Protein AF-A0A9K3Q2W3-F1 (afdb_monomer_lite)

pLDDT: mean 73.63, std 25.13, range [23.2, 98.75]

InterPro domains:
  IPR004232 Nitrile hydratase alpha/Thiocyanate hydrolase gamma [PF02979] (336-516)
  IPR024690 Nitrile hydratase beta subunit domain [PF02211] (161-260)
  IPR049054 Nitrile hydratase beta subunit-like, N-terminal domain [PF21006] (58-148)

Foldseek 3Di:
DDDDDDDDDDDDDDDDDDDDDDDDDDDPPVVVVVVVVVVVVVPPDPDDDPPPPPPDDQLLQLAQPPVQADFQCPPPFQDQDPLLLLLVLVLLQLLLLVLDAPVQLLVQLSPDDNVCVVPADQSLSSLSSVVVSCCVVVVDHPVLLCCLLPNPVPDDPDDADPDDQPDDQFFKKAFAQPPPPPDPVSDDFDDPDDRLRHRFIWGFHDFPAWDFDVSQVVVVHGGHTFTKTWTKGAPCRRDVVCVVDPDIDTDIDTRVRIDGDPDDDDDDDDDDDDDDDDDDDDDDDDDDDDDDDDDDDDDDDDDDDDPDPPDDDPPVVVVVVVDVSVPDPRSSSSSSSSVVVSCCVSPVDHPVSSVVSSVQLVCLQVVLLLLVLLLCVVVPVVLVVCCQVAVQVSSVVVPQHQQDSSDGAGEHEAEDDPAEFEAEAALSAQQARSSRNHDGGPSRRRSNCSHCCNPPVQVLLVSVVHHDDPRHDYHYHHPHDRYHYFYNADQDPPCPPPDSVQSSVQDHSCVRNRSHHRDDDPPPD

Sequence (525 aa):
MPLRRHGYWGVAASAAPWWNPPSVALTDGYLYWCKIKSLQNRFLSGTRPFLDSQQFQLPHDVGGNRKLFGPIQTDGVPEIQLWEQQCHALFAVLATNQFFKTDQLRRSIEDLTPQQYETWGYYEKWTAGMVSMLLDAGAISHDDLCEALFGNDHFLDTVVSSQEPKFQAGDSVRVKPYQQGKKVEWRRPHIRTPGYIYGVNGKVVERCGRFGDPSFLASGIKAPQVWLYRVEVSMADLWPEQSSSKDTVSVEIYEHWLEPSELDSGHSFQEVPLLNHDDDGRDCVHHHQHQHQSHHWADDSHTHNHEEDHSHDPRPIVEERAVHREGHPRPGKELFAALYSVVVNKGLVTQDEIRTMVEGLDNAGKNLNGASLIVKAWTDDVFRERLLQNPATAALDIGIETSNANAPTVLTVVENTEDVHNIVVCTLCSCYPSSLLGIAPSWYKSAEYRSRAVREPRSVLQDFGTNIPSEQTIRAHDSTADHRYLVLPRRPKGTEGWSEEKLRAIITRDCMIGVTVPTITTILE

Organism: NCBI:txid303405

Radius of gyration: 32.82 Å; chains: 1; bounding box: 106×60×82 Å

Secondary structure (DSSP, 8-state):
---------------------------SHHHHHHHHHHHHTTTTS-------TTS---TT--TT-GGG------SSPPPPPHHHHHHHHHHHHHHHTTS--HHHHHHHHHTS-HHHHHHS-HHHHHHHHHHHHHHHTTSS-HHHHHHHHH-TTTTTS-SS--PPPS--TT-EEEEPP--TT---TTS-----S-GGGTT-EEEEEEEEEEEE-HHHHTTT----EEEEEEEEEEHHHH-GGGTT---EEEEEEEGGGEEE---SS---PPPPPP-------------------------------------PPPHHHHHHHHHHHH-S--HHHHHHHHHHHHHHHTTSS-HHHHHHHHHHHHHHHHHTHHHHHHHHHHH-HHHHHHHHH-HHHHHHTTT---S-SSS--EEEEEE--SSEEEEEE-TTS----HHHH-SPPHHHHSHHHHHHTTT-HHHHHHHTT----TTSEEEEEE--SSEEEEEEPPPPTT-TT--HHHHHHT--HHHHHTSS---------

Structure (mmCIF, N/CA/C/O backbone):
data_AF-A0A9K3Q2W3-F1
#
_entry.id   AF-A0A9K3Q2W3-F1
#
loop_
_atom_site.group_PDB
_atom_site.id
_atom_site.type_symbol
_atom_site.label_atom_id
_atom_site.label_alt_id
_atom_site.label_comp_id
_atom_site.label_asym_id
_atom_site.label_entity_id
_atom_site.label_seq_id
_atom_site.pdbx_PDB_ins_code
_atom_site.Cartn_x
_atom_site.Cartn_y
_atom_site.Cartn_z
_atom_site.occupancy
_atom_site.B_iso_or_equiv
_atom_site.auth_seq_id
_atom_site.auth_comp_id
_atom_site.auth_asym_id
_atom_site.auth_atom_id
_atom_site.pdbx_PDB_model_num
ATOM 1 N N . MET A 1 1 ? -50.060 24.054 -36.944 1.00 33.66 1 MET A N 1
ATOM 2 C CA . MET A 1 1 ? -50.818 23.413 -38.040 1.00 33.66 1 MET A CA 1
ATOM 3 C C . MET A 1 1 ? -50.015 22.232 -38.565 1.00 33.66 1 MET A C 1
ATOM 5 O O . MET A 1 1 ? -48.923 22.462 -39.065 1.00 33.66 1 MET A O 1
ATOM 9 N N . PRO A 1 2 ? -50.503 20.993 -38.397 1.00 44.59 2 PRO A N 1
ATOM 10 C CA . PRO A 1 2 ? -49.904 19.788 -38.959 1.00 44.59 2 PRO A CA 1
ATOM 11 C C . PRO A 1 2 ? -50.645 19.344 -40.235 1.00 44.59 2 PRO A C 1
ATOM 13 O O . PRO A 1 2 ? -51.859 19.505 -40.345 1.00 44.59 2 PRO A O 1
ATOM 16 N N . LEU A 1 3 ? -49.936 18.702 -41.160 1.00 30.97 3 LEU A N 1
ATOM 17 C CA . LEU A 1 3 ? -50.498 17.860 -42.225 1.00 30.97 3 LEU A CA 1
ATOM 18 C C . LEU A 1 3 ? -49.731 16.529 -42.128 1.00 30.97 3 LEU A C 1
ATOM 20 O O . LEU A 1 3 ? -48.514 16.526 -42.256 1.00 30.97 3 LEU A O 1
ATOM 24 N N . ARG A 1 4 ? -50.315 15.457 -41.558 1.00 32.25 4 ARG A N 1
ATOM 25 C CA . ARG A 1 4 ? -51.112 14.395 -42.231 1.00 32.25 4 ARG A CA 1
ATOM 26 C C . ARG A 1 4 ? -50.451 13.916 -43.534 1.00 32.25 4 ARG A C 1
ATOM 28 O O . ARG A 1 4 ? -50.153 14.748 -44.370 1.00 32.25 4 ARG A O 1
ATOM 35 N N . ARG A 1 5 ? -50.323 12.634 -43.885 1.00 31.64 5 ARG A N 1
ATOM 36 C CA . ARG A 1 5 ? -50.596 11.267 -43.364 1.00 31.64 5 ARG A CA 1
ATOM 37 C C . ARG A 1 5 ? -50.308 10.342 -44.581 1.00 31.64 5 ARG A C 1
ATOM 39 O O . ARG A 1 5 ? -50.388 10.856 -45.693 1.00 31.64 5 ARG A O 1
ATOM 46 N N . HIS A 1 6 ? -50.128 9.032 -44.350 1.00 30.86 6 HIS A N 1
ATOM 47 C CA . HIS A 1 6 ? -50.373 7.820 -45.196 1.00 30.86 6 HIS A CA 1
ATOM 48 C C . HIS A 1 6 ? -49.135 6.897 -45.094 1.00 30.86 6 HIS A C 1
ATOM 50 O O . HIS A 1 6 ? -48.060 7.306 -45.504 1.00 30.86 6 HIS A O 1
ATOM 56 N N . GLY A 1 7 ? -49.139 5.774 -44.349 1.00 27.94 7 GLY A N 1
ATOM 57 C CA . GLY A 1 7 ? -49.870 4.505 -44.579 1.00 27.94 7 GLY A CA 1
ATOM 58 C C . GLY A 1 7 ? -49.073 3.663 -45.599 1.00 27.94 7 GLY A C 1
ATOM 59 O O . GLY A 1 7 ? -48.797 4.200 -46.657 1.00 27.94 7 GLY A O 1
ATOM 60 N N . TYR A 1 8 ? -48.657 2.398 -45.430 1.00 28.77 8 TYR A N 1
ATOM 61 C CA . TYR A 1 8 ? -49.183 1.253 -44.671 1.00 28.77 8 TYR A CA 1
ATOM 62 C C . TYR A 1 8 ? -48.288 -0.008 -44.935 1.00 28.77 8 TYR A C 1
ATOM 64 O O . TYR A 1 8 ? -47.735 -0.076 -46.024 1.00 28.77 8 TYR A O 1
ATOM 72 N N . TRP A 1 9 ? -48.260 -0.995 -44.003 1.00 27.20 9 TRP A N 1
ATOM 73 C CA . TRP A 1 9 ? -47.881 -2.449 -44.097 1.00 27.20 9 TRP A CA 1
ATOM 74 C C . TRP A 1 9 ? -46.493 -2.845 -44.689 1.00 27.20 9 TRP A C 1
ATOM 76 O O . TRP A 1 9 ? -46.033 -2.248 -45.641 1.00 27.20 9 TRP A O 1
ATOM 86 N N . GLY A 1 10 ? -45.743 -3.873 -44.267 1.00 25.06 10 GLY A N 1
ATOM 87 C CA . GLY A 1 10 ? -45.921 -4.987 -43.338 1.00 25.06 10 GLY A CA 1
ATOM 88 C C . GLY A 1 10 ? -44.658 -5.891 -43.331 1.00 25.06 10 GLY A C 1
ATOM 89 O O . GLY A 1 10 ? -43.847 -5.861 -44.248 1.00 25.06 10 GLY A O 1
ATOM 90 N N . VAL A 1 11 ? -44.517 -6.634 -42.232 1.00 28.27 11 VAL A N 1
ATOM 91 C CA . VAL A 1 11 ? -43.684 -7.808 -41.875 1.00 28.27 11 VAL A CA 1
ATOM 92 C C . VAL A 1 11 ? -42.871 -8.529 -42.978 1.00 28.27 11 VAL A C 1
ATOM 94 O O . VAL A 1 11 ? -43.462 -9.017 -43.933 1.00 28.27 11 VAL A O 1
ATOM 97 N N . ALA A 1 12 ? -41.564 -8.758 -42.746 1.00 25.09 12 ALA A N 1
ATOM 98 C CA . ALA A 1 12 ? -40.900 -10.081 -42.814 1.00 25.09 12 ALA A CA 1
ATOM 99 C C . ALA A 1 12 ? -39.391 -10.002 -42.496 1.00 25.09 12 ALA A C 1
ATOM 101 O O . ALA A 1 12 ? -38.675 -9.123 -42.964 1.00 25.09 12 ALA A O 1
ATOM 102 N N . ALA A 1 13 ? -38.925 -10.960 -41.698 1.00 28.94 13 ALA A N 1
ATOM 103 C CA . ALA A 1 13 ? -37.531 -11.210 -41.361 1.00 28.94 13 ALA A CA 1
ATOM 104 C C . ALA A 1 13 ? -36.739 -11.798 -42.544 1.00 28.94 13 ALA A C 1
ATOM 106 O O . ALA A 1 13 ? -37.280 -12.608 -43.291 1.00 28.94 13 ALA A O 1
ATOM 107 N N . SER A 1 14 ? -35.444 -11.483 -42.655 1.00 25.53 14 SER A N 1
ATOM 108 C CA . SER A 1 14 ? -34.372 -12.474 -42.873 1.00 25.53 14 SER A CA 1
ATOM 109 C C . SER A 1 14 ? -32.992 -11.820 -43.032 1.00 25.53 14 SER A C 1
ATOM 111 O O . SER A 1 14 ? -32.848 -10.783 -43.665 1.00 25.53 14 SER A O 1
ATOM 113 N N . ALA A 1 15 ? -32.006 -12.493 -42.432 1.00 25.73 15 ALA A N 1
ATOM 114 C CA . ALA A 1 15 ? -30.620 -12.658 -42.872 1.00 25.73 15 ALA A CA 1
ATOM 115 C C . ALA A 1 15 ? -29.752 -11.412 -43.170 1.00 25.73 15 ALA A C 1
ATOM 117 O O . ALA A 1 15 ? -29.860 -10.764 -44.205 1.00 25.73 15 ALA A O 1
ATOM 118 N N . ALA A 1 16 ? -28.751 -11.202 -42.306 1.00 27.34 16 ALA A N 1
ATOM 119 C CA . ALA A 1 16 ? -27.463 -10.609 -42.690 1.00 27.34 16 ALA A CA 1
ATOM 120 C C . ALA A 1 16 ? -26.849 -11.413 -43.863 1.00 27.34 16 ALA A C 1
ATOM 122 O O . ALA A 1 16 ? -27.203 -12.595 -43.987 1.00 27.34 16 ALA A O 1
ATOM 123 N N . PRO A 1 17 ? -25.901 -10.874 -44.672 1.00 32.03 17 PRO A N 1
ATOM 124 C CA . PRO A 1 17 ? -24.517 -10.799 -44.174 1.00 32.03 17 PRO A CA 1
ATOM 125 C C . PRO A 1 17 ? -23.535 -9.783 -44.839 1.00 32.03 17 PRO A C 1
ATOM 127 O O . PRO A 1 17 ? -23.768 -9.249 -45.918 1.00 32.03 17 PRO A O 1
ATOM 130 N N . TRP A 1 18 ? -22.375 -9.635 -44.176 1.00 23.25 18 TRP A N 1
ATOM 131 C CA . TRP A 1 18 ? -21.058 -9.159 -44.655 1.00 23.25 18 TRP A CA 1
ATOM 132 C C . TRP A 1 18 ? -20.783 -7.643 -44.736 1.00 23.25 18 TRP A C 1
ATOM 134 O O . TRP A 1 18 ? -20.985 -6.987 -45.753 1.00 23.25 18 TRP A O 1
ATOM 144 N N . TRP A 1 19 ? -20.161 -7.130 -43.670 1.00 23.20 19 TRP A N 1
ATOM 145 C CA . TRP A 1 19 ? -19.195 -6.028 -43.724 1.00 23.20 19 TRP A CA 1
ATOM 146 C C . TRP A 1 19 ? -17.789 -6.642 -43.671 1.00 23.20 19 TRP A C 1
ATOM 148 O O . TRP A 1 19 ? -17.530 -7.503 -42.831 1.00 23.20 19 TRP A O 1
ATOM 158 N N . ASN A 1 20 ? -16.905 -6.221 -44.572 1.00 27.81 20 ASN A N 1
ATOM 159 C CA . ASN A 1 20 ? -15.527 -6.694 -44.695 1.00 27.81 20 ASN A CA 1
ATOM 160 C C . ASN A 1 20 ? -14.586 -5.569 -44.212 1.00 27.81 20 ASN A C 1
ATOM 162 O O . ASN A 1 20 ? -14.579 -4.518 -44.855 1.00 27.81 20 ASN A O 1
ATOM 166 N N . PRO A 1 21 ? -13.812 -5.720 -43.120 1.00 29.08 21 PRO A N 1
ATOM 167 C CA . PRO A 1 21 ? -12.712 -4.811 -42.808 1.00 29.08 21 PRO A CA 1
ATOM 168 C C . PRO A 1 21 ? -11.366 -5.358 -43.334 1.00 29.08 21 PRO A C 1
ATOM 170 O O . PRO A 1 21 ? -11.213 -6.570 -43.506 1.00 29.08 21 PRO A O 1
ATOM 173 N N . PRO A 1 22 ? -10.387 -4.480 -43.619 1.00 30.31 22 PRO A N 1
ATOM 174 C CA . PRO A 1 22 ? -9.121 -4.857 -44.237 1.00 30.31 22 PRO A CA 1
ATOM 175 C C . PRO A 1 22 ? -8.223 -5.648 -43.276 1.00 30.31 22 PRO A C 1
ATOM 177 O O . PRO A 1 22 ? -8.190 -5.423 -42.069 1.00 30.31 22 PRO A O 1
ATOM 180 N N . SER A 1 23 ? -7.482 -6.582 -43.863 1.00 37.16 23 SER A N 1
ATOM 181 C CA . SER A 1 23 ? -6.563 -7.521 -43.232 1.00 37.16 23 SER A CA 1
ATOM 182 C C . SER A 1 23 ? -5.373 -6.838 -42.548 1.00 37.16 23 SER A C 1
ATOM 184 O O . SER A 1 23 ? -4.474 -6.339 -43.226 1.00 37.16 23 SER A O 1
ATOM 186 N N . VAL A 1 24 ? -5.319 -6.919 -41.218 1.00 32.19 24 VAL A N 1
ATOM 187 C CA . VAL A 1 24 ? -4.085 -6.825 -40.423 1.00 32.19 24 VAL A CA 1
ATOM 188 C C . VAL A 1 24 ? -4.085 -8.008 -39.454 1.00 32.19 24 VAL A C 1
ATOM 190 O O . VAL A 1 24 ? -5.100 -8.314 -38.831 1.00 32.19 24 VAL A O 1
ATOM 193 N N . ALA A 1 25 ? -2.971 -8.735 -39.423 1.00 32.34 25 ALA A N 1
ATOM 194 C CA . ALA A 1 25 ? -2.812 -10.036 -38.790 1.00 32.34 25 ALA A CA 1
ATOM 195 C C . ALA A 1 25 ? -3.166 -10.032 -37.289 1.00 32.34 25 ALA A C 1
ATOM 197 O O . ALA A 1 25 ? -2.473 -9.443 -36.466 1.00 32.34 25 ALA A O 1
ATOM 198 N N . LEU A 1 26 ? -4.239 -10.747 -36.948 1.00 34.28 26 LEU A N 1
ATOM 199 C CA . LEU A 1 26 ? -4.588 -11.180 -35.598 1.00 34.28 26 LEU A CA 1
ATOM 200 C C . LEU A 1 26 ? -4.027 -12.590 -35.391 1.00 34.28 26 LEU A C 1
ATOM 202 O O . LEU A 1 26 ? -4.635 -13.550 -35.862 1.00 34.28 26 LEU A O 1
ATOM 206 N N . THR A 1 27 ? -2.910 -12.739 -34.677 1.00 38.88 27 THR A N 1
ATOM 207 C CA . THR A 1 27 ? -2.424 -14.077 -34.277 1.00 38.88 27 THR A CA 1
ATOM 208 C C . THR A 1 27 ? -2.248 -14.313 -32.779 1.00 38.88 27 THR A C 1
ATOM 210 O O . THR A 1 27 ? -2.052 -15.464 -32.416 1.00 38.88 27 THR A O 1
ATOM 213 N N . ASP A 1 28 ? -2.499 -13.339 -31.895 1.00 39.09 28 ASP A N 1
ATOM 214 C CA . ASP A 1 28 ? -2.395 -13.585 -30.437 1.00 39.09 28 ASP A CA 1
ATOM 215 C C . ASP A 1 28 ? -3.732 -13.554 -29.669 1.00 39.09 28 ASP A C 1
ATOM 217 O O . ASP A 1 28 ? -3.865 -14.166 -28.609 1.00 39.09 28 ASP A O 1
ATOM 221 N N . GLY A 1 29 ? -4.792 -12.956 -30.228 1.00 33.31 29 GLY A N 1
ATOM 222 C CA . GLY A 1 29 ? -6.108 -12.895 -29.566 1.00 33.31 29 GLY A CA 1
ATOM 223 C C . GLY A 1 29 ? -6.929 -14.196 -29.622 1.00 33.31 29 GLY A C 1
ATOM 224 O O . GLY A 1 29 ? -7.770 -14.449 -28.756 1.00 33.31 29 GLY A O 1
ATOM 225 N N . TYR A 1 30 ? -6.694 -15.054 -30.620 1.00 33.25 30 TYR A N 1
ATOM 226 C CA . TYR A 1 30 ? -7.535 -16.237 -30.864 1.00 33.25 30 TYR A CA 1
ATOM 227 C C . TYR A 1 30 ? -7.233 -17.397 -29.898 1.00 33.25 30 TYR A C 1
ATOM 229 O O . TYR A 1 30 ? -8.137 -18.138 -29.502 1.00 33.25 30 TYR A O 1
ATOM 237 N N . LEU A 1 31 ? -5.980 -17.520 -29.443 1.00 36.47 31 LEU A N 1
ATOM 238 C CA . LEU A 1 31 ? -5.568 -18.537 -28.468 1.00 36.47 31 LEU A CA 1
ATOM 239 C C . LEU A 1 31 ? -6.090 -18.234 -27.055 1.00 36.47 31 LEU A C 1
ATOM 241 O O . LEU A 1 31 ? -6.450 -19.160 -26.323 1.00 36.47 31 LEU A O 1
ATOM 245 N N . TYR A 1 32 ? -6.226 -16.954 -26.699 1.00 33.59 32 TYR A N 1
ATOM 246 C CA . TYR A 1 32 ? -6.812 -16.534 -25.424 1.00 33.59 32 TYR A CA 1
ATOM 247 C C . TYR A 1 32 ? -8.321 -16.836 -25.371 1.00 33.59 32 TYR A C 1
ATOM 249 O O . TYR A 1 32 ? -8.824 -17.390 -24.391 1.00 33.59 32 TYR A O 1
ATOM 257 N N . TRP A 1 33 ? -9.041 -16.594 -26.473 1.00 28.64 33 TRP A N 1
ATOM 258 C CA . TRP A 1 33 ? -10.485 -16.844 -26.559 1.00 28.64 33 TRP A CA 1
ATOM 259 C C . TRP A 1 33 ? -10.844 -18.344 -26.593 1.00 28.64 33 TRP A C 1
ATOM 261 O O . TRP A 1 33 ? -11.827 -18.771 -25.981 1.00 28.64 33 TRP A O 1
ATOM 271 N N . CYS A 1 34 ? -10.015 -19.180 -27.231 1.00 32.22 34 CYS A N 1
ATOM 272 C CA . CYS A 1 34 ? -10.217 -20.634 -27.253 1.00 32.22 34 CYS A CA 1
ATOM 273 C C . CYS A 1 34 ? -10.001 -21.291 -25.874 1.00 32.22 34 CYS A C 1
ATOM 275 O O . CYS A 1 34 ? -10.702 -22.249 -25.533 1.00 32.22 34 CYS A O 1
ATOM 277 N N . LYS A 1 35 ? -9.104 -20.748 -25.036 1.00 36.03 35 LYS A N 1
ATOM 278 C CA . LYS A 1 35 ? -8.903 -21.213 -23.650 1.00 36.03 35 LYS A CA 1
ATOM 279 C C . LYS A 1 35 ? -10.136 -20.956 -22.774 1.00 36.03 35 LYS A C 1
ATOM 281 O O . LYS A 1 35 ? -10.551 -21.856 -22.041 1.00 36.03 35 LYS A O 1
ATOM 286 N N . ILE A 1 36 ? -10.774 -19.792 -22.924 1.00 39.06 36 ILE A N 1
ATOM 287 C CA . ILE A 1 36 ? -11.971 -19.392 -22.161 1.00 39.06 36 ILE A CA 1
ATOM 288 C C . ILE A 1 36 ? -13.180 -20.288 -22.481 1.00 39.06 36 ILE A C 1
ATOM 290 O O . ILE A 1 36 ? -13.881 -20.725 -21.566 1.00 39.06 36 ILE A O 1
ATOM 294 N N . LYS A 1 37 ? -13.398 -20.662 -23.751 1.00 32.16 37 LYS A N 1
ATOM 295 C CA . LYS A 1 37 ? -14.497 -21.582 -24.108 1.00 32.16 37 LYS A CA 1
ATOM 296 C C . LYS A 1 37 ? -14.306 -23.010 -23.590 1.00 32.16 37 LYS A C 1
ATOM 298 O O . LYS A 1 37 ? -15.294 -23.666 -23.265 1.00 32.16 37 LYS A O 1
ATOM 303 N N . SER A 1 38 ? -13.067 -23.490 -23.461 1.00 36.00 38 SER A N 1
ATOM 304 C CA . SER A 1 38 ? -12.812 -24.820 -22.882 1.00 36.00 38 SER A CA 1
ATOM 305 C C . SER A 1 38 ? -13.141 -24.893 -21.380 1.00 36.00 38 SER A C 1
ATOM 307 O O . SER A 1 38 ? -13.498 -25.959 -20.877 1.00 36.00 38 SER A O 1
ATOM 309 N N . LEU A 1 39 ? -13.085 -23.751 -20.680 1.00 35.78 39 LEU A N 1
ATOM 310 C CA . LEU A 1 39 ? -13.376 -23.633 -19.249 1.00 35.78 39 LEU A CA 1
ATOM 311 C C . LEU A 1 39 ? -14.878 -23.515 -18.958 1.00 35.78 39 LEU A C 1
ATOM 313 O O . LEU A 1 39 ? -15.352 -24.083 -17.975 1.00 35.78 39 LEU A O 1
ATOM 317 N N . GLN A 1 40 ? -15.653 -22.871 -19.837 1.00 35.44 40 GLN A N 1
ATOM 318 C CA . GLN A 1 40 ? -17.113 -22.781 -19.678 1.00 35.44 40 GLN A CA 1
ATOM 319 C C . GLN A 1 40 ? -17.816 -24.150 -19.757 1.00 35.44 40 GLN A C 1
ATOM 321 O O . GLN A 1 40 ? -18.827 -24.354 -19.089 1.00 35.44 40 GLN A O 1
ATOM 326 N N . ASN A 1 41 ? -17.254 -25.128 -20.478 1.00 36.41 41 ASN A N 1
ATOM 327 C CA . ASN A 1 41 ? -17.850 -26.465 -20.605 1.00 36.41 41 ASN A CA 1
ATOM 328 C C . ASN A 1 41 ? -17.654 -27.388 -19.383 1.00 36.41 41 ASN A C 1
ATOM 330 O O . ASN A 1 41 ? -18.281 -28.443 -19.330 1.00 36.41 41 ASN A O 1
ATOM 334 N N . ARG A 1 42 ? -16.836 -27.021 -18.382 1.00 38.41 42 ARG A N 1
ATOM 335 C CA . ARG A 1 42 ? -16.660 -27.823 -17.147 1.00 38.41 42 ARG A CA 1
ATOM 336 C C . ARG A 1 42 ? -17.626 -27.460 -16.016 1.00 38.41 42 ARG A C 1
ATOM 338 O O . ARG A 1 42 ? -17.704 -28.191 -15.036 1.00 38.41 42 ARG A O 1
ATOM 345 N N . PHE A 1 43 ? -18.386 -26.374 -16.148 1.00 34.41 43 PHE A N 1
ATOM 346 C CA . PHE A 1 43 ? -19.288 -25.892 -15.093 1.00 34.41 43 PHE A CA 1
ATOM 347 C C . PHE A 1 43 ? -20.674 -26.564 -15.069 1.00 34.41 43 PHE A C 1
ATOM 349 O O . PHE A 1 43 ? -21.471 -26.268 -14.183 1.00 34.41 43 PHE A O 1
ATOM 356 N N . LEU A 1 44 ? -20.973 -27.482 -15.998 1.00 39.84 44 LEU A N 1
ATOM 357 C CA . LEU A 1 44 ? -22.312 -28.079 -16.145 1.00 39.84 44 LEU A CA 1
ATOM 358 C C . LEU A 1 44 ? -22.482 -29.492 -15.556 1.00 39.84 44 LEU A C 1
ATOM 360 O O . LEU A 1 44 ? -23.580 -30.038 -15.617 1.00 39.84 44 LEU A O 1
ATOM 364 N N . SER A 1 45 ? -21.461 -30.090 -14.936 1.00 41.16 45 SER A N 1
ATOM 365 C CA . SER A 1 45 ? -21.612 -31.363 -14.211 1.00 41.16 45 SER A CA 1
ATOM 366 C C . SER A 1 45 ? -21.645 -31.110 -12.702 1.00 41.16 45 SER A C 1
ATOM 368 O O . SER A 1 45 ? -20.602 -30.928 -12.076 1.00 41.16 45 SER A O 1
ATOM 370 N N . GLY A 1 46 ? -22.854 -31.055 -12.136 1.00 38.75 46 GLY A N 1
ATOM 371 C CA . GLY A 1 46 ? -23.185 -30.684 -10.752 1.00 38.75 46 GLY A CA 1
ATOM 372 C C . GLY A 1 46 ? -22.689 -31.617 -9.638 1.00 38.75 46 GLY A C 1
ATOM 373 O O . GLY A 1 46 ? -23.456 -32.005 -8.765 1.00 38.75 46 GLY A O 1
ATOM 374 N N . THR A 1 47 ? -21.397 -31.914 -9.606 1.00 37.88 47 THR A N 1
ATOM 375 C CA . THR A 1 47 ? -20.704 -32.551 -8.481 1.00 37.88 47 THR A CA 1
ATOM 376 C C . THR A 1 47 ? -19.489 -31.698 -8.171 1.00 37.88 47 THR A C 1
ATOM 378 O O . THR A 1 47 ? -18.538 -31.719 -8.942 1.00 37.88 47 THR A O 1
ATOM 381 N N . ARG A 1 48 ? -19.529 -30.910 -7.085 1.00 33.28 48 ARG A N 1
ATOM 382 C CA . ARG A 1 48 ? -18.367 -30.139 -6.613 1.00 33.28 48 ARG A CA 1
ATOM 383 C C . ARG A 1 48 ? -17.318 -31.119 -6.080 1.00 33.28 48 ARG A C 1
ATOM 385 O O . ARG A 1 48 ? -17.556 -31.691 -5.016 1.00 33.28 48 ARG A O 1
ATOM 392 N N . PRO A 1 49 ? -16.165 -31.303 -6.739 1.00 34.56 49 PRO A N 1
ATOM 393 C CA . PRO A 1 49 ? -15.021 -31.869 -6.057 1.00 34.56 49 PRO A CA 1
ATOM 394 C C . PRO A 1 49 ? -14.480 -30.769 -5.141 1.00 34.56 49 PRO A C 1
ATOM 396 O O . PRO A 1 49 ? -14.441 -29.596 -5.522 1.00 34.56 49 PRO A O 1
ATOM 399 N N . PHE A 1 50 ? -14.060 -31.131 -3.934 1.00 41.25 50 PHE A N 1
ATOM 400 C CA . PHE A 1 50 ? -13.112 -30.315 -3.187 1.00 41.25 50 PHE A CA 1
ATOM 401 C C . PHE A 1 50 ? -11.869 -30.227 -4.082 1.00 41.25 50 PHE A C 1
ATOM 403 O O . PHE A 1 50 ? -11.131 -31.201 -4.210 1.00 41.25 50 PHE A O 1
ATOM 410 N N . LEU A 1 51 ? -11.745 -29.137 -4.846 1.00 39.00 51 LEU A N 1
ATOM 411 C CA . LEU A 1 51 ? -10.588 -28.900 -5.695 1.00 39.00 51 LEU A CA 1
ATOM 412 C C . LEU A 1 51 ? -9.380 -28.906 -4.769 1.00 39.00 51 LEU A C 1
ATOM 414 O O . LEU A 1 51 ? -9.323 -28.118 -3.826 1.00 39.00 51 LEU A O 1
ATOM 418 N N . ASP A 1 52 ? -8.444 -29.808 -5.038 1.00 40.38 52 ASP A N 1
ATOM 419 C CA . ASP A 1 52 ? -7.083 -29.681 -4.551 1.00 40.38 52 ASP A CA 1
ATOM 420 C C . ASP A 1 52 ? -6.585 -28.305 -5.015 1.00 40.38 52 ASP A C 1
ATOM 422 O O . ASP A 1 52 ? -6.352 -28.058 -6.200 1.00 40.38 52 ASP A O 1
ATOM 426 N N . SER A 1 53 ? -6.590 -27.346 -4.092 1.00 43.94 53 SER A N 1
ATOM 427 C CA . SER A 1 53 ? -6.540 -25.907 -4.361 1.00 43.94 53 SER A CA 1
ATOM 428 C C . SER A 1 53 ? -5.162 -25.426 -4.821 1.00 43.94 53 SER A C 1
ATOM 430 O O . SER A 1 53 ? -4.894 -24.230 -4.816 1.00 43.94 53 SER A O 1
ATOM 432 N N . GLN A 1 54 ? -4.258 -26.338 -5.180 1.00 43.00 54 GLN A N 1
ATOM 433 C CA . GLN A 1 54 ? -2.866 -26.019 -5.476 1.00 43.00 54 GLN A CA 1
ATOM 434 C C . GLN A 1 54 ? -2.590 -25.654 -6.938 1.00 43.00 54 GLN A C 1
ATOM 436 O O . GLN A 1 54 ? -1.489 -25.196 -7.227 1.00 43.00 54 GLN A O 1
ATOM 441 N N . GLN A 1 55 ? -3.536 -25.834 -7.868 1.00 48.34 55 GLN A N 1
ATOM 442 C CA . GLN A 1 55 ? -3.210 -25.694 -9.295 1.00 48.34 55 GLN A CA 1
ATOM 443 C C . GLN A 1 55 ? -3.423 -24.306 -9.916 1.00 48.34 55 GLN A C 1
ATOM 445 O O . GLN A 1 55 ? -2.852 -24.062 -10.972 1.00 48.34 55 GLN A O 1
ATOM 450 N N . PHE A 1 56 ? -4.171 -23.386 -9.297 1.00 51.09 56 PHE A N 1
ATOM 451 C CA . PHE A 1 56 ? -4.359 -22.026 -9.831 1.00 51.09 56 PHE A CA 1
ATOM 452 C C . PHE A 1 56 ? -4.598 -21.010 -8.702 1.00 51.09 56 PHE A C 1
ATOM 454 O O . PHE A 1 56 ? -5.725 -20.582 -8.473 1.00 51.09 56 PHE A O 1
ATOM 461 N N . GLN A 1 57 ? -3.535 -20.626 -7.993 1.00 65.06 57 GLN A N 1
ATOM 462 C CA . GLN A 1 57 ? -3.536 -19.434 -7.140 1.00 65.06 57 GLN A CA 1
ATOM 463 C C . GLN A 1 57 ? -2.666 -18.376 -7.825 1.00 65.06 57 GLN A C 1
ATOM 465 O O . GLN A 1 57 ? -1.521 -18.656 -8.183 1.00 65.06 57 GLN A O 1
ATOM 470 N N . LEU A 1 58 ? -3.232 -17.196 -8.094 1.00 75.94 58 LEU A N 1
ATOM 471 C CA . LEU A 1 58 ? -2.476 -16.094 -8.692 1.00 75.94 58 LEU A CA 1
ATOM 472 C C . LEU A 1 58 ? -1.450 -15.569 -7.673 1.00 75.94 58 LEU A C 1
ATOM 474 O O . LEU A 1 58 ? -1.746 -15.593 -6.481 1.00 75.94 58 LEU A O 1
ATOM 478 N N . PRO A 1 59 ? -0.283 -15.046 -8.098 1.00 76.62 59 PRO A N 1
ATOM 479 C CA . PRO A 1 59 ? 0.778 -14.629 -7.170 1.00 76.62 59 PRO A CA 1
ATOM 480 C C . PRO A 1 59 ? 0.342 -13.614 -6.100 1.00 76.62 59 PRO A C 1
ATOM 482 O O . PRO A 1 59 ? 0.890 -13.584 -5.002 1.00 76.62 59 PRO A O 1
ATOM 485 N N . HIS A 1 60 ? -0.657 -12.784 -6.411 1.00 79.81 60 HIS A N 1
ATOM 486 C CA . HIS A 1 60 ? -1.191 -11.777 -5.498 1.00 79.81 60 HIS A CA 1
ATOM 487 C C . HIS A 1 60 ? -2.224 -12.316 -4.502 1.00 79.81 60 HIS A C 1
ATOM 489 O O . HIS A 1 60 ? -2.446 -11.693 -3.462 1.00 79.81 60 HIS A O 1
ATOM 495 N N . ASP A 1 61 ? -2.857 -13.447 -4.810 1.00 86.81 61 ASP A N 1
ATOM 496 C CA . ASP A 1 61 ? -3.796 -14.113 -3.922 1.00 86.81 61 ASP A CA 1
ATOM 497 C C . ASP A 1 61 ? -2.992 -14.941 -2.923 1.00 86.81 61 ASP A C 1
ATOM 499 O O . ASP A 1 61 ? -2.593 -16.068 -3.195 1.00 86.81 61 ASP A O 1
ATOM 503 N N . VAL A 1 62 ? -2.688 -14.345 -1.772 1.00 84.81 62 VAL A N 1
ATOM 504 C CA . VAL A 1 62 ? -1.853 -14.988 -0.747 1.00 84.81 62 VAL A CA 1
ATOM 505 C C . VAL A 1 62 ? -2.649 -15.442 0.471 1.00 84.81 62 VAL A C 1
ATOM 507 O O . VAL A 1 62 ? -2.078 -16.057 1.369 1.00 84.81 62 VAL A O 1
ATOM 510 N N . GLY A 1 63 ? -3.956 -15.165 0.518 1.00 89.12 63 GLY A N 1
ATOM 511 C CA . GLY A 1 63 ? -4.801 -15.413 1.683 1.00 89.12 63 GLY A CA 1
ATOM 512 C C . GLY A 1 63 ? -4.745 -16.874 2.130 1.00 89.12 63 GLY A C 1
ATOM 513 O O . GLY A 1 63 ? -5.105 -17.791 1.393 1.00 89.12 63 GLY A O 1
ATOM 514 N N . GLY A 1 64 ? -4.265 -17.115 3.349 1.00 88.69 64 GLY A N 1
ATOM 515 C CA . GLY A 1 64 ? -4.142 -18.453 3.913 1.00 88.69 64 GLY A CA 1
ATOM 516 C C . GLY A 1 64 ? -3.131 -19.370 3.219 1.00 88.69 64 GLY A C 1
ATOM 517 O O . GLY A 1 64 ? -3.127 -20.569 3.512 1.00 88.69 64 GLY A O 1
ATOM 518 N N . ASN A 1 65 ? -2.274 -18.877 2.326 1.00 85.75 65 ASN A N 1
ATOM 519 C CA . ASN A 1 65 ? -1.245 -19.682 1.678 1.00 85.75 65 ASN A CA 1
ATOM 520 C C . ASN A 1 65 ? -0.107 -20.034 2.658 1.00 85.75 65 ASN A C 1
ATOM 522 O O . ASN A 1 65 ? 0.765 -19.217 2.957 1.00 85.75 65 ASN A O 1
ATOM 526 N N . ARG A 1 66 ? -0.083 -21.292 3.113 1.00 89.12 66 ARG A N 1
ATOM 527 C CA . ARG A 1 66 ? 0.900 -21.804 4.088 1.00 89.12 66 ARG A CA 1
ATOM 528 C C . ARG A 1 66 ? 2.355 -21.718 3.627 1.00 89.12 66 ARG A C 1
ATOM 530 O O . ARG A 1 66 ? 3.236 -21.721 4.474 1.00 89.12 66 ARG A O 1
ATOM 537 N N . LYS A 1 67 ? 2.619 -21.647 2.317 1.00 87.31 67 LYS A N 1
ATOM 538 C CA . LYS A 1 67 ? 3.989 -21.517 1.790 1.00 87.31 67 LYS A CA 1
ATOM 539 C C . LYS A 1 67 ? 4.615 -20.161 2.117 1.00 87.31 67 LYS A C 1
ATOM 541 O O . LYS A 1 67 ? 5.828 -20.043 2.112 1.00 87.31 67 LYS A O 1
ATOM 546 N N . LEU A 1 68 ? 3.779 -19.162 2.397 1.00 83.12 68 LEU A N 1
ATOM 547 C CA . LEU A 1 68 ? 4.182 -17.796 2.729 1.00 83.12 68 LEU A CA 1
ATOM 548 C C . LEU A 1 68 ? 4.175 -17.552 4.243 1.00 83.12 68 LEU A C 1
ATOM 550 O O . LEU A 1 68 ? 4.180 -16.409 4.687 1.00 83.12 68 LEU A O 1
ATOM 554 N N . PHE A 1 69 ? 4.080 -18.611 5.051 1.00 89.75 69 PHE A N 1
ATOM 555 C CA . PHE A 1 69 ? 4.143 -18.470 6.498 1.00 89.75 69 PHE A CA 1
ATOM 556 C C . PHE A 1 69 ? 5.594 -18.230 6.909 1.00 89.75 69 PHE A C 1
ATOM 558 O O . PHE A 1 69 ? 6.495 -18.972 6.530 1.00 89.75 69 PHE A O 1
ATOM 565 N N . GLY A 1 70 ? 5.789 -17.200 7.717 1.00 87.88 70 GLY A N 1
ATOM 566 C CA . GLY A 1 70 ? 7.075 -16.785 8.247 1.00 87.88 70 GLY A CA 1
ATOM 567 C C . GLY A 1 70 ? 6.867 -15.786 9.384 1.00 87.88 70 GLY A C 1
ATOM 568 O O . GLY A 1 70 ? 5.722 -15.376 9.632 1.00 87.88 70 GLY A O 1
ATOM 569 N N . PRO A 1 71 ? 7.940 -15.413 10.099 1.00 86.44 71 PRO A N 1
ATOM 570 C CA . PRO A 1 71 ? 7.860 -14.404 11.145 1.00 86.44 71 PRO A CA 1
ATOM 571 C C . PRO A 1 71 ? 7.379 -13.076 10.553 1.00 86.44 71 PRO A C 1
ATOM 573 O O . PRO A 1 71 ? 7.897 -12.613 9.539 1.00 86.44 71 PRO A O 1
ATOM 576 N N . ILE A 1 72 ? 6.383 -12.459 11.190 1.00 87.62 72 ILE A N 1
ATOM 577 C CA . ILE A 1 72 ? 5.977 -11.099 10.839 1.00 87.62 72 ILE A CA 1
ATOM 578 C C . ILE A 1 72 ? 6.956 -10.162 11.532 1.00 87.62 72 ILE A C 1
ATOM 580 O O . ILE A 1 72 ? 7.075 -10.171 12.753 1.00 87.62 72 ILE A O 1
ATOM 584 N N . GLN A 1 73 ? 7.675 -9.363 10.752 1.00 81.62 73 GLN A N 1
ATOM 585 C CA . GLN A 1 73 ? 8.619 -8.406 11.307 1.00 81.62 73 GLN A CA 1
ATOM 586 C C . GLN A 1 73 ? 7.861 -7.200 11.878 1.00 81.62 73 GLN A C 1
ATOM 588 O O . GLN A 1 73 ? 7.462 -6.299 11.139 1.00 81.62 73 GLN A O 1
ATOM 593 N N . THR A 1 74 ? 7.627 -7.212 13.189 1.00 77.38 74 THR A N 1
ATOM 594 C CA . THR A 1 74 ? 6.926 -6.148 13.926 1.00 77.38 74 THR A CA 1
ATOM 595 C C . THR A 1 74 ? 7.873 -5.048 14.406 1.00 77.38 74 THR A C 1
ATOM 597 O O . THR A 1 74 ? 7.486 -3.880 14.432 1.00 77.38 74 THR A O 1
ATOM 600 N N . ASP A 1 75 ? 9.127 -5.407 14.698 1.00 66.50 75 ASP A N 1
ATOM 601 C CA . ASP A 1 75 ? 10.141 -4.529 15.287 1.00 66.50 75 ASP A CA 1
ATOM 602 C C . ASP A 1 75 ? 11.248 -4.179 14.286 1.00 66.50 75 ASP A C 1
ATOM 604 O O . ASP A 1 75 ? 11.576 -4.959 13.387 1.00 66.50 75 ASP A O 1
ATOM 608 N N . GLY A 1 76 ? 11.849 -2.993 14.444 1.00 57.97 76 GLY A N 1
ATOM 609 C CA . GLY A 1 76 ? 12.950 -2.546 13.580 1.00 57.97 76 GLY A CA 1
ATOM 610 C C . GLY A 1 76 ? 12.555 -2.422 12.106 1.00 57.97 76 GLY A C 1
ATOM 611 O O . GLY A 1 76 ? 13.408 -2.516 11.225 1.00 57.97 76 GLY A O 1
ATOM 612 N N . VAL A 1 77 ? 11.256 -2.249 11.841 1.00 57.97 77 VAL A N 1
ATOM 613 C CA . VAL A 1 77 ? 10.708 -2.052 10.503 1.00 57.97 77 VAL A CA 1
ATOM 614 C C . VAL A 1 77 ? 11.411 -0.857 9.852 1.00 57.97 77 VAL A C 1
ATOM 616 O O . VAL A 1 77 ? 11.344 0.239 10.414 1.00 57.97 77 VAL A O 1
ATOM 619 N N . PRO A 1 78 ? 12.058 -1.033 8.684 1.00 59.88 78 PRO A N 1
ATOM 620 C CA . PRO A 1 78 ? 12.695 0.074 7.988 1.00 59.88 78 PRO A CA 1
ATOM 621 C C . PRO A 1 78 ? 11.685 1.193 7.740 1.00 59.88 78 PRO A C 1
ATOM 623 O O . PRO A 1 78 ? 10.573 0.936 7.264 1.00 59.88 78 PRO A O 1
ATOM 626 N N . GLU A 1 79 ? 12.070 2.426 8.065 1.00 68.00 79 GLU A N 1
ATOM 627 C CA . GLU A 1 79 ? 11.273 3.593 7.708 1.00 68.00 79 GLU A CA 1
ATOM 628 C C . GLU A 1 79 ? 11.060 3.627 6.196 1.00 68.00 79 GLU A C 1
ATOM 630 O O . GLU A 1 79 ? 11.961 3.318 5.410 1.00 68.00 79 GLU A O 1
ATOM 635 N N . ILE A 1 80 ? 9.845 4.000 5.796 1.00 76.75 80 ILE A N 1
ATOM 636 C CA . ILE A 1 80 ? 9.517 4.180 4.388 1.00 76.75 80 ILE A CA 1
ATOM 637 C C . ILE A 1 80 ? 10.428 5.257 3.797 1.00 76.75 80 ILE A C 1
ATOM 639 O O . ILE A 1 80 ? 10.471 6.394 4.277 1.00 76.75 80 ILE A O 1
ATOM 643 N N . GLN A 1 81 ? 11.159 4.899 2.747 1.00 83.69 81 GLN A N 1
ATOM 644 C CA . GLN A 1 81 ? 12.099 5.817 2.122 1.00 83.69 81 GLN A CA 1
ATOM 645 C C . GLN A 1 81 ? 11.341 6.932 1.395 1.00 83.69 81 GLN A C 1
ATOM 647 O O . GLN A 1 81 ? 10.223 6.738 0.916 1.00 83.69 81 GLN A O 1
ATOM 652 N N . LEU A 1 82 ? 11.966 8.102 1.241 1.00 85.19 82 LEU A N 1
ATOM 653 C CA . LEU A 1 82 ? 11.328 9.247 0.584 1.00 85.19 82 LEU A CA 1
ATOM 654 C C . LEU A 1 82 ? 10.778 8.900 -0.810 1.00 85.19 82 LEU A C 1
ATOM 656 O O . LEU A 1 82 ? 9.653 9.267 -1.133 1.00 85.19 82 LEU A O 1
ATOM 660 N N . TRP A 1 83 ? 11.525 8.143 -1.619 1.00 87.25 83 TRP A N 1
ATOM 661 C CA . TRP A 1 83 ? 11.072 7.756 -2.961 1.00 87.25 83 TRP A CA 1
ATOM 662 C C . TRP A 1 83 ? 9.838 6.839 -2.928 1.00 87.25 83 TRP A C 1
ATOM 664 O O . TRP A 1 83 ? 9.015 6.880 -3.835 1.00 87.25 83 TRP A O 1
ATOM 674 N N . GLU A 1 84 ? 9.670 6.034 -1.876 1.00 88.69 84 GLU A N 1
ATOM 675 C CA . GLU A 1 84 ? 8.499 5.174 -1.685 1.00 88.69 84 GLU A CA 1
ATOM 676 C C . GLU A 1 84 ? 7.267 6.005 -1.303 1.00 88.69 84 GLU A C 1
ATOM 678 O O . GLU A 1 84 ? 6.167 5.761 -1.808 1.00 88.69 84 GLU A O 1
ATOM 683 N N . GLN A 1 85 ? 7.454 7.031 -0.463 1.00 89.00 85 GLN A N 1
ATOM 684 C CA . GLN A 1 85 ? 6.412 8.016 -0.156 1.00 89.00 85 GLN A CA 1
ATOM 685 C C . GLN A 1 85 ? 6.008 8.786 -1.418 1.00 89.00 85 GLN A C 1
ATOM 687 O O . GLN A 1 85 ? 4.822 8.889 -1.732 1.00 89.00 85 GLN A O 1
ATOM 692 N N . GLN A 1 86 ? 6.993 9.255 -2.190 1.00 94.38 86 GLN A N 1
ATOM 693 C CA . GLN A 1 86 ? 6.770 9.930 -3.467 1.00 94.38 86 GLN A CA 1
ATOM 694 C C . GLN A 1 86 ? 6.105 9.009 -4.495 1.00 94.38 86 GLN A C 1
ATOM 696 O O . GLN A 1 86 ? 5.262 9.476 -5.251 1.00 94.38 86 GLN A O 1
ATOM 701 N N . CYS A 1 87 ? 6.419 7.711 -4.516 1.00 93.88 87 CYS A N 1
ATOM 702 C CA . CYS A 1 87 ? 5.759 6.735 -5.387 1.00 93.88 87 CYS A CA 1
ATOM 703 C C . CYS A 1 87 ? 4.276 6.580 -5.040 1.00 93.88 87 CYS A C 1
ATOM 705 O O . CYS A 1 87 ? 3.424 6.629 -5.930 1.00 93.88 87 CYS A O 1
ATOM 707 N N . HIS A 1 88 ? 3.944 6.483 -3.749 1.00 93.06 88 HIS A N 1
ATOM 708 C CA . HIS A 1 88 ? 2.549 6.476 -3.311 1.00 93.06 88 HIS A CA 1
ATOM 709 C C . HIS A 1 88 ? 1.830 7.779 -3.685 1.00 93.06 88 HIS A C 1
ATOM 711 O O . HIS A 1 88 ? 0.717 7.747 -4.213 1.00 93.06 88 HIS A O 1
ATOM 717 N N . ALA A 1 89 ? 2.464 8.921 -3.417 1.00 94.69 89 ALA A N 1
ATOM 718 C CA . ALA A 1 89 ? 1.907 10.233 -3.707 1.00 94.69 89 ALA A CA 1
ATOM 719 C C . ALA A 1 89 ? 1.697 10.448 -5.210 1.00 94.69 89 ALA A C 1
ATOM 721 O O . ALA A 1 89 ? 0.626 10.890 -5.614 1.00 94.69 89 ALA A O 1
ATOM 722 N N . LEU A 1 90 ? 2.665 10.057 -6.043 1.00 96.50 90 LEU A N 1
ATOM 723 C CA . LEU A 1 90 ? 2.555 10.125 -7.496 1.00 96.50 90 LEU A CA 1
ATOM 724 C C . LEU A 1 90 ? 1.367 9.300 -7.996 1.00 96.50 90 LEU A C 1
ATOM 726 O O . LEU A 1 90 ? 0.577 9.800 -8.794 1.00 96.50 90 LEU A O 1
ATOM 730 N N . PHE A 1 91 ? 1.199 8.073 -7.493 1.00 94.75 91 PHE A N 1
ATOM 731 C CA . PHE A 1 91 ? 0.026 7.263 -7.813 1.00 94.75 91 PHE A CA 1
ATOM 732 C C . PHE A 1 91 ? -1.279 7.983 -7.441 1.00 94.75 91 PHE A C 1
ATOM 734 O O . PHE A 1 91 ? -2.192 8.057 -8.261 1.00 94.75 91 PHE A O 1
ATOM 741 N N . ALA A 1 92 ? -1.366 8.538 -6.228 1.00 92.69 92 ALA A N 1
ATOM 742 C CA . ALA A 1 92 ? -2.564 9.230 -5.758 1.00 92.69 92 ALA A CA 1
ATOM 743 C C . ALA A 1 92 ? -2.889 10.485 -6.588 1.00 92.69 92 ALA A C 1
ATOM 745 O O . ALA A 1 92 ? -4.054 10.708 -6.919 1.00 92.69 92 ALA A O 1
ATOM 746 N N . VAL A 1 93 ? -1.880 11.272 -6.971 1.00 95.38 93 VAL A N 1
ATOM 747 C CA . VAL A 1 93 ? -2.050 12.450 -7.836 1.00 95.38 93 VAL A CA 1
ATOM 748 C C . VAL A 1 93 ? -2.489 12.032 -9.240 1.00 95.38 93 VAL A C 1
ATOM 750 O O . VAL A 1 93 ? -3.487 12.542 -9.739 1.00 95.38 93 VAL A O 1
ATOM 753 N N . LEU A 1 94 ? -1.821 11.055 -9.862 1.00 94.31 94 LEU A N 1
ATOM 754 C CA . LEU A 1 94 ? -2.196 10.562 -11.194 1.00 94.31 94 LEU A CA 1
ATOM 755 C C . LEU A 1 94 ? -3.616 9.973 -11.218 1.00 94.31 94 LEU A C 1
ATOM 757 O O . LEU A 1 94 ? -4.358 10.193 -12.177 1.00 94.31 94 LEU A O 1
ATOM 761 N N . ALA A 1 95 ? -4.016 9.271 -10.154 1.00 91.12 95 ALA A N 1
ATOM 762 C CA . ALA A 1 95 ? -5.373 8.756 -10.004 1.00 91.12 95 ALA A CA 1
ATOM 763 C C . ALA A 1 95 ? -6.404 9.882 -9.817 1.00 91.12 95 ALA A C 1
ATOM 765 O O . ALA A 1 95 ? -7.460 9.864 -10.454 1.00 91.12 95 ALA A O 1
ATOM 766 N N . THR A 1 96 ? -6.085 10.898 -9.009 1.00 90.06 96 THR A N 1
ATOM 767 C CA . THR A 1 96 ? -6.927 12.096 -8.829 1.00 90.06 96 THR A CA 1
ATOM 768 C C . THR A 1 96 ? -7.125 12.823 -10.159 1.00 90.06 96 THR A C 1
ATOM 770 O O . THR A 1 96 ? -8.258 13.140 -10.527 1.00 90.06 96 THR A O 1
ATOM 773 N N . ASN A 1 97 ? -6.048 12.960 -10.934 1.00 90.75 97 ASN A N 1
ATOM 774 C CA . ASN A 1 97 ? -6.030 13.567 -12.265 1.00 90.75 97 ASN A CA 1
ATOM 775 C C . ASN A 1 97 ? -6.607 12.644 -13.361 1.00 90.75 97 ASN A C 1
ATOM 777 O O . ASN A 1 97 ? -6.544 12.975 -14.541 1.00 90.75 97 ASN A O 1
ATOM 781 N N . GLN A 1 98 ? -7.213 11.509 -12.983 1.00 89.44 98 GLN A N 1
ATOM 782 C CA . GLN A 1 98 ? -7.935 10.580 -13.862 1.00 89.44 98 GLN A CA 1
ATOM 783 C C . GLN A 1 98 ? -7.082 9.928 -14.966 1.00 89.44 98 GLN A C 1
ATOM 785 O O . GLN A 1 98 ? -7.633 9.459 -15.962 1.00 89.44 98 GLN A O 1
ATOM 790 N N . PHE A 1 99 ? -5.757 9.833 -14.796 1.00 89.12 99 PHE A N 1
ATOM 791 C CA . PHE A 1 99 ? -4.905 9.094 -15.741 1.00 89.12 99 PHE A CA 1
ATOM 792 C C . PHE A 1 99 ? -5.173 7.586 -15.698 1.00 89.12 99 PHE A C 1
ATOM 794 O O . PHE A 1 99 ? -5.127 6.910 -16.725 1.00 89.12 99 PHE A O 1
ATOM 801 N N . PHE A 1 100 ? -5.462 7.055 -14.512 1.00 86.81 100 PHE A N 1
ATOM 802 C CA . PHE A 1 100 ? -5.828 5.658 -14.299 1.00 86.81 100 PHE A CA 1
ATOM 803 C C . PHE A 1 100 ? -6.527 5.475 -12.948 1.00 86.81 100 PHE A C 1
ATOM 805 O O . PHE A 1 100 ? -6.510 6.352 -12.089 1.00 86.81 100 PHE A O 1
ATOM 812 N N . LYS A 1 101 ? -7.132 4.305 -12.747 1.00 85.62 101 LYS A N 1
ATOM 813 C CA . LYS A 1 101 ? -7.776 3.892 -11.494 1.00 85.62 101 LYS A CA 1
ATOM 814 C C . LYS A 1 101 ? -6.943 2.857 -10.741 1.00 85.62 101 LYS A C 1
ATOM 816 O O . LYS A 1 101 ? -6.135 2.143 -11.334 1.00 85.62 101 LYS A O 1
ATOM 821 N N . THR A 1 102 ? -7.223 2.696 -9.449 1.00 82.31 102 THR A N 1
ATOM 822 C CA . THR A 1 102 ? -6.620 1.657 -8.593 1.00 82.31 102 THR A CA 1
ATOM 823 C C . THR A 1 102 ? -6.739 0.254 -9.179 1.00 82.31 102 THR A C 1
ATOM 825 O O . THR A 1 102 ? -5.766 -0.496 -9.154 1.00 82.31 102 THR A O 1
ATOM 828 N N . ASP A 1 103 ? -7.880 -0.087 -9.781 1.00 82.75 103 ASP A N 1
ATOM 829 C CA . ASP A 1 103 ? -8.079 -1.402 -10.403 1.00 82.75 103 ASP A CA 1
ATOM 830 C C . ASP A 1 103 ? -7.152 -1.629 -11.603 1.00 82.75 103 ASP A C 1
ATOM 832 O O . ASP A 1 103 ? -6.693 -2.746 -11.834 1.00 82.75 103 ASP A O 1
ATOM 836 N N . GLN A 1 104 ? -6.832 -0.570 -12.356 1.00 84.50 104 GLN A N 1
ATOM 837 C CA . GLN A 1 104 ? -5.902 -0.660 -13.483 1.00 84.50 104 GLN A CA 1
ATOM 838 C C . GLN A 1 104 ? -4.469 -0.877 -12.997 1.00 84.50 104 GLN A C 1
ATOM 840 O O . GLN A 1 104 ? -3.776 -1.726 -13.560 1.00 84.50 104 GLN A O 1
ATOM 845 N N . LEU A 1 105 ? -4.052 -0.179 -11.930 1.00 86.56 105 LEU A N 1
ATOM 846 C CA . LEU A 1 105 ? -2.745 -0.413 -11.311 1.00 86.56 105 LEU A CA 1
ATOM 847 C C . LEU A 1 105 ? -2.649 -1.856 -10.819 1.00 86.56 105 LEU A C 1
ATOM 849 O O . LEU A 1 105 ? -1.663 -2.542 -11.076 1.00 86.56 105 LEU A O 1
ATOM 853 N N . ARG A 1 106 ? -3.695 -2.322 -10.134 1.00 82.19 106 ARG A N 1
ATOM 854 C CA . ARG A 1 106 ? -3.762 -3.677 -9.609 1.00 82.19 106 ARG A CA 1
ATOM 855 C C . ARG A 1 106 ? -3.642 -4.709 -10.725 1.00 82.19 106 ARG A C 1
ATOM 857 O O . ARG A 1 106 ? -2.724 -5.516 -10.662 1.00 82.19 106 ARG A O 1
ATOM 864 N N . ARG A 1 107 ? -4.459 -4.620 -11.779 1.00 85.44 107 ARG A N 1
ATOM 865 C CA . ARG A 1 107 ? -4.339 -5.488 -12.963 1.00 85.44 107 ARG A CA 1
ATOM 866 C C . ARG A 1 107 ? -2.913 -5.490 -13.519 1.00 85.44 107 ARG A C 1
ATOM 868 O O . ARG A 1 107 ? -2.367 -6.549 -13.785 1.00 85.44 107 ARG A O 1
ATOM 875 N N . SER A 1 108 ? -2.293 -4.318 -13.660 1.00 82.38 108 SER A N 1
ATOM 876 C CA . SER A 1 108 ? -0.934 -4.218 -14.203 1.00 82.38 108 SER A CA 1
ATOM 877 C C . SER A 1 108 ? 0.112 -4.923 -13.326 1.00 82.38 108 SER A C 1
ATOM 879 O O . SER A 1 108 ? 1.025 -5.557 -13.847 1.00 82.38 108 SER A O 1
ATOM 881 N N . ILE A 1 109 ? -0.047 -4.880 -12.000 1.00 81.00 109 ILE A N 1
ATOM 882 C CA . ILE A 1 109 ? 0.789 -5.635 -11.056 1.00 81.00 109 ILE A CA 1
ATOM 883 C C . ILE A 1 109 ? 0.491 -7.144 -11.128 1.00 81.00 109 ILE A C 1
ATOM 885 O O . ILE A 1 109 ? 1.398 -7.959 -10.966 1.00 81.00 109 ILE A O 1
ATOM 889 N N . GLU A 1 110 ? -0.764 -7.531 -11.359 1.00 81.75 110 GLU A N 1
ATOM 890 C CA . GLU A 1 110 ? -1.183 -8.932 -11.518 1.00 81.75 110 GLU A CA 1
ATOM 891 C C . GLU A 1 110 ? -0.672 -9.562 -12.824 1.00 81.75 110 GLU A C 1
ATOM 893 O O . GLU A 1 110 ? -0.446 -10.771 -12.858 1.00 81.75 110 GLU A O 1
ATOM 898 N N . ASP A 1 111 ? -0.436 -8.748 -13.857 1.00 80.69 111 ASP A N 1
ATOM 899 C CA . ASP A 1 111 ? 0.135 -9.157 -15.147 1.00 80.69 111 ASP A CA 1
ATOM 900 C C . ASP A 1 111 ? 1.665 -9.397 -15.082 1.00 80.69 111 ASP A C 1
ATOM 902 O O . ASP A 1 111 ? 2.260 -9.889 -16.047 1.00 80.69 111 ASP A O 1
ATOM 906 N N . LEU A 1 112 ? 2.324 -9.084 -13.955 1.00 76.94 112 LEU A N 1
ATOM 907 C CA . LEU A 1 112 ? 3.744 -9.390 -13.745 1.00 76.94 112 LEU A CA 1
ATOM 908 C C . LEU A 1 112 ? 3.993 -10.905 -13.755 1.00 76.94 112 LEU A C 1
ATOM 910 O O . LEU A 1 112 ? 3.195 -11.704 -13.262 1.00 76.94 112 LEU A O 1
ATOM 914 N N . THR A 1 113 ? 5.159 -11.319 -14.258 1.00 77.31 113 THR A N 1
ATOM 915 C CA . THR A 1 113 ? 5.555 -12.734 -14.181 1.00 77.31 113 THR A CA 1
ATOM 916 C C . THR A 1 113 ? 5.717 -13.174 -12.718 1.00 77.31 113 THR A C 1
ATOM 918 O O . THR A 1 113 ? 6.090 -12.347 -11.881 1.00 77.31 113 THR A O 1
ATOM 921 N N . PRO A 1 114 ? 5.529 -14.468 -12.383 1.00 73.12 114 PRO A N 1
ATOM 922 C CA . PRO A 1 114 ? 5.711 -14.957 -11.012 1.00 73.12 114 PRO A CA 1
ATOM 923 C C . PRO A 1 114 ? 7.065 -14.565 -10.405 1.00 73.12 114 PRO A C 1
ATOM 925 O O . PRO A 1 114 ? 7.120 -14.056 -9.292 1.00 73.12 114 PRO A O 1
ATOM 928 N N . GLN A 1 115 ? 8.143 -14.668 -11.190 1.00 73.75 115 GLN A N 1
ATOM 929 C CA . GLN A 1 115 ? 9.486 -14.274 -10.765 1.00 73.75 115 GLN A CA 1
ATOM 930 C C . GLN A 1 115 ? 9.582 -12.781 -10.406 1.00 73.75 115 GLN A C 1
ATOM 932 O O . GLN A 1 115 ? 10.189 -12.426 -9.397 1.00 73.75 115 GLN A O 1
ATOM 937 N N . GLN A 1 116 ? 8.984 -11.892 -11.206 1.00 73.69 116 GLN A N 1
ATOM 938 C CA . GLN A 1 116 ? 8.958 -10.453 -10.906 1.00 73.69 116 GLN A CA 1
ATOM 939 C C . GLN A 1 116 ? 8.090 -10.171 -9.679 1.00 73.69 116 GLN A C 1
ATOM 941 O O . GLN A 1 116 ? 8.466 -9.383 -8.815 1.00 73.69 116 GLN A O 1
ATOM 946 N N . TYR A 1 117 ? 6.941 -10.841 -9.568 1.00 73.25 117 TYR A N 1
ATOM 947 C CA . TYR A 1 117 ? 6.051 -10.678 -8.427 1.00 73.25 117 TYR A CA 1
ATOM 948 C C . TYR A 1 117 ? 6.712 -11.119 -7.113 1.00 73.25 117 TYR A C 1
ATOM 950 O O . TYR A 1 117 ? 6.470 -10.507 -6.077 1.00 73.25 117 TYR A O 1
ATOM 958 N N . GLU A 1 118 ? 7.559 -12.143 -7.133 1.00 70.94 118 GLU A N 1
ATOM 959 C CA . GLU A 1 118 ? 8.249 -12.642 -5.939 1.00 70.94 118 GLU A CA 1
ATOM 960 C C . GLU A 1 118 ? 9.479 -11.808 -5.567 1.00 70.94 118 GLU A C 1
ATOM 962 O O . GLU A 1 118 ? 9.689 -11.519 -4.393 1.00 70.94 118 GLU A O 1
ATOM 967 N N . THR A 1 119 ? 10.276 -11.390 -6.552 1.00 71.81 119 THR A N 1
ATOM 968 C CA . THR A 1 119 ? 11.585 -10.765 -6.289 1.00 71.81 119 THR A CA 1
ATOM 969 C C . THR A 1 119 ? 11.542 -9.245 -6.171 1.00 71.81 119 THR A C 1
ATOM 971 O O . THR A 1 119 ? 12.415 -8.664 -5.530 1.00 71.81 119 THR A O 1
ATOM 974 N N . TRP A 1 120 ? 10.547 -8.578 -6.766 1.00 75.81 120 TRP A N 1
ATOM 975 C CA . TRP A 1 120 ? 10.471 -7.118 -6.736 1.00 75.81 120 TRP A CA 1
ATOM 976 C C . TRP A 1 120 ? 9.890 -6.595 -5.422 1.00 75.81 120 TRP A C 1
ATOM 978 O O . TRP A 1 120 ? 8.947 -7.150 -4.842 1.00 75.81 120 TRP A O 1
ATOM 988 N N . GLY A 1 121 ? 10.407 -5.450 -4.993 1.00 81.19 121 GLY A N 1
ATOM 989 C CA . GLY A 1 121 ? 9.881 -4.660 -3.898 1.00 81.19 121 GLY A CA 1
ATOM 990 C C . GLY A 1 121 ? 8.478 -4.127 -4.183 1.00 81.19 121 GLY A C 1
ATOM 991 O O . GLY A 1 121 ? 8.035 -3.987 -5.324 1.00 81.19 121 GLY A O 1
ATOM 992 N N . TYR A 1 122 ? 7.762 -3.799 -3.109 1.00 84.56 122 TYR A N 1
ATOM 993 C CA . TYR A 1 122 ? 6.366 -3.367 -3.174 1.00 84.56 122 TYR A CA 1
ATOM 994 C C . TYR A 1 122 ? 6.157 -2.151 -4.093 1.00 84.56 122 TYR A C 1
ATOM 996 O O . TYR A 1 122 ? 5.347 -2.202 -5.019 1.00 84.56 122 TYR A O 1
ATOM 1004 N N . TYR A 1 123 ? 6.922 -1.079 -3.872 1.00 88.75 123 TYR A N 1
ATOM 1005 C CA . TYR A 1 123 ? 6.816 0.141 -4.675 1.00 88.75 123 TYR A CA 1
ATOM 1006 C C . TYR A 1 123 ? 7.468 0.016 -6.054 1.00 88.75 123 TYR A C 1
ATOM 1008 O O . TYR A 1 123 ? 7.114 0.767 -6.953 1.00 88.75 123 TYR A O 1
ATOM 1016 N N . GLU A 1 124 ? 8.341 -0.969 -6.274 1.00 87.75 124 GLU A N 1
ATOM 1017 C CA . GLU A 1 124 ? 8.881 -1.252 -7.609 1.00 87.75 124 GLU A CA 1
ATOM 1018 C C . GLU A 1 124 ? 7.787 -1.798 -8.535 1.00 87.75 124 GLU A C 1
ATOM 1020 O O . GLU A 1 124 ? 7.676 -1.373 -9.683 1.00 87.75 124 GLU A O 1
ATOM 1025 N N . LYS A 1 125 ? 6.911 -2.668 -8.009 1.00 85.88 125 LYS A N 1
ATOM 1026 C CA . LYS A 1 125 ? 5.723 -3.155 -8.733 1.00 85.88 125 LYS A CA 1
ATOM 1027 C C . LYS A 1 125 ? 4.769 -2.011 -9.067 1.00 85.88 125 LYS A C 1
ATOM 1029 O O . LYS A 1 125 ? 4.237 -1.969 -10.171 1.00 85.88 125 LYS A O 1
ATOM 1034 N N . TRP A 1 126 ? 4.580 -1.068 -8.139 1.00 91.44 126 TRP A N 1
ATOM 1035 C CA . TRP A 1 126 ? 3.767 0.130 -8.380 1.00 91.44 126 TRP A CA 1
ATOM 1036 C C . TRP A 1 126 ? 4.359 1.001 -9.482 1.00 91.44 126 TRP A C 1
ATOM 1038 O O . TRP A 1 126 ? 3.646 1.367 -10.413 1.00 91.44 126 TRP A O 1
ATOM 1048 N N . THR A 1 127 ? 5.660 1.286 -9.413 1.00 92.69 127 THR A N 1
ATOM 1049 C CA . THR A 1 127 ? 6.375 2.040 -10.446 1.00 92.69 127 THR A CA 1
ATOM 1050 C C . THR A 1 127 ? 6.234 1.374 -11.812 1.00 92.69 127 THR A C 1
ATOM 1052 O O . THR A 1 127 ? 5.843 2.036 -12.771 1.00 92.69 127 THR A O 1
ATOM 1055 N N . ALA A 1 128 ? 6.487 0.065 -11.907 1.00 88.06 128 ALA A N 1
ATOM 1056 C CA . ALA A 1 128 ? 6.345 -0.681 -13.155 1.00 88.06 128 ALA A CA 1
ATOM 1057 C C . ALA A 1 128 ? 4.906 -0.637 -13.692 1.00 88.06 128 ALA A C 1
ATOM 1059 O O . ALA A 1 128 ? 4.699 -0.425 -14.887 1.00 88.06 128 ALA A O 1
ATOM 1060 N N . GLY A 1 129 ? 3.914 -0.767 -12.806 1.00 88.88 129 GLY A N 1
ATOM 1061 C CA . GLY A 1 129 ? 2.509 -0.670 -13.181 1.00 88.88 129 GLY A CA 1
ATOM 1062 C C . GLY A 1 129 ? 2.128 0.716 -13.704 1.00 88.88 129 GLY A C 1
ATOM 1063 O O . GLY A 1 129 ? 1.500 0.829 -14.754 1.00 88.88 129 GLY A O 1
ATOM 1064 N N . MET A 1 130 ? 2.562 1.786 -13.029 1.00 94.56 130 MET A N 1
ATOM 1065 C CA . MET A 1 130 ? 2.354 3.163 -13.495 1.00 94.56 130 MET A CA 1
ATOM 1066 C C . MET A 1 130 ? 3.013 3.414 -14.852 1.00 94.56 130 MET A C 1
ATOM 1068 O O . MET A 1 130 ? 2.370 3.976 -15.736 1.00 94.56 130 MET A O 1
ATOM 1072 N N . VAL A 1 131 ? 4.254 2.953 -15.044 1.00 92.31 131 VAL A N 1
ATOM 1073 C CA . VAL A 1 131 ? 4.953 3.025 -16.336 1.00 92.31 131 VAL A CA 1
ATOM 1074 C C . VAL A 1 131 ? 4.143 2.330 -17.429 1.00 92.31 131 VAL A C 1
ATOM 1076 O O . VAL A 1 131 ? 3.863 2.952 -18.451 1.00 92.31 131 VAL A O 1
ATOM 1079 N N . SER A 1 132 ? 3.720 1.080 -17.210 1.00 86.75 132 SER A N 1
ATOM 1080 C CA . SER A 1 132 ? 2.933 0.324 -18.192 1.00 86.75 132 SER A CA 1
ATOM 1081 C C . SER A 1 132 ? 1.647 1.056 -18.565 1.00 86.75 132 SER A C 1
ATOM 1083 O O . SER A 1 132 ? 1.361 1.228 -19.743 1.00 86.75 132 SER A O 1
ATOM 1085 N N . MET A 1 133 ? 0.892 1.543 -17.577 1.00 88.81 133 MET A N 1
ATOM 1086 C CA . MET A 1 133 ? -0.374 2.235 -17.826 1.00 88.81 133 MET A CA 1
ATOM 1087 C C . MET A 1 133 ? -0.193 3.556 -18.579 1.00 88.81 133 MET A C 1
ATOM 1089 O O . MET A 1 133 ? -0.992 3.873 -19.457 1.00 88.81 133 MET A O 1
ATOM 1093 N N . LEU A 1 134 ? 0.838 4.337 -18.245 1.00 92.94 134 LEU A N 1
ATOM 1094 C CA . LEU A 1 134 ? 1.107 5.611 -18.915 1.00 92.94 134 LEU A CA 1
ATOM 1095 C C . LEU A 1 134 ? 1.623 5.408 -20.346 1.00 92.94 134 LEU A C 1
ATOM 1097 O O . LEU A 1 134 ? 1.306 6.223 -21.214 1.00 92.94 134 LEU A O 1
ATOM 1101 N N . LEU A 1 135 ? 2.370 4.329 -20.601 1.00 86.31 135 LEU A N 1
ATOM 1102 C CA . LEU A 1 135 ? 2.764 3.908 -21.949 1.00 86.31 135 LEU A CA 1
ATOM 1103 C C . LEU A 1 135 ? 1.551 3.444 -22.763 1.00 86.31 135 LEU A C 1
ATOM 1105 O O . LEU A 1 135 ? 1.362 3.908 -23.885 1.00 86.31 135 LEU A O 1
ATOM 1109 N N . ASP A 1 136 ? 0.700 2.587 -22.189 1.00 83.44 136 ASP A N 1
ATOM 1110 C CA . ASP A 1 136 ? -0.523 2.086 -22.834 1.00 83.44 136 ASP A CA 1
ATOM 1111 C C . ASP A 1 136 ? -1.483 3.231 -23.195 1.00 83.44 136 ASP A C 1
ATOM 1113 O O . ASP A 1 136 ? -2.132 3.211 -24.241 1.00 83.44 136 ASP A O 1
ATOM 1117 N N . ALA A 1 137 ? -1.557 4.253 -22.338 1.00 86.19 137 ALA A N 1
ATOM 1118 C CA . ALA A 1 137 ? -2.339 5.462 -22.576 1.00 86.19 137 ALA A CA 1
ATOM 1119 C C . ALA A 1 137 ? -1.682 6.436 -23.576 1.00 86.19 137 ALA A C 1
ATOM 1121 O O . ALA A 1 137 ? -2.323 7.403 -23.988 1.00 86.19 137 ALA A O 1
ATOM 1122 N N . GLY A 1 138 ? -0.412 6.228 -23.941 1.00 89.56 138 GLY A N 1
ATOM 1123 C CA . GLY A 1 138 ? 0.374 7.151 -24.765 1.00 89.56 138 GLY A CA 1
ATOM 1124 C C . GLY A 1 138 ? 0.718 8.478 -24.075 1.00 89.56 138 GLY A C 1
ATOM 1125 O O . GLY A 1 138 ? 1.118 9.428 -24.746 1.00 89.56 138 GLY A O 1
ATOM 1126 N N . ALA A 1 139 ? 0.557 8.568 -22.750 1.00 92.62 139 ALA A N 1
ATOM 1127 C CA . ALA A 1 139 ? 0.891 9.757 -21.962 1.00 92.62 139 ALA A CA 1
ATOM 1128 C C . ALA A 1 139 ? 2.414 9.947 -21.842 1.00 92.62 139 ALA A C 1
ATOM 1130 O O . ALA A 1 139 ? 2.920 11.072 -21.813 1.00 92.62 139 ALA A O 1
ATOM 1131 N N . ILE A 1 140 ? 3.146 8.834 -21.823 1.00 92.19 140 ILE A N 1
ATOM 1132 C CA . ILE A 1 140 ? 4.602 8.782 -21.950 1.00 92.19 140 ILE A CA 1
ATOM 1133 C C . ILE A 1 140 ? 4.973 7.787 -23.054 1.00 92.19 140 ILE A C 1
ATOM 1135 O O . ILE A 1 140 ? 4.162 6.963 -23.471 1.00 92.19 140 ILE A O 1
ATOM 1139 N N . SER A 1 141 ? 6.207 7.863 -23.525 1.00 86.50 141 SER A N 1
ATOM 1140 C CA . SER A 1 141 ? 6.802 6.978 -24.515 1.00 86.50 141 SER A CA 1
ATOM 1141 C C . SER A 1 141 ? 8.017 6.270 -23.925 1.00 86.50 141 SER A C 1
ATOM 1143 O O . SER A 1 141 ? 8.561 6.653 -22.887 1.00 86.50 141 SER A O 1
ATOM 1145 N N . HIS A 1 142 ? 8.454 5.218 -24.608 1.00 78.56 142 HIS A N 1
ATOM 1146 C CA . HIS A 1 142 ? 9.687 4.531 -24.253 1.00 78.56 142 HIS A CA 1
ATOM 1147 C C . HIS A 1 142 ? 10.914 5.434 -24.370 1.00 78.56 142 HIS A C 1
ATOM 1149 O O . HIS A 1 142 ? 11.801 5.331 -23.528 1.00 78.56 142 HIS A O 1
ATOM 1155 N N . ASP A 1 143 ? 10.930 6.332 -25.357 1.00 77.75 143 ASP A N 1
ATOM 1156 C CA . ASP A 1 143 ? 12.036 7.264 -25.571 1.00 77.75 143 ASP A CA 1
ATOM 1157 C C . ASP A 1 143 ? 12.163 8.239 -24.394 1.00 77.75 143 ASP A C 1
ATOM 1159 O O . ASP A 1 143 ? 13.271 8.434 -23.906 1.00 77.75 143 ASP A O 1
ATOM 1163 N N . ASP A 1 144 ? 11.044 8.735 -23.843 1.00 85.81 144 ASP A N 1
ATOM 1164 C CA . ASP A 1 144 ? 11.082 9.612 -22.659 1.00 85.81 144 ASP A CA 1
ATOM 1165 C C . ASP A 1 144 ? 11.747 8.922 -21.457 1.00 85.81 144 ASP A C 1
ATOM 1167 O O . ASP A 1 144 ? 12.545 9.518 -20.737 1.00 85.81 144 ASP A O 1
ATOM 1171 N N . LEU A 1 145 ? 11.403 7.650 -21.219 1.00 82.88 145 LEU A N 1
ATOM 1172 C CA . LEU A 1 145 ? 11.954 6.877 -20.104 1.00 82.88 145 LEU A CA 1
ATOM 1173 C C . LEU A 1 145 ? 13.423 6.524 -20.336 1.00 82.88 145 LEU A C 1
ATOM 1175 O O . LEU A 1 145 ? 14.204 6.544 -19.390 1.00 82.88 145 LEU A O 1
ATOM 1179 N N . CYS A 1 146 ? 13.800 6.199 -21.573 1.00 75.25 146 CYS A N 1
ATOM 1180 C CA . CYS A 1 146 ? 15.190 5.953 -21.940 1.00 75.25 146 CYS A CA 1
ATOM 1181 C C . CYS A 1 146 ? 16.042 7.212 -21.755 1.00 75.25 146 CYS A C 1
ATOM 1183 O O . CYS A 1 146 ? 17.088 7.133 -21.114 1.00 75.25 146 CYS A O 1
ATOM 1185 N N . GLU A 1 147 ? 15.579 8.363 -22.242 1.00 76.81 147 GLU A N 1
ATOM 1186 C CA . GLU A 1 147 ? 16.259 9.646 -22.052 1.00 76.81 147 GLU A CA 1
ATOM 1187 C C . GLU A 1 147 ? 16.391 9.984 -20.561 1.00 76.81 147 GLU A C 1
ATOM 1189 O O . GLU A 1 147 ? 17.462 10.379 -20.108 1.00 76.81 147 GLU A O 1
ATOM 1194 N N . ALA A 1 148 ? 15.346 9.760 -19.761 1.00 81.75 148 ALA A N 1
ATOM 1195 C CA . ALA A 1 148 ? 15.394 10.034 -18.327 1.00 81.75 148 ALA A CA 1
ATOM 1196 C C . ALA A 1 148 ? 16.291 9.065 -17.532 1.00 81.75 148 ALA A C 1
ATOM 1198 O O . ALA A 1 148 ? 16.893 9.476 -16.541 1.00 81.75 148 ALA A O 1
ATOM 1199 N N . LEU A 1 149 ? 16.383 7.792 -17.935 1.00 74.88 149 LEU A N 1
ATOM 1200 C CA . LEU A 1 149 ? 17.222 6.785 -17.269 1.00 74.88 149 LEU A CA 1
ATOM 1201 C C . LEU A 1 149 ? 18.699 6.898 -17.644 1.00 74.88 149 LEU A C 1
ATOM 1203 O O . LEU A 1 149 ? 19.564 6.659 -16.805 1.00 74.88 149 LEU A O 1
ATOM 1207 N N . PHE A 1 150 ? 18.986 7.204 -18.907 1.00 71.44 150 PHE A N 1
ATOM 1208 C CA . PHE A 1 150 ? 20.336 7.096 -19.461 1.00 71.44 150 PHE A CA 1
ATOM 1209 C C . PHE A 1 150 ? 20.925 8.450 -19.887 1.00 71.44 150 PHE A C 1
ATOM 1211 O O . PHE A 1 150 ? 22.119 8.528 -20.167 1.00 71.44 150 PHE A O 1
ATOM 1218 N N . GLY A 1 151 ? 20.127 9.522 -19.876 1.00 58.38 151 GLY A N 1
ATOM 1219 C CA . GLY A 1 151 ? 20.504 10.844 -20.370 1.00 58.38 151 GLY A CA 1
ATOM 1220 C C . GLY A 1 151 ? 20.577 10.908 -21.899 1.00 58.38 151 GLY A C 1
ATOM 1221 O O . GLY A 1 151 ? 20.614 9.890 -22.590 1.00 58.38 151 GLY A O 1
ATOM 1222 N N . ASN A 1 152 ? 20.674 12.125 -22.442 1.00 49.88 152 ASN A N 1
ATOM 1223 C CA . ASN A 1 152 ? 20.938 12.335 -23.875 1.00 49.88 152 ASN A CA 1
ATOM 1224 C C . ASN A 1 152 ? 22.334 11.852 -24.313 1.00 49.88 152 ASN A C 1
ATOM 1226 O O . ASN A 1 152 ? 22.562 11.605 -25.497 1.00 49.88 152 ASN A O 1
ATOM 1230 N N . ASP A 1 153 ? 23.244 11.639 -23.359 1.00 43.56 153 ASP A N 1
ATOM 1231 C CA . ASP A 1 153 ? 24.591 11.111 -23.607 1.00 43.56 153 ASP A CA 1
ATOM 1232 C C . ASP A 1 153 ? 24.608 9.597 -23.884 1.00 43.56 153 ASP A C 1
ATOM 1234 O O . ASP A 1 153 ? 25.627 9.033 -24.302 1.00 43.56 153 ASP A O 1
ATOM 1238 N N . HIS A 1 154 ? 23.467 8.921 -23.732 1.00 44.34 154 HIS A N 1
ATOM 1239 C CA . HIS A 1 154 ? 23.310 7.519 -24.083 1.00 44.34 154 HIS A CA 1
ATOM 1240 C C . HIS A 1 154 ? 22.121 7.317 -25.031 1.00 44.34 154 HIS A C 1
ATOM 1242 O O . HIS A 1 154 ? 20.991 7.077 -24.624 1.00 44.34 154 HIS A O 1
ATOM 1248 N N . PHE A 1 155 ? 22.470 7.299 -26.325 1.00 42.03 155 PHE A N 1
ATOM 1249 C CA . PHE A 1 155 ? 21.764 6.669 -27.454 1.00 42.03 155 PHE A CA 1
ATOM 1250 C C . PHE A 1 155 ? 20.819 7.486 -28.347 1.00 42.03 155 PHE A C 1
ATOM 1252 O O . PHE A 1 155 ? 20.254 6.875 -29.257 1.00 42.03 155 PHE A O 1
ATOM 1259 N N . LEU A 1 156 ? 20.708 8.817 -28.235 1.00 37.97 156 LEU A N 1
ATOM 1260 C CA . LEU A 1 156 ? 19.793 9.559 -29.127 1.00 37.97 156 LEU A CA 1
ATOM 1261 C C . LEU A 1 156 ? 20.392 10.581 -30.103 1.00 37.97 156 LEU A C 1
ATOM 1263 O O . LEU A 1 156 ? 19.728 10.851 -31.098 1.00 37.97 156 LEU A O 1
ATOM 1267 N N . ASP A 1 157 ? 21.660 10.996 -29.990 1.00 33.59 157 ASP A N 1
ATOM 1268 C CA . ASP A 1 157 ? 22.227 11.985 -30.934 1.00 33.59 157 ASP A CA 1
ATOM 1269 C C . ASP A 1 157 ? 23.586 11.621 -31.557 1.00 33.59 157 ASP A C 1
ATOM 1271 O O . ASP A 1 157 ? 24.498 12.434 -31.708 1.00 33.59 157 ASP A O 1
ATOM 1275 N N . THR A 1 158 ? 23.725 10.393 -32.065 1.00 38.66 158 THR A N 1
ATOM 1276 C CA . THR A 1 158 ? 24.649 10.173 -33.194 1.00 38.66 158 THR A CA 1
ATOM 1277 C C . THR A 1 158 ? 24.035 9.253 -34.239 1.00 38.66 158 THR A C 1
ATOM 1279 O O . THR A 1 158 ? 24.200 8.032 -34.260 1.00 38.66 158 THR A O 1
ATOM 1282 N N . VAL A 1 159 ? 23.310 9.905 -35.147 1.00 43.00 159 VAL A N 1
ATOM 1283 C CA . VAL A 1 159 ? 23.204 9.557 -36.566 1.00 43.00 159 VAL A CA 1
ATOM 1284 C C . VAL A 1 159 ? 24.474 8.836 -37.019 1.00 43.00 159 VAL A C 1
ATOM 1286 O O . VAL A 1 159 ? 25.537 9.436 -37.012 1.00 43.00 159 VAL A O 1
ATOM 1289 N N . VAL A 1 160 ? 24.350 7.561 -37.414 1.00 44.56 160 VAL A N 1
ATOM 1290 C CA . VAL A 1 160 ? 25.418 6.761 -38.040 1.00 44.56 160 VAL A CA 1
ATOM 1291 C C . VAL A 1 160 ? 26.733 6.849 -37.256 1.00 44.56 160 VAL A C 1
ATOM 1293 O O . VAL A 1 160 ? 27.592 7.646 -37.604 1.00 44.56 160 VAL A O 1
ATOM 1296 N N . SER A 1 161 ? 26.935 5.993 -36.243 1.00 44.25 161 SER A N 1
ATOM 1297 C CA . SER A 1 161 ? 28.255 5.845 -35.603 1.00 44.25 161 SER A CA 1
ATOM 1298 C C . SER A 1 161 ? 29.335 5.798 -36.688 1.00 44.25 161 SER A C 1
ATOM 1300 O O . SER A 1 161 ? 29.373 4.863 -37.486 1.00 44.25 161 SER A O 1
ATOM 1302 N N . SER A 1 162 ? 30.171 6.822 -36.796 1.00 45.72 162 SER A N 1
ATOM 1303 C CA . SER A 1 162 ? 31.310 6.832 -37.712 1.00 45.72 162 SER A CA 1
ATOM 1304 C C . SER A 1 162 ? 32.435 5.937 -37.190 1.00 45.72 162 SER A C 1
ATOM 1306 O O . SER A 1 162 ? 33.575 6.106 -37.609 1.00 45.72 162 SER A O 1
ATOM 1308 N N . GLN A 1 163 ? 32.147 5.022 -36.252 1.00 59.38 163 GLN A N 1
ATOM 1309 C CA . GLN A 1 163 ? 33.129 4.071 -35.764 1.00 59.38 163 GLN A CA 1
ATOM 1310 C C . GLN A 1 163 ? 33.613 3.234 -36.936 1.00 59.38 163 GLN A C 1
ATOM 1312 O O . GLN A 1 163 ? 32.850 2.519 -37.599 1.00 59.38 163 GLN A O 1
ATOM 1317 N N . GLU A 1 164 ? 34.905 3.376 -37.192 1.00 78.75 164 GLU A N 1
ATOM 1318 C CA . GLU A 1 164 ? 35.639 2.472 -38.048 1.00 78.75 164 GLU A CA 1
ATOM 1319 C C . GLU A 1 164 ? 35.452 1.041 -37.526 1.00 78.75 164 GLU A C 1
ATOM 1321 O O . GLU A 1 164 ? 35.326 0.835 -36.314 1.00 78.75 164 GLU A O 1
ATOM 1326 N N . PRO A 1 165 ? 35.357 0.056 -38.431 1.00 87.94 165 PRO A N 1
ATOM 1327 C CA . PRO A 1 165 ? 35.255 -1.340 -38.028 1.00 87.94 165 PRO A CA 1
ATOM 1328 C C . PRO A 1 165 ? 36.432 -1.701 -37.117 1.00 87.94 165 PRO A C 1
ATOM 1330 O O . PRO A 1 165 ? 37.583 -1.418 -37.446 1.00 87.94 165 PRO A O 1
ATOM 1333 N N . LYS A 1 166 ? 36.155 -2.350 -35.986 1.00 90.81 166 LYS A N 1
ATOM 1334 C CA . LYS A 1 166 ? 37.213 -2.817 -35.076 1.00 90.81 166 LYS A CA 1
ATOM 1335 C C . LYS A 1 166 ? 37.976 -4.015 -35.621 1.00 90.81 166 LYS A C 1
ATOM 1337 O O . LYS A 1 166 ? 39.075 -4.284 -35.151 1.00 90.81 166 LYS A O 1
ATOM 1342 N N . PHE A 1 167 ? 37.376 -4.730 -36.570 1.00 93.69 167 PHE A N 1
ATOM 1343 C CA . PHE A 1 167 ? 37.913 -5.962 -37.124 1.00 93.69 167 PHE A CA 1
ATOM 1344 C C . PHE A 1 167 ? 37.834 -5.957 -38.651 1.00 93.69 167 PHE A C 1
ATOM 1346 O O . PHE A 1 167 ? 36.955 -5.338 -39.259 1.00 93.69 167 PHE A O 1
ATOM 1353 N N . GLN A 1 168 ? 38.726 -6.701 -39.282 1.00 93.38 168 GLN A N 1
ATOM 1354 C CA . GLN A 1 168 ? 38.753 -6.958 -40.716 1.00 93.38 168 GLN A CA 1
ATOM 1355 C C . GLN A 1 168 ? 38.814 -8.460 -40.997 1.00 93.38 168 GLN A C 1
ATOM 1357 O O . GLN A 1 168 ? 39.074 -9.278 -40.116 1.00 93.38 168 GLN A O 1
ATOM 1362 N N . ALA A 1 169 ? 38.560 -8.836 -42.251 1.00 93.25 169 ALA A N 1
ATOM 1363 C CA . ALA A 1 169 ? 38.716 -10.221 -42.672 1.00 93.25 169 ALA A CA 1
ATOM 1364 C C . ALA A 1 169 ? 40.159 -10.686 -42.423 1.00 93.25 169 ALA A C 1
ATOM 1366 O O . ALA A 1 169 ? 41.109 -10.039 -42.862 1.00 93.25 169 ALA A O 1
ATOM 1367 N N . GLY A 1 170 ? 40.309 -11.811 -41.731 1.00 92.00 170 GLY A N 1
ATOM 1368 C CA . GLY A 1 170 ? 41.593 -12.336 -41.284 1.00 92.00 170 GLY A CA 1
ATOM 1369 C C . GLY A 1 170 ? 41.796 -12.279 -39.773 1.00 92.00 170 GLY A C 1
ATOM 1370 O O . GLY A 1 170 ? 42.543 -13.116 -39.270 1.00 92.00 170 GLY A O 1
ATOM 1371 N N . ASP A 1 171 ? 41.121 -11.368 -39.069 1.00 94.94 171 ASP A N 1
ATOM 1372 C CA . ASP A 1 171 ? 41.348 -11.145 -37.641 1.00 94.94 171 ASP A CA 1
ATOM 1373 C C . ASP A 1 171 ? 40.828 -12.302 -36.780 1.00 94.94 171 ASP A C 1
ATOM 1375 O O . ASP A 1 171 ? 39.736 -12.837 -37.007 1.00 94.94 171 ASP A O 1
ATOM 1379 N N . SER A 1 172 ? 41.607 -12.645 -35.754 1.00 95.75 172 SER A N 1
ATOM 1380 C CA . SER A 1 172 ? 41.204 -13.564 -34.691 1.00 95.75 172 SER A CA 1
ATOM 1381 C C . SER A 1 172 ? 40.391 -12.814 -33.639 1.00 95.75 172 SER A C 1
ATOM 1383 O O . SER A 1 172 ? 40.834 -11.816 -33.067 1.00 95.75 172 SER A O 1
ATOM 1385 N N . VAL A 1 173 ? 39.190 -13.310 -33.366 1.00 95.38 173 VAL A N 1
ATOM 1386 C CA . VAL A 1 173 ? 38.243 -12.712 -32.424 1.00 95.38 173 VAL A CA 1
ATOM 1387 C C . VAL A 1 173 ? 37.739 -13.755 -31.446 1.00 95.38 173 VAL A C 1
ATOM 1389 O O . VAL A 1 173 ? 37.698 -14.944 -31.748 1.00 95.38 173 VAL A O 1
ATOM 1392 N N . ARG A 1 174 ? 37.315 -13.307 -30.272 1.00 94.44 174 ARG A N 1
ATOM 1393 C CA . ARG A 1 174 ? 36.606 -14.124 -29.296 1.00 94.44 174 ARG A CA 1
ATOM 1394 C C . ARG A 1 174 ? 35.195 -13.594 -29.131 1.00 94.44 174 ARG A C 1
ATOM 1396 O O . ARG A 1 174 ? 34.977 -12.383 -29.067 1.00 94.44 174 ARG A O 1
ATOM 1403 N N . VAL A 1 175 ? 34.226 -14.499 -29.067 1.00 90.06 175 VAL A N 1
ATOM 1404 C CA . VAL A 1 175 ? 32.852 -14.127 -28.733 1.00 90.06 175 VAL A CA 1
ATOM 1405 C C . VAL A 1 175 ? 32.776 -13.932 -27.226 1.00 90.06 175 VAL A C 1
ATOM 1407 O O . VAL A 1 175 ? 33.101 -14.836 -26.456 1.00 90.06 175 VAL A O 1
ATOM 1410 N N . LYS A 1 176 ? 32.336 -12.759 -26.784 1.00 85.31 176 LYS A N 1
ATOM 1411 C CA . LYS A 1 176 ? 32.202 -12.448 -25.360 1.00 85.31 176 LYS A CA 1
ATOM 1412 C C . LYS A 1 176 ? 31.251 -13.438 -24.682 1.00 85.31 176 LYS A C 1
ATOM 1414 O O . LYS A 1 176 ? 30.215 -13.774 -25.264 1.00 85.31 176 LYS A O 1
ATOM 1419 N N . PRO A 1 177 ? 31.551 -13.881 -23.449 1.00 80.38 177 PRO A N 1
ATOM 1420 C CA . PRO A 1 177 ? 30.590 -14.637 -22.667 1.00 80.38 177 PRO A CA 1
ATOM 1421 C C . PRO A 1 177 ? 29.361 -13.774 -22.378 1.00 80.38 177 PRO A C 1
ATOM 1423 O O . PRO A 1 177 ? 29.456 -12.549 -22.239 1.00 80.38 177 PRO A O 1
ATOM 1426 N N . TYR A 1 178 ? 28.200 -14.412 -22.241 1.00 67.88 178 TYR A N 1
ATOM 1427 C CA . TYR A 1 178 ? 27.030 -13.718 -21.722 1.00 67.88 178 TYR A CA 1
ATOM 1428 C C . TYR A 1 178 ? 27.293 -13.293 -20.274 1.00 67.88 178 TYR A C 1
ATOM 1430 O O . TYR A 1 178 ? 27.369 -14.127 -19.374 1.00 67.88 178 TYR A O 1
ATOM 1438 N N . GLN A 1 179 ? 27.441 -11.989 -20.039 1.00 60.16 179 GLN A N 1
ATOM 1439 C CA . GLN A 1 179 ? 27.572 -11.451 -18.688 1.00 60.16 179 GLN A CA 1
ATOM 1440 C C . GLN A 1 179 ? 26.197 -11.455 -18.007 1.00 60.16 179 GLN A C 1
ATOM 1442 O O . GLN A 1 179 ? 25.436 -10.490 -18.104 1.00 60.16 179 GLN A O 1
ATOM 1447 N N . GLN A 1 180 ? 25.876 -12.539 -17.295 1.00 44.81 180 GLN A N 1
ATOM 1448 C CA . GLN A 1 180 ? 24.814 -12.543 -16.286 1.00 44.81 180 GLN A CA 1
ATOM 1449 C C . GLN A 1 180 ? 25.154 -11.472 -15.235 1.00 44.81 180 GLN A C 1
ATOM 1451 O O . GLN A 1 180 ? 26.001 -11.692 -14.379 1.00 44.81 180 GLN A O 1
ATOM 1456 N N . GLY A 1 181 ? 24.551 -10.281 -15.325 1.00 40.56 181 GLY A N 1
ATOM 1457 C CA . GLY A 1 181 ? 24.733 -9.246 -14.297 1.00 40.56 181 GLY A CA 1
ATOM 1458 C C . GLY A 1 181 ? 24.696 -7.791 -14.760 1.00 40.56 181 GLY A C 1
ATOM 1459 O O . GLY A 1 181 ? 24.353 -6.936 -13.953 1.00 40.56 181 GLY A O 1
ATOM 1460 N N . LYS A 1 182 ? 24.943 -7.473 -16.041 1.00 41.62 182 LYS A N 1
ATOM 1461 C CA . LYS A 1 182 ? 24.659 -6.122 -16.574 1.00 41.62 182 LYS A CA 1
ATOM 1462 C C . LYS A 1 182 ? 23.180 -6.018 -16.955 1.00 41.62 182 LYS A C 1
ATOM 1464 O O . LYS A 1 182 ? 22.799 -6.080 -18.119 1.00 41.62 182 LYS A O 1
ATOM 1469 N N . LYS A 1 183 ? 22.342 -5.973 -15.923 1.00 41.78 183 LYS A N 1
ATOM 1470 C CA . LYS A 1 183 ? 20.882 -5.927 -15.983 1.00 41.78 183 LYS A CA 1
ATOM 1471 C C . LYS A 1 183 ? 20.406 -4.494 -16.250 1.00 41.78 183 LYS A C 1
ATOM 1473 O O . LYS A 1 183 ? 20.473 -3.653 -15.368 1.00 41.78 183 LYS A O 1
ATOM 1478 N N . VAL A 1 184 ? 19.804 -4.246 -17.412 1.00 37.44 184 VAL A N 1
ATOM 1479 C CA . VAL A 1 184 ? 18.547 -3.480 -17.410 1.00 37.44 184 VAL A CA 1
ATOM 1480 C C . VAL A 1 184 ? 17.469 -4.484 -17.024 1.00 37.44 184 VAL A C 1
ATOM 1482 O O . VAL A 1 184 ? 16.938 -5.206 -17.861 1.00 37.44 184 VAL A O 1
ATOM 1485 N N . GLU A 1 185 ? 17.209 -4.604 -15.724 1.00 42.66 185 GLU A N 1
ATOM 1486 C CA . GLU A 1 185 ? 16.370 -5.655 -15.119 1.00 42.66 185 GLU A CA 1
ATOM 1487 C C . GLU A 1 185 ? 14.876 -5.579 -15.507 1.00 42.66 185 GLU A C 1
ATOM 1489 O O . GLU A 1 185 ? 14.048 -6.373 -15.067 1.00 42.66 185 GLU A O 1
ATOM 1494 N N . TRP A 1 186 ? 14.545 -4.650 -16.401 1.00 45.28 186 TRP A N 1
ATOM 1495 C CA . TRP A 1 186 ? 13.208 -4.338 -16.904 1.00 45.28 186 TRP A CA 1
ATOM 1496 C C . TRP A 1 186 ? 12.870 -5.017 -18.217 1.00 45.28 186 TRP A C 1
ATOM 1498 O O . TRP A 1 186 ? 11.698 -5.121 -18.570 1.00 45.28 186 TRP A O 1
ATOM 1508 N N . ARG A 1 187 ? 13.888 -5.432 -18.979 1.00 48.50 187 ARG A N 1
ATOM 1509 C CA . ARG A 1 187 ? 13.720 -6.018 -20.309 1.00 48.50 187 ARG A CA 1
ATOM 1510 C C . ARG A 1 187 ? 14.670 -7.192 -20.452 1.00 48.50 187 ARG A C 1
ATOM 1512 O O . ARG A 1 187 ? 15.878 -7.026 -20.318 1.00 48.50 187 ARG A O 1
ATOM 1519 N N . ARG A 1 188 ? 14.152 -8.380 -20.785 1.00 47.72 188 ARG A N 1
ATOM 1520 C CA . ARG A 1 188 ? 15.022 -9.442 -21.308 1.00 47.72 188 ARG A CA 1
ATOM 1521 C C . ARG A 1 188 ? 15.633 -8.915 -22.615 1.00 47.72 188 ARG A C 1
ATOM 1523 O O . ARG A 1 188 ? 14.857 -8.610 -23.522 1.00 47.72 188 ARG A O 1
ATOM 1530 N N . PRO A 1 189 ? 16.965 -8.763 -22.732 1.00 56.00 189 PRO A N 1
ATOM 1531 C CA . PRO A 1 189 ? 17.563 -8.288 -23.972 1.00 56.00 189 PRO A CA 1
ATOM 1532 C C . PRO A 1 189 ? 17.233 -9.277 -25.095 1.00 56.00 189 PRO A C 1
ATOM 1534 O O . PRO A 1 189 ? 17.318 -10.492 -24.907 1.00 56.00 189 PRO A O 1
ATOM 1537 N N . HIS A 1 190 ? 16.825 -8.772 -26.260 1.00 67.94 190 HIS A N 1
ATOM 1538 C CA . HIS A 1 190 ? 16.657 -9.617 -27.437 1.00 67.94 190 HIS A CA 1
ATOM 1539 C C . HIS A 1 190 ? 18.041 -9.990 -27.975 1.00 67.94 190 HIS A C 1
ATOM 1541 O O . HIS A 1 190 ? 18.771 -9.143 -28.489 1.00 67.94 190 HIS A O 1
ATOM 1547 N N . ILE A 1 191 ? 18.408 -11.262 -27.825 1.00 73.69 191 ILE A N 1
ATOM 1548 C CA . ILE A 1 191 ? 19.722 -11.785 -28.195 1.00 73.69 191 ILE A CA 1
ATOM 1549 C C . ILE A 1 191 ? 19.593 -12.573 -29.495 1.00 73.69 191 ILE A C 1
ATOM 1551 O O . ILE A 1 191 ? 18.781 -13.492 -29.598 1.00 73.69 191 ILE A O 1
ATOM 1555 N N . ARG A 1 192 ? 20.431 -12.233 -30.478 1.00 79.56 192 ARG A N 1
ATOM 1556 C CA . ARG A 1 192 ? 20.573 -12.993 -31.731 1.00 79.56 192 ARG A CA 1
ATOM 1557 C C . ARG A 1 192 ? 21.887 -13.768 -31.838 1.00 79.56 192 ARG A C 1
ATOM 1559 O O . ARG A 1 192 ? 22.004 -14.603 -32.725 1.00 79.56 192 ARG A O 1
ATOM 1566 N N . THR A 1 193 ? 22.838 -13.525 -30.935 1.00 84.06 193 THR A N 1
ATOM 1567 C CA . THR A 1 193 ? 24.100 -14.274 -30.846 1.00 84.06 193 THR A CA 1
ATOM 1568 C C . THR A 1 193 ? 23.856 -15.573 -30.071 1.00 84.06 193 THR A C 1
ATOM 1570 O O . THR A 1 193 ? 23.525 -15.493 -28.885 1.00 84.06 193 THR A O 1
ATOM 1573 N N . PRO A 1 194 ? 23.968 -16.757 -30.696 1.00 79.81 194 PRO A N 1
ATOM 1574 C CA . PRO A 1 194 ? 23.600 -18.017 -30.059 1.00 79.81 194 PRO A CA 1
ATOM 1575 C C . PRO A 1 194 ? 24.557 -18.392 -28.921 1.00 79.81 194 PRO A C 1
ATOM 1577 O O . PRO A 1 194 ? 25.738 -18.071 -28.954 1.00 79.81 194 PRO A O 1
ATOM 1580 N N . GLY A 1 195 ? 24.053 -19.100 -27.909 1.00 80.06 195 GLY A N 1
ATOM 1581 C CA . GLY A 1 195 ? 24.834 -19.390 -26.701 1.00 80.06 195 GLY A CA 1
ATOM 1582 C C . GLY A 1 195 ? 26.004 -20.356 -26.890 1.00 80.06 195 GLY A C 1
ATOM 1583 O O . GLY A 1 195 ? 26.986 -20.261 -26.164 1.00 80.06 195 GLY A O 1
ATOM 1584 N N . TYR A 1 196 ? 25.938 -21.252 -27.880 1.00 86.12 196 TYR A N 1
ATOM 1585 C CA . TYR A 1 196 ? 26.957 -22.292 -28.082 1.00 86.12 196 TYR A CA 1
ATOM 1586 C C . TYR A 1 196 ? 28.319 -21.749 -28.548 1.00 86.12 196 TYR A C 1
ATOM 1588 O O . TYR A 1 196 ? 29.301 -22.476 -28.511 1.00 86.12 196 TYR A O 1
ATOM 1596 N N . ILE A 1 197 ? 28.386 -20.488 -28.988 1.00 87.56 197 ILE A N 1
ATOM 1597 C CA . ILE A 1 197 ? 29.635 -19.842 -29.417 1.00 87.56 197 ILE A CA 1
ATOM 1598 C C . ILE A 1 197 ? 30.227 -18.912 -28.353 1.00 87.56 197 ILE A C 1
ATOM 1600 O O . ILE A 1 197 ? 31.268 -18.312 -28.593 1.00 87.56 197 ILE A O 1
ATOM 1604 N N . TYR A 1 198 ? 29.586 -18.743 -27.194 1.00 88.00 198 TYR A N 1
ATOM 1605 C CA . TYR A 1 198 ? 30.080 -17.839 -26.155 1.00 88.00 198 TYR A CA 1
ATOM 1606 C C . TYR A 1 198 ? 31.429 -18.287 -25.594 1.00 88.00 198 TYR A C 1
ATOM 1608 O O . TYR A 1 198 ? 31.617 -19.441 -25.229 1.00 88.00 198 TYR A O 1
ATOM 1616 N N . GLY A 1 199 ? 32.366 -17.346 -25.492 1.00 84.75 199 GLY A N 1
ATOM 1617 C CA . GLY A 1 199 ? 33.725 -17.591 -25.018 1.00 84.75 199 GLY A CA 1
ATOM 1618 C C . GLY A 1 199 ? 34.641 -18.269 -26.039 1.00 84.75 199 GLY A C 1
ATOM 1619 O O . GLY A 1 199 ? 35.834 -18.392 -25.754 1.00 84.75 199 GLY A O 1
ATOM 1620 N N . VAL A 1 200 ? 34.121 -18.672 -27.204 1.00 89.19 200 VAL A N 1
ATOM 1621 C CA . VAL A 1 200 ? 34.864 -19.405 -28.235 1.00 89.19 200 VAL A CA 1
ATOM 1622 C C . VAL A 1 200 ? 35.579 -18.433 -29.175 1.00 89.19 200 VAL A C 1
ATOM 1624 O O . VAL A 1 200 ? 35.097 -17.327 -29.446 1.00 89.19 200 VAL A O 1
ATOM 1627 N N . ASN A 1 201 ? 36.753 -18.843 -29.655 1.00 93.12 201 ASN A N 1
ATOM 1628 C CA . ASN A 1 201 ? 37.528 -18.090 -30.634 1.00 93.12 201 ASN A CA 1
ATOM 1629 C C . ASN A 1 201 ? 37.066 -18.406 -32.054 1.00 93.12 201 ASN A C 1
ATOM 1631 O O . ASN A 1 201 ? 36.702 -19.533 -32.373 1.00 93.12 201 ASN A O 1
ATOM 1635 N N . GLY A 1 202 ? 37.117 -17.410 -32.921 1.00 94.00 202 GLY A N 1
ATOM 1636 C CA . GLY A 1 202 ? 36.813 -17.552 -34.330 1.00 94.00 202 GLY A CA 1
ATOM 1637 C C . GLY A 1 202 ? 37.636 -16.592 -35.167 1.00 94.00 202 GLY A C 1
ATOM 1638 O O . GLY A 1 202 ? 38.359 -15.736 -34.656 1.00 94.00 202 GLY A O 1
ATOM 1639 N N . LYS A 1 203 ? 37.512 -16.737 -36.480 1.00 96.38 203 LYS A N 1
ATOM 1640 C CA . LYS A 1 203 ? 38.173 -15.881 -37.457 1.00 96.38 203 LYS A CA 1
ATOM 1641 C C . LYS A 1 203 ? 37.140 -15.079 -38.223 1.00 96.38 203 LYS A C 1
ATOM 1643 O O . LYS A 1 203 ? 36.191 -15.644 -38.766 1.00 96.38 203 LYS A O 1
ATOM 1648 N N . VAL A 1 204 ? 37.324 -13.767 -38.305 1.00 96.56 204 VAL A N 1
ATOM 1649 C CA . VAL A 1 204 ? 36.491 -12.922 -39.165 1.00 96.56 204 VAL A CA 1
ATOM 1650 C C . VAL A 1 204 ? 36.799 -13.275 -40.617 1.00 96.56 204 VAL A C 1
ATOM 1652 O O . VAL A 1 204 ? 37.931 -13.121 -41.070 1.00 96.56 204 VAL A O 1
ATOM 1655 N N . VAL A 1 205 ? 35.800 -13.741 -41.363 1.00 96.19 205 VAL A N 1
ATOM 1656 C CA . VAL A 1 205 ? 35.950 -14.043 -42.797 1.00 96.19 205 VAL A CA 1
ATOM 1657 C C . VAL A 1 205 ? 35.390 -12.947 -43.686 1.00 96.19 205 VAL A C 1
ATOM 1659 O O . VAL A 1 205 ? 35.879 -12.742 -44.793 1.00 96.19 205 VAL A O 1
ATOM 1662 N N . GLU A 1 206 ? 34.399 -12.203 -43.200 1.00 94.44 206 GLU A N 1
ATOM 1663 C CA . GLU A 1 206 ? 33.753 -11.154 -43.979 1.00 94.44 206 GLU A CA 1
ATOM 1664 C C . GLU A 1 206 ? 33.170 -10.068 -43.074 1.00 94.44 206 GLU A C 1
ATOM 1666 O O . GLU A 1 206 ? 32.569 -10.342 -42.035 1.00 94.44 206 GLU A O 1
ATOM 1671 N N . ARG A 1 207 ? 33.278 -8.813 -43.513 1.00 94.12 207 ARG A N 1
ATOM 1672 C CA . ARG A 1 207 ? 32.520 -7.695 -42.948 1.00 94.12 207 ARG A CA 1
ATOM 1673 C C . ARG A 1 207 ? 31.216 -7.548 -43.734 1.00 94.12 207 ARG A C 1
ATOM 1675 O O . ARG A 1 207 ? 31.225 -7.004 -44.834 1.00 94.12 207 ARG A O 1
ATOM 1682 N N . CYS A 1 208 ? 30.107 -8.002 -43.156 1.00 89.12 208 CYS A N 1
ATOM 1683 C CA . CYS A 1 208 ? 28.794 -8.077 -43.812 1.00 89.12 208 CYS A CA 1
ATOM 1684 C C . CYS A 1 208 ? 28.115 -6.708 -43.995 1.00 89.12 208 CYS A C 1
ATOM 1686 O O . CYS A 1 208 ? 27.123 -6.595 -44.709 1.00 89.12 208 CYS A O 1
ATOM 1688 N N . GLY A 1 209 ? 28.623 -5.668 -43.331 1.00 88.31 209 GLY A N 1
ATOM 1689 C CA . GLY A 1 209 ? 28.091 -4.311 -43.403 1.00 88.31 209 GLY A CA 1
ATOM 1690 C C . GLY A 1 209 ? 27.536 -3.839 -42.067 1.00 88.31 209 GLY A C 1
ATOM 1691 O O . GLY A 1 209 ? 27.940 -4.317 -41.007 1.00 88.31 209 GLY A O 1
ATOM 1692 N N . ARG A 1 210 ? 26.636 -2.857 -42.123 1.00 88.19 210 ARG A N 1
ATOM 1693 C CA . ARG A 1 210 ? 26.052 -2.214 -40.946 1.00 88.19 210 ARG A CA 1
ATOM 1694 C C . ARG A 1 210 ? 24.562 -2.485 -40.882 1.00 88.19 210 ARG A C 1
ATOM 1696 O O . ARG A 1 210 ? 23.872 -2.358 -41.890 1.00 88.19 210 ARG A O 1
ATOM 1703 N N . PHE A 1 211 ? 24.098 -2.841 -39.693 1.00 85.50 211 PHE A N 1
ATOM 1704 C CA . PHE A 1 211 ? 22.704 -3.173 -39.438 1.00 85.50 211 PHE A CA 1
ATOM 1705 C C . PHE A 1 211 ? 22.257 -2.551 -38.120 1.00 85.50 211 PHE A C 1
ATOM 1707 O O . PHE A 1 211 ? 23.075 -2.295 -37.236 1.00 85.50 211 PHE A O 1
ATOM 1714 N N . GLY A 1 212 ? 20.952 -2.318 -37.979 1.00 79.69 212 GLY A N 1
ATOM 1715 C CA . GLY A 1 212 ? 20.395 -1.857 -36.710 1.00 79.69 212 GLY A CA 1
ATOM 1716 C C . GLY A 1 212 ? 20.631 -2.891 -35.609 1.00 79.69 212 GLY A C 1
ATOM 1717 O O . GLY A 1 212 ? 20.476 -4.093 -35.846 1.00 79.69 212 GLY A O 1
ATOM 1718 N N . ASP A 1 213 ? 21.009 -2.423 -34.423 1.00 76.31 213 ASP A N 1
ATOM 1719 C CA . ASP A 1 213 ? 21.162 -3.275 -33.248 1.00 76.31 213 ASP A CA 1
ATOM 1720 C C . ASP A 1 213 ? 19.830 -3.981 -32.908 1.00 76.31 213 ASP A C 1
ATOM 1722 O O . ASP A 1 213 ? 18.818 -3.320 -32.636 1.00 76.31 213 ASP A O 1
ATOM 1726 N N . PRO A 1 214 ? 19.795 -5.325 -32.920 1.00 72.69 214 PRO A N 1
ATOM 1727 C CA . PRO A 1 214 ? 18.564 -6.083 -32.761 1.00 72.69 214 PRO A CA 1
ATOM 1728 C C . PRO A 1 214 ? 17.970 -5.970 -31.351 1.00 72.69 214 PRO A C 1
ATOM 1730 O O . PRO A 1 214 ? 16.764 -6.163 -31.203 1.00 72.69 214 PRO A O 1
ATOM 1733 N N . SER A 1 215 ? 18.764 -5.616 -30.333 1.00 66.56 215 SER A N 1
ATOM 1734 C CA . SER A 1 215 ? 18.257 -5.395 -28.973 1.00 66.56 215 SER A CA 1
ATOM 1735 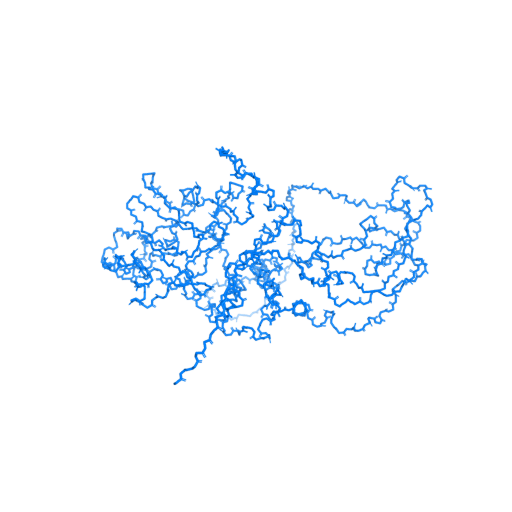C C . SER A 1 215 ? 17.307 -4.190 -28.901 1.00 66.56 215 SER A C 1
ATOM 1737 O O . SER A 1 215 ? 16.302 -4.239 -28.189 1.00 66.56 215 SER A O 1
ATOM 1739 N N . PHE A 1 216 ? 17.559 -3.163 -29.720 1.00 63.28 216 PHE A N 1
ATOM 1740 C CA . PHE A 1 216 ? 16.702 -1.985 -29.874 1.00 63.28 216 PHE A CA 1
ATOM 1741 C C . PHE A 1 216 ? 15.557 -2.243 -30.860 1.00 63.28 216 PHE A C 1
ATOM 1743 O O . PHE A 1 216 ? 14.399 -1.951 -30.552 1.00 63.28 216 PHE A O 1
ATOM 1750 N N . LEU A 1 217 ? 15.854 -2.852 -32.019 1.00 69.44 217 LEU A N 1
ATOM 1751 C CA . LEU A 1 217 ? 14.841 -3.133 -33.048 1.00 69.44 217 LEU A CA 1
ATOM 1752 C C . LEU A 1 217 ? 13.713 -4.035 -32.533 1.00 69.44 217 LEU A C 1
ATOM 1754 O O . LEU A 1 217 ? 12.554 -3.808 -32.871 1.00 69.44 217 LEU A O 1
ATOM 1758 N N . ALA A 1 218 ? 14.025 -5.024 -31.690 1.00 64.38 218 ALA A N 1
ATOM 1759 C CA . ALA A 1 218 ? 13.021 -5.911 -31.097 1.00 64.38 218 ALA A CA 1
ATOM 1760 C C . ALA A 1 218 ? 12.014 -5.181 -30.192 1.00 64.38 218 ALA A C 1
ATOM 1762 O O . ALA A 1 218 ? 10.939 -5.709 -29.925 1.00 64.38 218 ALA A O 1
ATOM 1763 N N . SER A 1 219 ? 12.350 -3.970 -29.741 1.00 53.84 219 SER A N 1
ATOM 1764 C CA . SER A 1 219 ? 11.476 -3.105 -28.945 1.00 53.84 219 SER A CA 1
ATOM 1765 C C . SER A 1 219 ? 10.783 -2.015 -29.775 1.00 53.84 219 SER A C 1
ATOM 1767 O O . SER A 1 219 ? 10.148 -1.137 -29.199 1.00 53.84 219 SER A O 1
ATOM 1769 N N . GLY A 1 220 ? 10.925 -2.024 -31.107 1.00 51.66 220 GLY A N 1
ATOM 1770 C CA . GLY A 1 220 ? 10.390 -0.975 -31.982 1.00 51.66 220 GLY A CA 1
ATOM 1771 C C . GLY A 1 220 ? 11.116 0.373 -31.870 1.00 51.66 220 GLY A C 1
ATOM 1772 O O . GLY A 1 220 ? 10.593 1.378 -32.341 1.00 51.66 220 GLY A O 1
ATOM 1773 N N . ILE A 1 221 ? 12.305 0.401 -31.257 1.00 55.12 221 ILE A N 1
ATOM 1774 C CA . ILE A 1 221 ? 13.114 1.610 -31.048 1.00 55.12 221 ILE A CA 1
ATOM 1775 C C . ILE A 1 221 ? 14.038 1.813 -32.255 1.00 55.12 221 ILE A C 1
ATOM 1777 O O . ILE A 1 221 ? 14.547 0.849 -32.839 1.00 55.12 221 ILE A O 1
ATOM 1781 N N . LYS A 1 222 ? 14.288 3.073 -32.635 1.00 63.44 222 LYS A N 1
ATOM 1782 C CA . LYS A 1 222 ? 15.276 3.407 -33.670 1.00 63.44 222 LYS A CA 1
ATOM 1783 C C . LYS A 1 222 ? 16.661 2.930 -33.224 1.00 63.44 222 LYS A C 1
ATOM 1785 O O . LYS A 1 222 ? 17.215 3.429 -32.254 1.00 63.44 222 LYS A O 1
ATOM 1790 N N . ALA A 1 223 ? 17.225 1.966 -33.945 1.00 61.19 223 ALA A N 1
ATOM 1791 C CA . ALA A 1 223 ? 18.458 1.310 -33.527 1.00 61.19 223 ALA A CA 1
ATOM 1792 C C . ALA A 1 223 ? 19.722 1.962 -34.117 1.00 61.19 223 ALA A C 1
ATOM 1794 O O . ALA A 1 223 ? 19.732 2.318 -35.306 1.00 61.19 223 ALA A O 1
ATOM 1795 N N . PRO A 1 224 ? 20.821 2.053 -33.341 1.00 66.06 224 PRO A N 1
ATOM 1796 C CA . PRO A 1 224 ? 22.121 2.429 -33.878 1.00 66.06 224 PRO A CA 1
ATOM 1797 C C . PRO A 1 224 ? 22.604 1.386 -34.893 1.00 66.06 224 PRO A C 1
ATOM 1799 O O . PRO A 1 224 ? 22.314 0.195 -34.784 1.00 66.06 224 PRO A O 1
ATOM 1802 N N . GLN A 1 225 ? 23.357 1.845 -35.892 1.00 80.56 225 GLN A N 1
ATOM 1803 C CA . GLN A 1 225 ? 23.949 0.980 -36.911 1.00 80.56 225 GLN A CA 1
ATOM 1804 C C . GLN A 1 225 ? 25.268 0.390 -36.402 1.00 80.56 225 GLN A C 1
ATOM 1806 O O . GLN A 1 225 ? 26.258 1.121 -36.298 1.00 80.56 225 GLN A O 1
ATOM 1811 N N . VAL A 1 226 ? 25.287 -0.917 -36.149 1.00 82.94 226 VAL A N 1
ATOM 1812 C CA . VAL A 1 226 ? 26.430 -1.691 -35.643 1.00 82.94 226 VAL A CA 1
ATOM 1813 C C . VAL A 1 226 ? 27.026 -2.533 -36.774 1.00 82.94 226 VAL A C 1
ATOM 1815 O O . VAL A 1 226 ? 26.295 -3.018 -37.642 1.00 82.94 226 VAL A O 1
ATOM 1818 N N . TRP A 1 227 ? 28.352 -2.701 -36.785 1.00 92.12 227 TRP A N 1
ATOM 1819 C CA . TRP A 1 227 ? 29.025 -3.591 -37.732 1.00 92.12 227 TRP A CA 1
ATOM 1820 C C . TRP A 1 227 ? 28.660 -5.055 -37.473 1.00 92.12 227 TRP A C 1
ATOM 1822 O O . TRP A 1 227 ? 28.667 -5.518 -36.332 1.00 92.12 227 TRP A O 1
ATOM 1832 N N . LEU A 1 228 ? 28.344 -5.774 -38.547 1.00 93.00 228 LEU A N 1
ATOM 1833 C CA . LEU A 1 228 ? 28.079 -7.207 -38.544 1.00 93.00 228 LEU A CA 1
ATOM 1834 C C . LEU A 1 228 ? 29.223 -7.928 -39.258 1.00 93.00 228 LEU A C 1
ATOM 1836 O O . LEU A 1 228 ? 29.594 -7.563 -40.379 1.00 93.00 228 LEU A O 1
ATOM 1840 N N . TYR A 1 229 ? 29.753 -8.964 -38.620 1.00 95.12 229 TYR A N 1
ATOM 1841 C CA . TYR A 1 229 ? 30.846 -9.773 -39.144 1.00 95.12 229 TYR A CA 1
ATOM 1842 C C . TYR A 1 229 ? 30.395 -11.210 -39.320 1.00 95.12 229 TYR A C 1
ATOM 1844 O O . TYR A 1 229 ? 29.699 -11.748 -38.465 1.00 95.12 229 TYR A O 1
ATOM 1852 N N . ARG A 1 230 ? 30.831 -11.844 -40.402 1.00 96.56 230 ARG A N 1
ATOM 1853 C CA . ARG A 1 230 ? 30.778 -13.294 -40.547 1.00 96.56 230 ARG A CA 1
ATOM 1854 C C . ARG A 1 230 ? 32.027 -13.859 -39.891 1.00 96.56 230 ARG A C 1
ATOM 1856 O O . ARG A 1 230 ? 33.140 -13.533 -40.309 1.00 96.56 230 ARG A O 1
ATOM 1863 N N . VAL A 1 231 ? 31.834 -14.671 -38.863 1.00 95.69 231 VAL A N 1
ATOM 1864 C CA . VAL A 1 231 ? 32.908 -15.306 -38.101 1.00 95.69 231 VAL A CA 1
ATOM 1865 C C . VAL A 1 231 ? 32.830 -16.808 -38.322 1.00 95.69 231 VAL A C 1
ATOM 1867 O O . VAL A 1 231 ? 31.768 -17.407 -38.159 1.00 95.69 231 VAL A O 1
ATOM 1870 N N . GLU A 1 232 ? 33.948 -17.408 -38.717 1.00 96.44 232 GLU A N 1
ATOM 1871 C CA . GLU A 1 232 ? 34.102 -18.857 -38.768 1.00 96.44 232 GLU A CA 1
ATOM 1872 C C . GLU A 1 232 ? 34.674 -19.371 -37.454 1.00 96.44 232 GLU A C 1
ATOM 1874 O O . GLU A 1 232 ? 35.690 -18.875 -36.964 1.00 96.44 232 GLU A O 1
ATOM 1879 N N . VAL A 1 233 ? 34.017 -20.384 -36.902 1.00 93.06 233 VAL A N 1
ATOM 1880 C CA . VAL A 1 233 ? 34.415 -21.066 -35.673 1.00 93.06 233 VAL A CA 1
ATOM 1881 C C . VAL A 1 233 ? 34.644 -22.540 -35.989 1.00 93.06 233 VAL A C 1
ATOM 1883 O O . VAL A 1 233 ? 33.857 -23.151 -36.713 1.00 93.06 233 VAL A O 1
ATOM 1886 N N . SER A 1 234 ? 35.725 -23.117 -35.469 1.00 91.56 234 SER A N 1
ATOM 1887 C CA . SER A 1 234 ? 36.045 -24.534 -35.660 1.00 91.56 234 SER A CA 1
ATOM 1888 C C . SER A 1 234 ? 35.053 -25.430 -34.917 1.00 91.56 234 SER A C 1
ATOM 1890 O O . SER A 1 234 ? 34.788 -25.210 -33.737 1.00 91.56 234 SER A O 1
ATOM 1892 N N . MET A 1 235 ? 34.549 -26.488 -35.562 1.00 89.62 235 MET A N 1
ATOM 1893 C CA . MET A 1 235 ? 33.735 -27.499 -34.873 1.00 89.62 235 MET A CA 1
ATOM 1894 C C . MET A 1 235 ? 34.516 -28.204 -33.758 1.00 89.62 235 MET A C 1
ATOM 1896 O O . MET A 1 235 ? 33.918 -28.561 -32.748 1.00 89.62 235 MET A O 1
ATOM 1900 N N . ALA A 1 236 ? 35.836 -28.355 -33.907 1.00 87.25 236 ALA A N 1
ATOM 1901 C CA . ALA A 1 236 ? 36.705 -28.923 -32.876 1.00 87.25 236 ALA A CA 1
ATOM 1902 C C . ALA A 1 236 ? 36.801 -28.035 -31.621 1.00 87.25 236 ALA A C 1
ATOM 1904 O O . ALA A 1 236 ? 36.971 -28.554 -30.520 1.00 87.25 236 ALA A O 1
ATOM 1905 N N . ASP A 1 237 ? 36.659 -26.714 -31.784 1.00 83.75 237 ASP A N 1
ATOM 1906 C CA . ASP A 1 237 ? 36.651 -25.752 -30.673 1.00 83.75 237 ASP A CA 1
ATOM 1907 C C . ASP A 1 237 ? 35.257 -25.603 -30.042 1.00 83.75 237 ASP A C 1
ATOM 1909 O O . ASP A 1 237 ? 35.136 -25.123 -28.918 1.00 83.75 237 ASP A O 1
ATOM 1913 N N . LEU A 1 238 ? 34.197 -26.009 -30.750 1.00 85.25 238 LEU A N 1
ATOM 1914 C CA . LEU A 1 238 ? 32.823 -26.004 -30.238 1.00 85.25 238 LEU A CA 1
ATOM 1915 C C . LEU A 1 238 ? 32.471 -27.297 -29.501 1.00 85.25 238 LEU A C 1
ATOM 1917 O O . LEU A 1 238 ? 31.795 -27.257 -28.476 1.00 85.25 238 LEU A O 1
ATOM 1921 N N . TRP A 1 239 ? 32.918 -28.435 -30.029 1.00 86.62 239 TRP A N 1
ATOM 1922 C CA . TRP A 1 239 ? 32.481 -29.762 -29.606 1.00 86.62 239 TRP A CA 1
ATOM 1923 C C . TRP A 1 239 ? 33.707 -30.659 -29.380 1.00 86.62 239 TRP A C 1
ATOM 1925 O O . TRP A 1 239 ? 34.343 -31.069 -30.356 1.00 86.62 239 TRP A O 1
ATOM 1935 N N . PRO A 1 240 ? 34.069 -30.994 -28.125 1.00 82.38 240 PRO A N 1
ATOM 1936 C CA . PRO A 1 240 ? 35.239 -31.826 -27.819 1.00 82.38 240 PRO A CA 1
ATOM 1937 C C . PRO A 1 240 ? 35.262 -33.180 -28.552 1.00 82.38 240 PRO A C 1
ATOM 1939 O O . PRO A 1 240 ? 36.321 -33.681 -28.945 1.00 82.38 240 PRO A O 1
ATOM 1942 N N . GLU A 1 241 ? 34.090 -33.764 -28.801 1.00 85.81 241 GLU A N 1
ATOM 1943 C CA . GLU A 1 241 ? 33.908 -34.993 -29.576 1.00 85.81 241 GLU A CA 1
ATOM 1944 C C . GLU A 1 241 ? 34.248 -34.840 -31.070 1.00 85.81 241 GLU A C 1
ATOM 1946 O O . GLU A 1 241 ? 34.500 -35.835 -31.748 1.00 85.81 241 GLU A O 1
ATOM 1951 N N . GLN A 1 242 ? 34.311 -33.606 -31.578 1.00 84.69 242 GLN A N 1
ATOM 1952 C CA . GLN A 1 242 ? 34.715 -33.252 -32.942 1.00 84.69 242 GLN A CA 1
ATOM 1953 C C . GLN A 1 242 ? 36.166 -32.753 -33.013 1.00 84.69 242 GLN A C 1
ATOM 1955 O O . GLN A 1 242 ? 36.549 -32.137 -34.002 1.00 84.69 242 GLN A O 1
ATOM 1960 N N . SER A 1 243 ? 37.005 -33.039 -32.011 1.00 83.38 243 SER A N 1
ATOM 1961 C CA . SER A 1 243 ? 38.399 -32.556 -31.923 1.00 83.38 243 SER A CA 1
ATOM 1962 C C . SER A 1 243 ? 39.296 -32.865 -33.136 1.00 83.38 243 SER A C 1
ATOM 1964 O O . SER A 1 243 ? 40.315 -32.207 -33.329 1.00 83.38 243 SER A O 1
ATOM 1966 N N . SER A 1 244 ? 38.932 -33.847 -33.968 1.00 84.00 244 SER A N 1
ATOM 1967 C CA . SER A 1 244 ? 39.642 -34.193 -35.214 1.00 84.00 244 SER A CA 1
ATOM 1968 C C . SER A 1 244 ? 38.998 -33.631 -36.491 1.00 84.00 244 SER A C 1
ATOM 1970 O O . SER A 1 244 ? 39.545 -33.811 -37.583 1.00 84.00 244 SER A O 1
ATOM 1972 N N . SER A 1 245 ? 37.847 -32.963 -36.372 1.00 86.25 245 SER A N 1
ATOM 1973 C CA . SER A 1 245 ? 37.139 -32.367 -37.500 1.00 86.25 24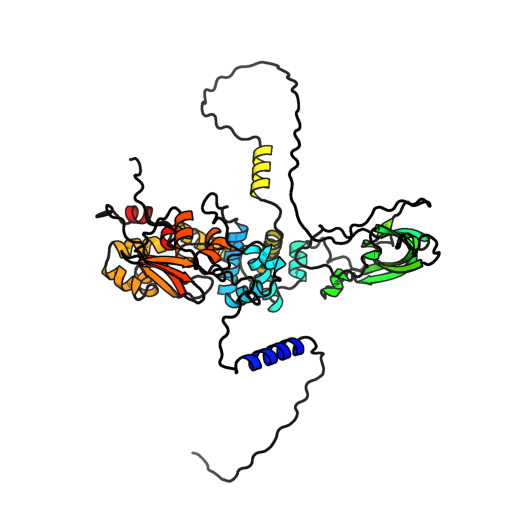5 SER A CA 1
ATOM 1974 C C . SER A 1 245 ? 37.870 -31.127 -38.017 1.00 86.25 245 SER A C 1
ATOM 1976 O O . SER A 1 245 ? 38.451 -30.353 -37.259 1.00 86.25 245 SER A O 1
ATOM 1978 N N . LYS A 1 246 ? 37.825 -30.942 -39.337 1.00 89.06 246 LYS A N 1
ATOM 1979 C CA . LYS A 1 246 ? 38.265 -29.713 -40.016 1.00 89.06 246 LYS A CA 1
ATOM 1980 C C . LYS A 1 246 ? 37.084 -28.816 -40.393 1.00 89.06 246 LYS A C 1
ATOM 1982 O O . LYS A 1 246 ? 37.286 -27.811 -41.071 1.00 89.06 246 LYS A O 1
ATOM 1987 N N . ASP A 1 247 ? 35.873 -29.209 -40.010 1.00 92.50 247 ASP A N 1
ATOM 1988 C CA . ASP A 1 247 ? 34.651 -28.498 -40.352 1.00 92.50 247 ASP A CA 1
ATOM 1989 C C . ASP A 1 247 ? 34.525 -27.224 -39.516 1.00 92.50 247 ASP A C 1
ATOM 1991 O O . ASP A 1 247 ? 34.964 -27.150 -38.364 1.00 92.50 247 ASP A O 1
ATOM 1995 N N . THR A 1 248 ? 33.888 -26.216 -40.096 1.00 92.81 248 THR A N 1
ATOM 1996 C CA . THR A 1 248 ? 33.659 -24.922 -39.456 1.00 92.81 248 THR A CA 1
ATOM 1997 C C . THR A 1 248 ? 32.177 -24.568 -39.472 1.00 92.81 248 THR A C 1
ATOM 1999 O O . THR A 1 248 ? 31.403 -25.036 -40.311 1.00 92.81 248 THR A O 1
ATOM 2002 N N . VAL A 1 249 ? 31.769 -23.722 -38.528 1.00 90.44 249 VAL A N 1
ATOM 2003 C CA . VAL A 1 249 ? 30.461 -23.064 -38.512 1.00 90.44 249 VAL A CA 1
ATOM 2004 C C . VAL A 1 249 ? 30.669 -21.587 -38.798 1.00 90.44 249 VAL A C 1
ATOM 2006 O O . VAL A 1 249 ? 31.470 -20.930 -38.138 1.00 90.44 249 VAL A O 1
ATOM 2009 N N . SER A 1 250 ? 29.925 -21.063 -39.768 1.00 92.94 250 SER A N 1
ATOM 2010 C CA . SER A 1 250 ? 29.898 -19.637 -40.088 1.00 92.94 250 SER A CA 1
ATOM 2011 C C . SER A 1 250 ? 28.695 -18.980 -39.412 1.00 92.94 250 SER A C 1
ATOM 2013 O O . SER A 1 250 ? 27.567 -19.436 -39.605 1.00 92.94 250 SER A O 1
ATOM 2015 N N . VAL A 1 251 ? 28.923 -17.930 -38.619 1.00 89.94 251 VAL A N 1
ATOM 2016 C CA . VAL A 1 251 ? 27.871 -17.201 -37.889 1.00 89.94 251 VAL A CA 1
ATOM 2017 C C . VAL A 1 251 ? 28.035 -15.699 -38.090 1.00 89.94 251 VAL A C 1
ATOM 2019 O O . VAL A 1 251 ? 29.144 -15.172 -37.987 1.00 89.94 251 VAL A O 1
ATOM 2022 N N . GLU A 1 252 ? 26.941 -14.983 -38.345 1.00 95.06 252 GLU A N 1
ATOM 2023 C CA . GLU A 1 252 ? 26.934 -13.523 -38.313 1.00 95.06 252 GLU A CA 1
ATOM 2024 C C . GLU A 1 252 ? 26.813 -12.988 -36.877 1.00 95.06 252 GLU A C 1
ATOM 2026 O O . GLU A 1 252 ? 25.837 -13.255 -36.173 1.00 95.06 252 GLU A O 1
ATOM 2031 N N . ILE A 1 253 ? 27.799 -12.200 -36.445 1.00 91.62 253 ILE A N 1
ATOM 2032 C CA . ILE A 1 253 ? 27.921 -11.687 -35.077 1.00 91.62 253 ILE A CA 1
ATOM 2033 C C . ILE A 1 253 ? 28.119 -10.168 -35.112 1.00 91.62 253 ILE A C 1
ATOM 2035 O O . ILE A 1 253 ? 28.944 -9.641 -35.862 1.00 91.62 253 ILE A O 1
ATOM 2039 N N . TYR A 1 254 ? 27.344 -9.448 -34.298 1.00 91.06 254 TYR A N 1
ATOM 2040 C CA . TYR A 1 254 ? 27.464 -7.996 -34.157 1.00 91.06 254 TYR A CA 1
ATOM 2041 C C . TYR A 1 254 ? 28.726 -7.621 -33.367 1.00 91.06 254 TYR A C 1
ATOM 2043 O O . TYR A 1 254 ? 29.038 -8.254 -32.361 1.00 91.06 254 TYR A O 1
ATOM 2051 N N . GLU A 1 255 ? 29.416 -6.552 -33.775 1.00 90.94 255 GLU A N 1
ATOM 2052 C CA . GLU A 1 255 ? 30.725 -6.129 -33.245 1.00 90.94 255 GLU A CA 1
ATOM 2053 C C . GLU A 1 255 ? 30.802 -6.042 -31.717 1.00 90.94 255 GLU A C 1
ATOM 2055 O O . GLU A 1 255 ? 31.825 -6.369 -31.122 1.00 90.94 255 GLU A O 1
ATOM 2060 N N . HIS A 1 256 ? 29.721 -5.620 -31.055 1.00 86.00 256 HIS A N 1
ATOM 2061 C CA . HIS A 1 256 ? 29.706 -5.476 -29.601 1.00 86.00 256 HIS A CA 1
ATOM 2062 C C . HIS A 1 256 ? 29.844 -6.816 -28.853 1.00 86.00 256 HIS A C 1
ATOM 2064 O O . HIS A 1 256 ? 30.286 -6.804 -27.701 1.00 86.00 256 HIS A O 1
ATOM 2070 N N . TRP A 1 257 ? 29.548 -7.950 -29.502 1.00 88.44 257 TRP A N 1
ATOM 2071 C CA . TRP A 1 257 ? 29.768 -9.306 -28.981 1.00 88.44 257 TRP A CA 1
ATOM 2072 C C . TRP A 1 257 ? 31.181 -9.839 -29.221 1.00 88.44 257 TRP A C 1
ATOM 2074 O O . TRP A 1 257 ? 31.492 -10.915 -28.723 1.00 88.44 257 TRP A O 1
ATOM 2084 N N . LEU A 1 258 ? 32.032 -9.120 -29.954 1.00 91.38 258 LEU A N 1
ATOM 2085 C CA . LEU A 1 258 ? 33.387 -9.557 -30.274 1.00 91.38 258 LEU A CA 1
ATOM 2086 C C . LEU A 1 258 ? 34.426 -8.788 -29.451 1.00 91.38 258 LEU A C 1
ATOM 2088 O O . LEU A 1 258 ? 34.263 -7.604 -29.130 1.00 91.38 258 LEU A O 1
ATOM 2092 N N . GLU A 1 259 ? 35.503 -9.478 -29.108 1.00 92.56 259 GLU A N 1
ATOM 2093 C CA . GLU A 1 259 ? 36.739 -8.912 -28.571 1.00 92.56 259 GLU A CA 1
ATOM 2094 C C . GLU A 1 259 ? 37.946 -9.477 -29.338 1.00 92.56 259 GLU A C 1
ATOM 2096 O O . GLU A 1 259 ? 37.842 -10.575 -29.890 1.00 92.56 259 GLU A O 1
ATOM 2101 N N . PRO A 1 260 ? 39.071 -8.745 -29.431 1.00 92.62 260 PRO A N 1
ATOM 2102 C CA . PRO A 1 260 ? 40.294 -9.289 -30.014 1.00 92.62 260 PRO A CA 1
ATOM 2103 C C . PRO A 1 260 ? 40.718 -10.559 -29.276 1.00 92.62 260 PRO A C 1
ATOM 2105 O O . PRO A 1 260 ? 40.670 -10.601 -28.046 1.00 92.62 260 PRO A O 1
ATOM 2108 N N . SER A 1 261 ? 41.135 -11.583 -30.017 1.00 87.75 261 SER A N 1
ATOM 2109 C CA . SER A 1 261 ? 41.703 -12.797 -29.434 1.00 87.75 261 SER A CA 1
ATOM 2110 C C . SER A 1 261 ? 43.187 -12.885 -29.761 1.00 87.75 261 SER A C 1
ATOM 2112 O O . SER A 1 261 ? 43.569 -12.961 -30.929 1.00 87.75 261 SER A O 1
ATOM 2114 N N . GLU A 1 262 ? 44.024 -12.889 -28.725 1.00 66.50 262 GLU A N 1
ATOM 2115 C CA . GLU A 1 262 ? 45.448 -13.207 -28.830 1.00 66.50 262 GLU A CA 1
ATOM 2116 C C . GLU A 1 262 ? 45.633 -14.724 -28.754 1.00 66.50 262 GLU A C 1
ATOM 2118 O O . GLU A 1 262 ? 46.061 -15.265 -27.738 1.00 66.50 262 GLU A O 1
ATOM 2123 N N . LEU A 1 263 ? 45.264 -15.443 -29.811 1.00 52.34 263 LEU A N 1
ATOM 2124 C CA . LEU A 1 263 ? 45.616 -16.854 -29.932 1.00 52.34 263 LEU A CA 1
ATOM 2125 C C . LEU A 1 263 ? 46.416 -17.089 -31.207 1.00 52.34 263 LEU A C 1
ATOM 2127 O O . LEU A 1 263 ? 45.872 -17.289 -32.293 1.00 52.34 263 LEU A O 1
ATOM 2131 N N . ASP A 1 264 ? 47.736 -17.103 -31.009 1.00 39.34 264 ASP A N 1
ATOM 2132 C CA . ASP A 1 264 ? 48.593 -18.126 -31.598 1.00 39.34 264 ASP A CA 1
ATOM 2133 C C . ASP A 1 264 ? 48.058 -19.505 -31.180 1.00 39.34 264 ASP A C 1
ATOM 2135 O O . ASP A 1 264 ? 47.641 -19.726 -30.044 1.00 39.34 264 ASP A O 1
ATOM 2139 N N . SER A 1 265 ? 48.056 -20.441 -32.119 1.00 37.66 265 SER A N 1
ATOM 2140 C CA . SER A 1 265 ? 47.638 -21.836 -31.968 1.00 37.66 265 SER A CA 1
ATOM 2141 C C . SER A 1 265 ? 48.132 -22.503 -30.667 1.00 37.66 265 SER A C 1
ATOM 2143 O O . SER A 1 265 ? 49.274 -22.958 -30.600 1.00 37.66 265 SER A O 1
ATOM 2145 N N . GLY A 1 266 ? 47.267 -22.615 -29.653 1.00 32.84 266 GLY A N 1
ATOM 2146 C CA . GLY A 1 266 ? 47.559 -23.315 -28.398 1.00 32.84 266 GLY A CA 1
ATOM 2147 C C . GLY A 1 266 ? 46.326 -23.448 -27.501 1.00 32.84 266 GLY A C 1
ATOM 2148 O O . GLY A 1 266 ? 45.897 -22.491 -26.870 1.00 32.84 266 GLY A O 1
ATOM 2149 N N . HIS A 1 267 ? 45.737 -24.643 -27.466 1.00 36.72 267 HIS A N 1
ATOM 2150 C CA . HIS A 1 267 ? 44.491 -24.957 -26.764 1.00 36.72 267 HIS A CA 1
ATOM 2151 C C . HIS A 1 267 ? 44.548 -24.742 -25.237 1.00 36.72 267 HIS A C 1
ATOM 2153 O O . HIS A 1 267 ? 45.422 -25.288 -24.566 1.00 36.72 267 HIS A O 1
ATOM 2159 N N . SER A 1 268 ? 43.519 -24.101 -24.667 1.00 30.33 268 SER A N 1
ATOM 2160 C CA . SER A 1 268 ? 42.978 -24.492 -23.356 1.00 30.33 268 SER A CA 1
ATOM 2161 C C . SER A 1 268 ? 41.475 -24.192 -23.297 1.00 30.33 268 SER A C 1
ATOM 2163 O O . SER A 1 268 ? 41.056 -23.055 -23.511 1.00 30.33 268 SER A O 1
ATOM 2165 N N . PHE A 1 269 ? 40.668 -25.226 -23.056 1.00 36.50 269 PHE A N 1
ATOM 2166 C CA . PHE A 1 269 ? 39.244 -25.108 -22.746 1.00 36.50 269 PHE A CA 1
ATOM 2167 C C . PHE A 1 269 ? 39.096 -24.692 -21.276 1.00 36.50 269 PHE A C 1
ATOM 2169 O O . PHE A 1 269 ? 39.668 -25.337 -20.398 1.00 36.50 269 PHE A O 1
ATOM 2176 N N . GLN A 1 270 ? 38.295 -23.664 -20.999 1.00 34.19 270 GLN A N 1
ATOM 2177 C CA . GLN A 1 270 ? 37.614 -23.547 -19.710 1.00 34.19 270 GLN A CA 1
ATOM 2178 C C . GLN A 1 270 ? 36.187 -24.050 -19.912 1.00 34.19 270 GLN A C 1
ATOM 2180 O O . GLN A 1 270 ? 35.494 -23.584 -20.816 1.00 34.19 270 GLN A O 1
ATOM 2185 N N . GLU A 1 271 ? 35.771 -25.029 -19.110 1.00 32.50 271 GLU A N 1
ATOM 2186 C CA . GLU A 1 271 ? 34.397 -25.530 -19.100 1.00 32.50 271 GLU A CA 1
ATOM 2187 C C . GLU A 1 271 ? 33.417 -24.369 -18.884 1.00 32.50 271 GLU A C 1
ATOM 2189 O O . GLU A 1 271 ? 33.515 -23.622 -17.910 1.00 32.50 271 GLU A O 1
ATOM 2194 N N . VAL A 1 272 ? 32.460 -24.218 -19.800 1.00 37.06 272 VAL A N 1
ATOM 2195 C CA . VAL A 1 272 ? 31.291 -23.360 -19.601 1.00 37.06 272 VAL A CA 1
ATOM 2196 C C . VAL A 1 272 ? 30.278 -24.185 -18.806 1.00 37.06 272 VAL A C 1
ATOM 2198 O O . VAL A 1 272 ? 29.878 -25.246 -19.294 1.00 37.06 272 VAL A O 1
ATOM 2201 N N . PRO A 1 273 ? 29.837 -23.756 -17.609 1.00 30.94 273 PRO A N 1
ATOM 2202 C CA . PRO A 1 273 ? 28.811 -24.483 -16.880 1.00 30.94 273 PRO A CA 1
ATOM 2203 C C . PRO A 1 273 ? 27.525 -24.501 -17.706 1.00 30.94 273 PRO A C 1
ATOM 2205 O O . PRO A 1 273 ? 26.927 -23.458 -17.984 1.00 30.94 273 PRO A O 1
ATOM 2208 N N . LEU A 1 274 ? 27.099 -25.699 -18.105 1.00 33.41 274 LEU A N 1
ATOM 2209 C CA . LEU A 1 274 ? 25.721 -25.931 -18.510 1.00 33.41 274 LEU A CA 1
ATOM 2210 C C . LEU A 1 274 ? 24.822 -25.511 -17.344 1.00 33.41 274 LEU A C 1
ATOM 2212 O O . LEU A 1 274 ? 25.123 -25.821 -16.193 1.00 33.41 274 LEU A O 1
ATOM 2216 N N . LEU A 1 275 ? 23.754 -24.778 -17.667 1.00 34.84 275 LEU A N 1
ATOM 2217 C CA . LEU A 1 275 ? 22.707 -24.321 -16.752 1.00 34.84 275 LEU A CA 1
ATOM 2218 C C . LEU A 1 275 ? 22.259 -25.458 -15.822 1.00 34.84 275 LEU A C 1
ATOM 2220 O O . LEU A 1 275 ? 21.370 -26.230 -16.176 1.00 34.84 275 LEU A O 1
ATOM 2224 N N . ASN A 1 276 ? 22.855 -25.528 -14.634 1.00 29.06 276 ASN A N 1
ATOM 2225 C CA . ASN A 1 276 ? 22.363 -26.340 -13.540 1.00 29.06 276 ASN A CA 1
ATOM 2226 C C . ASN A 1 276 ? 21.597 -25.435 -12.587 1.00 29.06 276 ASN A C 1
ATOM 2228 O O . ASN A 1 276 ? 22.095 -24.428 -12.083 1.00 29.06 276 ASN A O 1
ATOM 2232 N N . HIS A 1 277 ? 20.341 -25.819 -12.430 1.00 34.28 277 HIS A N 1
ATOM 2233 C CA . HIS A 1 277 ? 19.472 -25.436 -11.344 1.00 34.28 277 HIS A CA 1
ATOM 2234 C C . HIS A 1 277 ? 20.084 -25.905 -10.009 1.00 34.28 277 HIS A C 1
ATOM 2236 O O . HIS A 1 277 ? 20.660 -26.991 -9.958 1.00 34.28 277 HIS A O 1
ATOM 2242 N N . ASP A 1 278 ? 19.865 -25.090 -8.975 1.00 30.59 278 ASP A N 1
ATOM 2243 C CA . ASP A 1 278 ? 19.752 -25.450 -7.551 1.00 30.59 278 ASP A CA 1
ATOM 2244 C C . ASP A 1 278 ? 20.923 -25.123 -6.593 1.00 30.59 278 ASP A C 1
ATOM 2246 O O . ASP A 1 278 ? 22.046 -25.589 -6.741 1.00 30.59 278 ASP A O 1
ATOM 2250 N N . ASP A 1 279 ? 20.539 -24.304 -5.601 1.00 33.78 279 ASP A N 1
ATOM 2251 C CA . ASP A 1 279 ? 20.656 -24.487 -4.141 1.00 33.78 279 ASP A CA 1
ATOM 2252 C C . ASP A 1 279 ? 22.021 -24.476 -3.422 1.00 33.78 279 ASP A C 1
ATOM 2254 O O . ASP A 1 279 ? 23.077 -24.809 -3.947 1.00 33.78 279 ASP A O 1
ATOM 2258 N N . ASP A 1 280 ? 21.901 -24.117 -2.142 1.00 32.38 280 ASP A N 1
ATOM 2259 C CA . ASP A 1 280 ? 22.829 -24.264 -1.022 1.00 32.38 280 ASP A CA 1
ATOM 2260 C C . ASP A 1 280 ? 23.846 -23.148 -0.744 1.00 32.38 280 ASP A C 1
ATOM 2262 O O . ASP A 1 280 ? 24.915 -23.005 -1.339 1.00 32.38 280 ASP A O 1
ATOM 2266 N N . GLY A 1 281 ? 23.525 -22.394 0.311 1.00 31.66 281 GLY A N 1
ATOM 2267 C CA . GLY A 1 281 ? 24.444 -21.484 0.967 1.00 31.66 281 GLY A CA 1
ATOM 2268 C C . GLY A 1 281 ? 25.600 -22.180 1.682 1.00 31.66 281 GLY A C 1
ATOM 2269 O O . GLY A 1 281 ? 25.510 -23.333 2.109 1.00 31.66 281 GLY A O 1
ATOM 2270 N N . ARG A 1 282 ? 26.672 -21.411 1.891 1.00 28.67 282 ARG A N 1
ATOM 2271 C CA . ARG A 1 282 ? 27.486 -21.434 3.111 1.00 28.67 282 ARG A CA 1
ATOM 2272 C C . ARG A 1 282 ? 28.500 -20.292 3.140 1.00 28.67 282 ARG A C 1
ATOM 2274 O O . ARG A 1 282 ? 29.005 -19.850 2.114 1.00 28.67 282 ARG A O 1
ATOM 2281 N N . ASP A 1 283 ? 28.740 -19.859 4.370 1.00 31.59 283 ASP A N 1
ATOM 2282 C CA . ASP A 1 283 ? 29.618 -18.797 4.851 1.00 31.59 283 ASP A CA 1
ATOM 2283 C C . ASP A 1 283 ? 31.050 -18.830 4.311 1.00 31.59 283 ASP A C 1
ATOM 2285 O O . ASP A 1 283 ? 31.638 -19.902 4.190 1.00 31.59 283 ASP A O 1
ATOM 2289 N N . CYS A 1 284 ? 31.663 -17.650 4.163 1.00 28.62 284 CYS A N 1
ATOM 2290 C CA . CYS A 1 284 ? 33.112 -17.467 4.299 1.00 28.62 284 CYS A CA 1
ATOM 2291 C C . CYS A 1 284 ? 33.426 -16.090 4.913 1.00 28.62 284 CYS A C 1
ATOM 2293 O O . CYS A 1 284 ? 33.232 -15.045 4.296 1.00 28.62 284 CYS A O 1
ATOM 2295 N N . VAL A 1 285 ? 33.926 -16.122 6.149 1.00 26.81 285 VAL A N 1
ATOM 2296 C CA . VAL A 1 285 ? 34.441 -14.995 6.936 1.00 26.81 285 VAL A CA 1
ATOM 2297 C C . VAL A 1 285 ? 35.929 -14.821 6.620 1.00 26.81 285 VAL A C 1
ATOM 2299 O O . VAL A 1 285 ? 36.688 -15.776 6.773 1.00 26.81 285 VAL A O 1
ATOM 2302 N N . HIS A 1 286 ? 36.378 -13.615 6.259 1.00 31.31 286 HIS A N 1
ATOM 2303 C CA . HIS A 1 286 ? 37.809 -13.295 6.167 1.00 31.31 286 HIS A CA 1
ATOM 2304 C C . HIS A 1 286 ? 38.192 -12.151 7.118 1.00 31.31 286 HIS A C 1
ATOM 2306 O O . HIS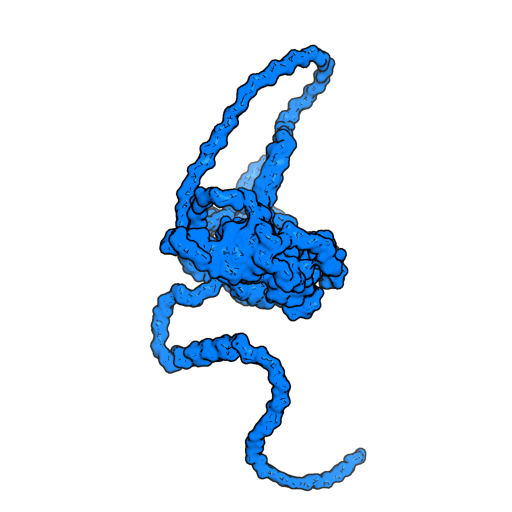 A 1 286 ? 37.748 -11.016 6.979 1.00 31.31 286 HIS A O 1
ATOM 2312 N N . HIS A 1 287 ? 39.023 -12.494 8.108 1.00 25.61 287 HIS A N 1
ATOM 2313 C CA . HIS A 1 287 ? 39.736 -11.589 9.012 1.00 25.61 287 HIS A CA 1
ATOM 2314 C C . HIS A 1 287 ? 40.935 -10.940 8.303 1.00 25.61 287 HIS A C 1
ATOM 2316 O O . HIS A 1 287 ? 41.741 -11.656 7.711 1.00 25.61 287 HIS A O 1
ATOM 2322 N N . HIS A 1 288 ? 41.147 -9.637 8.505 1.00 32.91 288 HIS A N 1
ATOM 2323 C CA . HIS A 1 288 ? 42.459 -9.010 8.317 1.00 32.91 288 HIS A CA 1
ATOM 2324 C C . HIS A 1 288 ? 42.842 -8.155 9.534 1.00 32.91 288 HIS A C 1
ATOM 2326 O O . HIS A 1 288 ? 42.140 -7.224 9.916 1.00 32.91 288 HIS A O 1
ATOM 2332 N N . GLN A 1 289 ? 43.969 -8.521 10.152 1.00 24.14 289 GLN A N 1
ATOM 2333 C CA . GLN A 1 289 ? 44.674 -7.776 11.196 1.00 24.14 289 GLN A CA 1
ATOM 2334 C C . GLN A 1 289 ? 45.585 -6.717 10.562 1.00 24.14 289 GLN A C 1
ATOM 2336 O O . GLN A 1 289 ? 46.310 -7.032 9.620 1.00 24.14 289 GLN A O 1
ATOM 2341 N N . HIS A 1 290 ? 45.660 -5.522 11.156 1.00 32.97 290 HIS A N 1
ATOM 2342 C CA . HIS A 1 290 ? 46.779 -4.600 10.946 1.00 32.97 290 HIS A CA 1
ATOM 2343 C C . HIS A 1 290 ? 47.329 -4.083 12.281 1.00 32.97 290 HIS A C 1
ATOM 2345 O O . HIS A 1 290 ? 46.583 -3.670 13.166 1.00 32.97 290 HIS A O 1
ATOM 2351 N N . GLN A 1 291 ? 48.656 -4.160 12.412 1.00 26.91 291 GLN A N 1
ATOM 2352 C CA . GLN A 1 291 ? 49.456 -3.691 13.543 1.00 26.91 291 GLN A CA 1
ATOM 2353 C C . GLN A 1 291 ? 49.828 -2.205 13.406 1.00 26.91 291 GLN A C 1
ATOM 2355 O O . GLN A 1 291 ? 50.025 -1.690 12.308 1.00 26.91 291 GLN A O 1
ATOM 2360 N N . HIS A 1 292 ? 49.954 -1.564 14.569 1.00 33.78 292 HIS A N 1
ATOM 2361 C CA . HIS A 1 292 ? 50.270 -0.157 14.821 1.00 33.78 292 HIS A CA 1
ATOM 2362 C C . HIS A 1 292 ? 51.663 0.298 14.366 1.00 33.78 292 HIS A C 1
ATOM 2364 O O . HIS A 1 292 ? 52.628 -0.451 14.507 1.00 33.78 292 HIS A O 1
ATOM 2370 N N . GLN A 1 293 ? 51.793 1.595 14.054 1.00 28.44 293 GLN A N 1
ATOM 2371 C CA . GLN A 1 293 ? 52.970 2.386 14.434 1.00 28.44 293 GLN A CA 1
ATOM 2372 C C . GLN A 1 293 ? 52.566 3.780 14.935 1.00 28.44 293 GLN A C 1
ATOM 2374 O O . GLN A 1 293 ? 51.827 4.517 14.289 1.00 28.44 293 GLN A O 1
ATOM 2379 N N . SER A 1 294 ? 53.054 4.095 16.131 1.00 29.81 294 SER A N 1
ATOM 2380 C CA . SER A 1 294 ? 52.892 5.330 16.894 1.00 29.81 294 SER A CA 1
ATOM 2381 C C . SER A 1 294 ? 53.972 6.356 16.548 1.00 29.81 294 SER A C 1
ATOM 2383 O O . SER A 1 294 ? 55.151 6.006 16.543 1.00 29.81 294 SER A O 1
ATOM 2385 N N . HIS A 1 295 ? 53.605 7.632 16.419 1.00 30.94 295 HIS A N 1
ATOM 2386 C CA . HIS A 1 295 ? 54.539 8.749 16.573 1.00 30.94 295 HIS A CA 1
ATOM 2387 C C . HIS A 1 295 ? 53.907 9.844 17.442 1.00 30.94 295 HIS A C 1
ATOM 2389 O O . HIS A 1 295 ? 52.911 10.455 17.067 1.00 30.94 295 HIS A O 1
ATOM 2395 N N . HIS A 1 296 ? 54.503 10.063 18.616 1.00 30.17 296 HIS A N 1
ATOM 2396 C CA . HIS A 1 296 ? 54.235 11.176 19.525 1.00 30.17 296 HIS A CA 1
ATOM 2397 C C . HIS A 1 296 ? 55.108 12.379 19.165 1.00 30.17 296 HIS A C 1
ATOM 2399 O O . HIS A 1 296 ? 56.317 12.203 19.034 1.00 30.17 296 HIS A O 1
ATOM 2405 N N . TRP A 1 297 ? 54.524 13.580 19.146 1.00 27.86 297 TRP A N 1
ATOM 2406 C CA . TRP A 1 297 ? 55.196 14.841 19.485 1.00 27.86 297 TRP A CA 1
ATOM 2407 C C . TRP A 1 297 ? 54.211 15.710 20.281 1.00 27.86 297 TRP A C 1
ATOM 2409 O O . TRP A 1 297 ? 53.062 15.871 19.877 1.00 27.86 297 TRP A O 1
ATOM 2419 N N . ALA A 1 298 ? 54.657 16.197 21.438 1.00 31.19 298 ALA A N 1
ATOM 2420 C CA . ALA A 1 298 ? 53.939 17.107 22.327 1.00 31.19 298 ALA A CA 1
ATOM 2421 C C . ALA A 1 298 ? 54.312 18.564 22.000 1.00 31.19 298 ALA A C 1
ATOM 2423 O O . ALA A 1 298 ? 55.476 18.798 21.682 1.00 31.19 298 ALA A O 1
ATOM 2424 N N . ASP A 1 299 ? 53.370 19.511 22.078 1.00 29.33 299 ASP A N 1
ATOM 2425 C CA . ASP A 1 299 ? 53.312 20.532 23.144 1.00 29.33 299 ASP A CA 1
ATOM 2426 C C . ASP A 1 299 ? 52.077 21.454 22.986 1.00 29.33 299 ASP A C 1
ATOM 2428 O O . ASP A 1 299 ? 51.486 21.550 21.912 1.00 29.33 299 ASP A O 1
ATOM 2432 N N . ASP A 1 300 ? 51.774 22.143 24.083 1.00 33.22 300 ASP A N 1
ATOM 2433 C CA . ASP A 1 300 ? 50.973 23.352 24.279 1.00 33.22 300 ASP A CA 1
ATOM 2434 C C . ASP A 1 300 ? 49.482 23.248 24.657 1.00 33.22 300 ASP A C 1
ATOM 2436 O O . ASP A 1 300 ? 48.555 22.986 23.892 1.00 33.22 300 ASP A O 1
ATOM 2440 N N . SER A 1 301 ? 49.299 23.549 25.941 1.00 34.78 301 SER A N 1
ATOM 2441 C CA . SER A 1 301 ? 48.098 23.653 26.747 1.00 34.78 301 SER A CA 1
ATOM 2442 C C . SER A 1 301 ? 47.200 24.840 26.389 1.00 34.78 301 SER A C 1
ATOM 2444 O O . SER A 1 301 ? 47.620 25.987 26.523 1.00 34.78 301 SER A O 1
ATOM 2446 N N . HIS A 1 302 ? 45.913 24.571 26.164 1.00 38.31 302 HIS A N 1
ATOM 2447 C CA . HIS A 1 302 ? 44.828 25.445 26.613 1.00 38.31 302 HIS A CA 1
ATOM 2448 C C . HIS A 1 302 ? 43.649 24.604 27.111 1.00 38.31 302 HIS A C 1
ATOM 2450 O O . HIS A 1 302 ? 43.086 23.776 26.402 1.00 38.31 302 HIS A O 1
ATOM 2456 N N . THR A 1 303 ? 43.305 24.814 28.378 1.00 35.06 303 THR A N 1
ATOM 2457 C CA . THR A 1 303 ? 42.205 24.174 29.093 1.00 35.06 303 THR A CA 1
ATOM 2458 C C . THR A 1 303 ? 40.862 24.771 28.673 1.00 35.06 303 THR A C 1
ATOM 2460 O O . THR A 1 303 ? 40.580 25.924 29.000 1.00 35.06 303 THR A O 1
ATOM 2463 N N . HIS A 1 304 ? 40.003 23.966 28.050 1.00 37.62 304 HIS A N 1
ATOM 2464 C CA . HIS A 1 304 ? 38.556 24.179 28.051 1.00 37.62 304 HIS A CA 1
ATOM 2465 C C . HIS A 1 304 ? 37.880 22.888 28.510 1.00 37.62 304 HIS A C 1
ATOM 2467 O O . HIS A 1 304 ? 37.947 21.863 27.841 1.00 37.62 304 HIS A O 1
ATOM 2473 N N . ASN A 1 305 ? 37.273 22.951 29.693 1.00 34.47 305 ASN A N 1
ATOM 2474 C CA . ASN A 1 305 ? 36.500 21.864 30.274 1.00 34.47 305 ASN A CA 1
ATOM 2475 C C . ASN A 1 305 ? 35.113 21.859 29.609 1.00 34.47 305 ASN A C 1
ATOM 2477 O O . ASN A 1 305 ? 34.248 22.649 29.981 1.00 34.47 305 ASN A O 1
ATOM 2481 N N . HIS A 1 306 ? 34.925 20.996 28.613 1.00 40.28 306 HIS A N 1
ATOM 2482 C CA . HIS A 1 306 ? 33.612 20.597 28.109 1.00 40.28 306 HIS A CA 1
ATOM 2483 C C . HIS A 1 306 ? 33.545 19.069 28.146 1.00 40.28 306 HIS A C 1
ATOM 2485 O O . HIS A 1 306 ? 33.886 18.395 27.181 1.00 40.28 306 HIS A O 1
ATOM 2491 N N . GLU A 1 307 ? 33.139 18.528 29.294 1.00 39.53 307 GLU A N 1
ATOM 2492 C CA . GLU A 1 307 ? 32.684 17.143 29.400 1.00 39.53 307 GLU A CA 1
ATOM 2493 C C . GLU A 1 307 ? 31.248 17.059 28.864 1.00 39.53 307 GLU A C 1
ATOM 2495 O O . GLU A 1 307 ? 30.283 17.103 29.617 1.00 39.53 307 GLU A O 1
ATOM 2500 N N . GLU A 1 308 ? 31.115 16.960 27.545 1.00 38.72 308 GLU A N 1
ATOM 2501 C CA . GLU A 1 308 ? 30.074 16.145 26.920 1.00 38.72 308 GLU A CA 1
ATOM 2502 C C . GLU A 1 308 ? 30.767 15.344 25.817 1.00 38.72 308 GLU A C 1
ATOM 2504 O O . GLU A 1 308 ? 31.080 15.861 24.744 1.00 38.72 308 GLU A O 1
ATOM 2509 N N . ASP A 1 309 ? 31.087 14.091 26.134 1.00 34.00 309 ASP A N 1
ATOM 2510 C CA . ASP A 1 309 ? 31.670 13.120 25.212 1.00 34.00 309 ASP A CA 1
ATOM 2511 C C . ASP A 1 309 ? 30.612 12.713 24.175 1.00 34.00 309 ASP A C 1
ATOM 2513 O O . ASP A 1 309 ? 29.950 11.681 24.282 1.00 34.00 309 ASP A O 1
ATOM 2517 N N . HIS A 1 310 ? 30.389 13.574 23.181 1.00 38.69 310 HIS A N 1
ATOM 2518 C CA . HIS A 1 310 ? 29.663 13.197 21.975 1.00 38.69 310 HIS A CA 1
ATOM 2519 C C . HIS A 1 310 ? 30.649 12.497 21.047 1.00 38.69 310 HIS A C 1
ATOM 2521 O O . HIS A 1 310 ? 31.350 13.136 20.258 1.00 38.69 310 HIS A O 1
ATOM 2527 N N . SER A 1 311 ? 30.721 11.168 21.142 1.00 35.47 311 SER A N 1
ATOM 2528 C CA . SER A 1 311 ? 31.495 10.370 20.196 1.00 35.47 311 SER A CA 1
ATOM 2529 C C . SER A 1 311 ? 30.853 10.483 18.809 1.00 35.47 311 SER A C 1
ATOM 2531 O O . SER A 1 311 ? 29.854 9.825 18.507 1.00 35.47 311 SER A O 1
ATOM 2533 N N . HIS A 1 312 ? 31.404 11.329 17.946 1.00 41.56 312 HIS A N 1
ATOM 2534 C CA . HIS A 1 312 ? 31.075 11.281 16.530 1.00 41.56 312 HIS A CA 1
ATOM 2535 C C . HIS A 1 312 ? 31.789 10.080 15.917 1.00 41.56 312 HIS A C 1
ATOM 2537 O O . HIS A 1 312 ? 33.020 10.007 15.932 1.00 41.56 312 HIS A O 1
ATOM 2543 N N . ASP A 1 313 ? 31.018 9.136 15.375 1.00 44.91 313 ASP A N 1
ATOM 2544 C CA . ASP A 1 313 ? 31.587 8.071 14.560 1.00 44.91 313 ASP A CA 1
ATOM 2545 C C . ASP A 1 313 ? 32.443 8.690 13.435 1.00 44.91 313 ASP A C 1
ATOM 2547 O O . ASP A 1 313 ? 32.038 9.686 12.820 1.00 44.91 313 ASP A O 1
ATOM 2551 N N . PRO A 1 314 ? 33.622 8.122 13.131 1.00 52.03 314 PRO A N 1
ATOM 2552 C CA . PRO A 1 314 ? 34.439 8.548 12.005 1.00 52.03 314 PRO A CA 1
ATOM 2553 C C . PRO A 1 314 ? 33.615 8.605 10.717 1.00 52.03 314 PRO A C 1
ATOM 2555 O O . PRO A 1 314 ? 32.850 7.689 10.423 1.00 52.03 314 PRO A O 1
ATOM 2558 N N . ARG A 1 315 ? 33.811 9.651 9.907 1.00 35.97 315 ARG A N 1
ATOM 2559 C CA . ARG A 1 315 ? 33.094 9.865 8.638 1.00 35.97 315 ARG A CA 1
ATOM 2560 C C . ARG A 1 315 ? 33.002 8.618 7.734 1.00 35.97 315 ARG A C 1
ATOM 2562 O O . ARG A 1 315 ? 31.910 8.384 7.232 1.00 35.97 315 ARG A O 1
ATOM 2569 N N . PRO A 1 316 ? 34.040 7.769 7.592 1.00 34.31 316 PRO A N 1
ATOM 2570 C CA . PRO A 1 316 ? 33.928 6.522 6.832 1.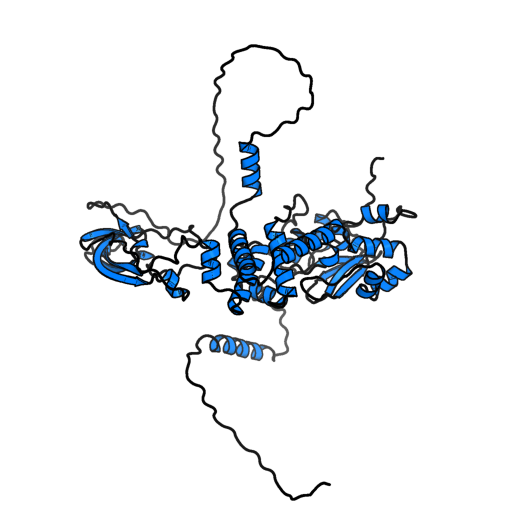00 34.31 316 PRO A CA 1
ATOM 2571 C C . PRO A 1 316 ? 32.903 5.535 7.405 1.00 34.31 316 PRO A C 1
ATOM 2573 O O . PRO A 1 316 ? 32.212 4.884 6.641 1.00 34.31 316 PRO A O 1
ATOM 2576 N N . ILE A 1 317 ? 32.749 5.466 8.732 1.00 39.38 317 ILE A N 1
ATOM 2577 C CA . ILE A 1 317 ? 31.757 4.619 9.414 1.00 39.38 317 ILE A CA 1
ATOM 2578 C C . ILE A 1 317 ? 30.351 5.216 9.269 1.00 39.38 317 ILE A C 1
ATOM 2580 O O . ILE A 1 317 ? 29.378 4.483 9.118 1.00 39.38 317 ILE A O 1
ATOM 2584 N N . VAL A 1 318 ? 30.224 6.547 9.281 1.00 39.69 318 VAL A N 1
ATOM 2585 C CA . VAL A 1 318 ? 28.952 7.236 9.000 1.00 39.69 318 VAL A CA 1
ATOM 2586 C C . VAL A 1 318 ? 28.524 7.022 7.545 1.00 39.69 318 VAL A C 1
ATOM 2588 O O . VAL A 1 318 ? 27.359 6.726 7.294 1.00 39.69 318 VAL A O 1
ATOM 2591 N N . GLU A 1 319 ? 29.459 7.121 6.601 1.00 33.56 319 GLU A N 1
ATOM 2592 C CA . GLU A 1 319 ? 29.238 6.890 5.169 1.00 33.56 319 GLU A CA 1
ATOM 2593 C C . GLU A 1 319 ? 28.963 5.407 4.876 1.00 33.56 319 GLU A C 1
ATOM 2595 O O . GLU A 1 319 ? 28.025 5.098 4.153 1.00 33.56 319 GLU A O 1
ATOM 2600 N N . GLU A 1 320 ? 29.676 4.474 5.506 1.00 32.47 320 GLU A N 1
ATOM 2601 C CA . GLU A 1 320 ? 29.429 3.031 5.404 1.00 32.47 320 GLU A CA 1
ATOM 2602 C C . GLU A 1 320 ? 28.068 2.645 6.004 1.00 32.47 320 GLU A C 1
ATOM 2604 O O . GLU A 1 320 ? 27.308 1.899 5.386 1.00 32.47 320 GLU A O 1
ATOM 2609 N N . ARG A 1 321 ? 27.680 3.216 7.154 1.00 41.56 321 ARG A N 1
ATOM 2610 C CA . ARG A 1 321 ? 26.322 3.052 7.703 1.00 41.56 321 ARG A CA 1
ATOM 2611 C C . ARG A 1 321 ? 25.261 3.682 6.805 1.00 41.56 321 ARG A C 1
ATOM 2613 O O . ARG A 1 321 ? 24.167 3.131 6.732 1.00 41.56 321 ARG A O 1
ATOM 2620 N N . ALA A 1 322 ? 25.552 4.796 6.132 1.00 39.03 322 ALA A N 1
ATOM 2621 C CA . ALA A 1 322 ? 24.650 5.398 5.152 1.00 39.03 322 ALA A CA 1
ATOM 2622 C C . ALA A 1 322 ? 24.482 4.487 3.925 1.00 39.03 322 ALA A C 1
ATOM 2624 O O . ALA A 1 322 ? 23.352 4.165 3.577 1.00 39.03 322 ALA A O 1
ATOM 2625 N N . VAL A 1 323 ? 25.573 3.959 3.364 1.00 35.47 323 VAL A N 1
ATOM 2626 C CA . VAL A 1 323 ? 25.573 3.012 2.233 1.00 35.47 323 VAL A CA 1
ATOM 2627 C C . VAL A 1 323 ? 24.869 1.696 2.593 1.00 35.47 323 VAL A C 1
ATOM 2629 O O . VAL A 1 323 ? 24.036 1.204 1.832 1.00 35.47 323 VAL A O 1
ATOM 2632 N N . HIS A 1 324 ? 25.115 1.138 3.782 1.00 42.31 324 HIS A N 1
ATOM 2633 C CA . HIS A 1 324 ? 24.399 -0.049 4.263 1.00 42.31 324 HIS A CA 1
ATOM 2634 C C . HIS A 1 324 ? 22.908 0.214 4.509 1.00 42.31 324 HIS A C 1
ATOM 2636 O O . HIS A 1 324 ? 22.088 -0.676 4.282 1.00 42.31 324 HIS A O 1
ATOM 2642 N N . ARG A 1 325 ? 22.542 1.424 4.954 1.00 40.69 325 ARG A N 1
ATOM 2643 C CA . ARG A 1 325 ? 21.147 1.843 5.165 1.00 40.69 325 ARG A CA 1
ATOM 2644 C C . ARG A 1 325 ? 20.428 2.146 3.842 1.00 40.69 325 ARG A C 1
ATOM 2646 O O . ARG A 1 325 ? 19.217 1.956 3.758 1.00 40.69 325 ARG A O 1
ATOM 2653 N N . GLU A 1 326 ? 21.157 2.569 2.811 1.00 39.66 326 GLU A N 1
ATOM 2654 C CA . GLU A 1 326 ? 20.654 2.756 1.444 1.00 39.66 326 GLU A CA 1
ATOM 2655 C C . GLU A 1 326 ? 20.353 1.421 0.741 1.00 39.66 326 GLU A C 1
ATOM 2657 O O . GLU A 1 326 ? 19.402 1.347 -0.043 1.00 39.66 326 GLU A O 1
ATOM 2662 N N . GLY A 1 327 ? 21.090 0.356 1.081 1.00 40.12 327 GLY A N 1
ATOM 2663 C CA . GLY A 1 327 ? 20.945 -0.975 0.488 1.00 40.12 327 GLY A CA 1
ATOM 2664 C C . GLY A 1 327 ? 21.480 -1.052 -0.948 1.00 40.12 327 GLY A C 1
ATOM 2665 O O . GLY A 1 327 ? 21.950 -0.067 -1.512 1.00 40.12 327 GLY A O 1
ATOM 2666 N N . HIS A 1 328 ? 21.424 -2.238 -1.570 1.00 39.12 328 HIS A N 1
ATOM 2667 C CA . HIS A 1 328 ? 21.762 -2.365 -2.993 1.00 39.12 328 HIS A CA 1
ATOM 2668 C C . HIS A 1 328 ? 20.851 -1.458 -3.835 1.00 39.12 328 HIS A C 1
ATOM 2670 O O . HIS A 1 328 ? 19.650 -1.418 -3.542 1.00 39.12 328 HIS A O 1
ATOM 2676 N N . PRO A 1 329 ? 21.377 -0.767 -4.871 1.00 45.25 329 PRO A N 1
ATOM 2677 C CA . PRO A 1 329 ? 20.562 0.020 -5.784 1.00 45.25 329 PRO A CA 1
ATOM 2678 C C . PRO A 1 329 ? 19.454 -0.875 -6.313 1.00 45.25 329 PRO A C 1
ATOM 2680 O O . PRO A 1 329 ? 19.685 -1.853 -7.023 1.00 45.25 329 PRO A O 1
ATOM 2683 N N . ARG A 1 330 ? 18.243 -0.576 -5.852 1.00 59.62 330 ARG A N 1
ATOM 2684 C CA . ARG A 1 330 ? 17.047 -1.270 -6.276 1.00 59.62 330 ARG A CA 1
ATOM 2685 C C . ARG A 1 330 ? 16.672 -0.656 -7.600 1.00 59.62 330 ARG A C 1
ATOM 2687 O O . ARG A 1 330 ? 16.396 0.549 -7.616 1.00 59.62 330 ARG A O 1
ATOM 2694 N N . PRO A 1 331 ? 16.655 -1.439 -8.682 1.00 64.69 331 PRO A N 1
ATOM 2695 C CA . PRO A 1 331 ? 16.324 -0.910 -9.984 1.00 64.69 331 PRO A CA 1
ATOM 2696 C C . PRO A 1 331 ? 15.047 -0.030 -9.910 1.00 64.69 331 PRO A C 1
ATOM 2698 O O . PRO A 1 331 ? 14.975 1.040 -10.516 1.00 64.69 331 PRO A O 1
ATOM 2701 N N . GLY A 1 332 ? 14.046 -0.376 -9.088 1.00 72.56 332 GLY A N 1
ATOM 2702 C CA . GLY A 1 332 ? 12.748 0.303 -9.121 1.00 72.56 332 GLY A CA 1
ATOM 2703 C C . GLY A 1 332 ? 12.792 1.733 -8.604 1.00 72.56 332 GLY A C 1
ATOM 2704 O O . GLY A 1 332 ? 11.934 2.531 -8.979 1.00 72.56 332 GLY A O 1
ATOM 2705 N N . LYS A 1 333 ? 13.816 2.077 -7.818 1.00 78.81 333 LYS A N 1
ATOM 2706 C CA . LYS A 1 333 ? 14.104 3.451 -7.400 1.00 78.81 333 LYS A CA 1
ATOM 2707 C C . LYS A 1 333 ? 14.591 4.301 -8.577 1.00 78.81 333 LYS A C 1
ATOM 2709 O O . LYS A 1 333 ? 14.134 5.429 -8.731 1.00 78.81 333 LYS A O 1
ATOM 2714 N N . GLU A 1 334 ? 15.469 3.763 -9.422 1.00 79.19 334 GLU A N 1
ATOM 2715 C CA . GLU A 1 334 ? 15.966 4.450 -10.625 1.00 79.19 334 GLU A CA 1
ATOM 2716 C C . GLU A 1 334 ? 14.847 4.625 -11.655 1.00 79.19 334 GLU A C 1
ATOM 2718 O O . GLU A 1 334 ? 14.635 5.722 -12.171 1.00 79.19 334 GLU A O 1
ATOM 2723 N N . LEU A 1 335 ? 14.057 3.569 -11.881 1.00 85.06 335 LEU A N 1
ATOM 2724 C CA . LEU A 1 335 ? 12.880 3.640 -12.746 1.00 85.06 335 LEU A CA 1
ATOM 2725 C C . LEU A 1 335 ? 11.854 4.649 -12.223 1.00 85.06 335 LEU A C 1
ATOM 2727 O O . LEU A 1 335 ? 11.255 5.380 -13.010 1.00 85.06 335 LEU A O 1
ATOM 2731 N N . PHE A 1 336 ? 11.661 4.713 -10.904 1.00 91.62 336 PHE A N 1
ATOM 2732 C CA . PHE A 1 336 ? 10.776 5.696 -10.295 1.00 91.62 336 PHE A CA 1
ATOM 2733 C C . PHE A 1 336 ? 11.289 7.119 -10.509 1.00 91.62 336 PHE A C 1
ATOM 2735 O O . PHE A 1 336 ? 10.511 7.978 -10.908 1.00 91.62 336 PHE A O 1
ATOM 2742 N N . ALA A 1 337 ? 12.582 7.366 -10.293 1.00 86.94 337 ALA A N 1
ATOM 2743 C CA . ALA A 1 337 ? 13.181 8.678 -10.517 1.00 86.94 337 ALA A CA 1
ATOM 2744 C C . ALA A 1 337 ? 13.024 9.131 -11.980 1.00 86.94 337 ALA A C 1
ATOM 2746 O O . ALA A 1 337 ? 12.646 10.277 -12.234 1.00 86.94 337 ALA A O 1
ATOM 2747 N N . ALA A 1 338 ? 13.230 8.220 -12.936 1.00 88.50 338 ALA A N 1
ATOM 2748 C CA . ALA A 1 338 ? 13.008 8.492 -14.351 1.00 88.50 338 ALA A CA 1
ATOM 2749 C C . ALA A 1 338 ? 11.534 8.782 -14.659 1.00 88.50 338 ALA A C 1
ATOM 2751 O O . ALA A 1 338 ? 11.229 9.811 -15.261 1.00 88.50 338 ALA A O 1
ATOM 2752 N N . LEU A 1 339 ? 10.611 7.930 -14.194 1.00 95.62 339 LEU A N 1
ATOM 2753 C CA . LEU A 1 339 ? 9.173 8.154 -14.345 1.00 95.62 339 LEU A CA 1
ATOM 2754 C C . LEU A 1 339 ? 8.770 9.518 -13.776 1.00 95.62 339 LEU A C 1
ATOM 2756 O O . LEU A 1 339 ? 8.108 10.284 -14.469 1.00 95.62 339 LEU A O 1
ATOM 2760 N N . TYR A 1 340 ? 9.188 9.820 -12.544 1.00 95.31 340 TYR A N 1
ATOM 2761 C CA . TYR A 1 340 ? 8.915 11.076 -11.847 1.00 95.31 340 TYR A CA 1
ATOM 2762 C C . TYR A 1 340 ? 9.376 12.281 -12.674 1.00 95.31 340 TYR A C 1
ATOM 2764 O O . TYR A 1 340 ? 8.607 13.218 -12.881 1.00 95.31 340 TYR A O 1
ATOM 2772 N N . SER A 1 341 ? 10.606 12.239 -13.194 1.00 93.25 341 SER A N 1
ATOM 2773 C CA . SER A 1 341 ? 11.147 13.289 -14.063 1.00 93.25 341 SER A CA 1
ATOM 2774 C C . SER A 1 341 ? 10.296 13.473 -15.323 1.00 93.25 341 SER A C 1
ATOM 2776 O O . SER A 1 341 ? 9.876 14.588 -15.630 1.00 93.25 341 SER A O 1
ATOM 2778 N N . VAL A 1 342 ? 9.956 12.379 -16.016 1.00 95.62 342 VAL A N 1
ATOM 2779 C CA . VAL A 1 342 ? 9.167 12.417 -17.258 1.00 95.62 342 VAL A CA 1
ATOM 2780 C C . VAL A 1 342 ? 7.782 13.022 -17.033 1.00 95.62 342 VAL A C 1
ATOM 2782 O O . VAL A 1 342 ? 7.381 13.925 -17.768 1.00 95.62 342 VAL A O 1
ATOM 2785 N N . VAL A 1 343 ? 7.039 12.550 -16.027 1.00 97.31 343 VAL A N 1
ATOM 2786 C CA . VAL A 1 343 ? 5.658 13.009 -15.792 1.00 97.31 343 VAL A CA 1
ATOM 2787 C C . VAL A 1 343 ? 5.601 14.470 -15.343 1.00 97.31 343 VAL A C 1
ATOM 2789 O O . VAL A 1 343 ? 4.663 15.175 -15.716 1.00 97.31 343 VAL A O 1
ATOM 2792 N N . VAL A 1 344 ? 6.616 14.941 -14.608 1.00 95.69 344 VAL A N 1
ATOM 2793 C CA . VAL A 1 344 ? 6.747 16.350 -14.211 1.00 95.69 344 VAL A CA 1
ATOM 2794 C C . VAL A 1 344 ? 7.137 17.224 -15.404 1.00 95.69 344 VAL A C 1
ATOM 2796 O O . VAL A 1 344 ? 6.487 18.236 -15.651 1.00 95.69 344 VAL A O 1
ATOM 2799 N N . ASN A 1 345 ? 8.146 16.830 -16.189 1.00 94.69 345 ASN A N 1
ATOM 2800 C CA . ASN A 1 345 ? 8.609 17.610 -17.344 1.00 94.69 345 ASN A CA 1
ATOM 2801 C C . ASN A 1 345 ? 7.538 17.734 -18.433 1.00 94.69 345 ASN A C 1
ATOM 2803 O O . ASN A 1 345 ? 7.437 18.764 -19.097 1.00 94.69 345 ASN A O 1
ATOM 2807 N N . LYS A 1 346 ? 6.701 16.705 -18.591 1.00 95.25 346 LYS A N 1
ATOM 2808 C CA . LYS A 1 346 ? 5.545 16.729 -19.495 1.00 95.25 346 LYS A CA 1
ATOM 2809 C C . LYS A 1 346 ? 4.333 17.476 -18.936 1.00 95.25 346 LYS A C 1
ATOM 2811 O O . LYS A 1 346 ? 3.346 17.626 -19.652 1.00 95.25 346 LYS A O 1
ATOM 2816 N N . GLY A 1 347 ? 4.383 17.925 -17.682 1.00 95.75 347 GLY A N 1
ATOM 2817 C CA . GLY A 1 347 ? 3.279 18.627 -17.030 1.00 95.75 347 GLY A CA 1
ATOM 2818 C C . GLY A 1 347 ? 2.044 17.755 -16.790 1.00 95.75 347 GLY A C 1
ATOM 2819 O O . GLY A 1 347 ? 0.944 18.290 -16.692 1.00 95.75 347 GLY A O 1
ATOM 2820 N N . LEU A 1 348 ? 2.200 16.426 -16.714 1.00 95.69 348 LEU A N 1
ATOM 2821 C CA . LEU A 1 348 ? 1.103 15.518 -16.343 1.00 95.69 348 LEU A CA 1
ATOM 2822 C C . LEU A 1 348 ? 0.747 15.661 -14.857 1.00 95.69 348 LEU A C 1
ATOM 2824 O O . LEU A 1 348 ? -0.397 15.452 -14.455 1.00 95.69 348 LEU A O 1
ATOM 2828 N N . VAL A 1 349 ? 1.754 16.012 -14.058 1.00 96.75 349 VAL A N 1
ATOM 2829 C CA . VAL A 1 349 ? 1.684 16.338 -12.633 1.00 96.75 349 VAL A CA 1
ATOM 2830 C C . VAL A 1 349 ? 2.717 17.421 -12.325 1.00 96.75 349 VAL A C 1
ATOM 2832 O O . VAL A 1 349 ? 3.685 17.605 -13.064 1.00 96.75 349 VAL A O 1
ATOM 2835 N N . THR A 1 350 ? 2.550 18.114 -11.209 1.00 96.81 350 THR A N 1
ATOM 2836 C CA . THR A 1 350 ? 3.492 19.108 -10.691 1.00 96.81 350 THR A CA 1
ATOM 2837 C C . THR A 1 350 ? 4.217 18.582 -9.452 1.00 96.81 350 THR A C 1
ATOM 2839 O O . THR A 1 350 ? 3.708 17.738 -8.712 1.00 96.81 350 THR A O 1
ATOM 2842 N N . GLN A 1 351 ? 5.417 19.107 -9.187 1.00 94.25 351 GLN A N 1
ATOM 2843 C CA . GLN A 1 351 ? 6.147 18.777 -7.955 1.00 94.25 351 GLN A CA 1
ATOM 2844 C C . GLN A 1 351 ? 5.372 19.208 -6.702 1.00 94.25 351 GLN A C 1
ATOM 2846 O O . GLN A 1 351 ? 5.435 18.528 -5.680 1.00 94.25 351 GLN A O 1
ATOM 2851 N N . ASP A 1 352 ? 4.622 20.307 -6.794 1.00 95.62 352 ASP A N 1
ATOM 2852 C CA . ASP A 1 352 ? 3.809 20.831 -5.700 1.00 95.62 352 ASP A CA 1
ATOM 2853 C C . ASP A 1 352 ? 2.631 19.906 -5.370 1.00 95.62 352 ASP A C 1
ATOM 2855 O O . ASP A 1 352 ? 2.416 19.624 -4.195 1.00 95.62 352 ASP A O 1
ATOM 2859 N N . GLU A 1 353 ? 1.933 19.350 -6.368 1.00 96.19 353 GLU A N 1
ATOM 2860 C CA . GLU A 1 353 ? 0.886 18.340 -6.134 1.00 96.19 353 GLU A CA 1
ATOM 2861 C C . GLU A 1 353 ? 1.444 17.108 -5.411 1.00 96.19 353 GLU A C 1
ATOM 2863 O O . GLU A 1 353 ? 0.844 16.623 -4.449 1.00 96.19 353 GLU A O 1
ATOM 2868 N N . ILE A 1 354 ? 2.611 16.616 -5.839 1.00 95.50 354 ILE A N 1
ATOM 2869 C CA . ILE A 1 354 ? 3.243 15.447 -5.219 1.00 95.50 354 ILE A CA 1
ATOM 2870 C C . ILE A 1 354 ? 3.694 15.775 -3.793 1.00 95.50 354 ILE A C 1
ATOM 2872 O O . ILE A 1 354 ? 3.418 14.995 -2.882 1.00 95.50 354 ILE A O 1
ATOM 2876 N N . ARG A 1 355 ? 4.325 16.936 -3.571 1.00 94.06 355 ARG A N 1
ATOM 2877 C CA . ARG A 1 355 ? 4.726 17.405 -2.236 1.00 94.06 355 ARG A CA 1
ATOM 2878 C C . ARG A 1 355 ? 3.522 17.502 -1.302 1.00 94.06 355 ARG A C 1
ATOM 2880 O O . ARG A 1 355 ? 3.556 16.917 -0.226 1.00 94.06 355 ARG A O 1
ATOM 2887 N N . THR A 1 356 ? 2.451 18.176 -1.721 1.00 94.31 356 THR A N 1
ATOM 2888 C CA . THR A 1 356 ? 1.228 18.321 -0.919 1.00 94.31 356 THR A CA 1
ATOM 2889 C C . THR A 1 356 ? 0.599 16.967 -0.597 1.00 94.31 356 THR A C 1
ATOM 2891 O O . THR A 1 356 ? 0.122 16.760 0.517 1.00 94.31 356 THR A O 1
ATOM 2894 N N . MET A 1 357 ? 0.632 16.014 -1.532 1.00 93.75 357 MET A N 1
ATOM 2895 C CA . MET A 1 357 ? 0.139 14.660 -1.283 1.00 93.75 357 MET A CA 1
ATOM 2896 C C . MET A 1 357 ? 1.015 13.891 -0.279 1.00 93.75 357 MET A C 1
ATOM 2898 O O . MET A 1 357 ? 0.474 13.228 0.606 1.00 93.75 357 MET A O 1
ATOM 2902 N N . VAL A 1 358 ? 2.347 13.999 -0.369 1.00 91.50 358 VAL A N 1
ATOM 2903 C CA . VAL A 1 358 ? 3.273 13.427 0.630 1.00 91.50 358 VAL A CA 1
ATOM 2904 C C . VAL A 1 358 ? 2.999 14.025 2.011 1.00 91.50 358 VAL A C 1
ATOM 2906 O O . VAL A 1 358 ? 2.764 13.281 2.958 1.00 91.50 358 VAL A O 1
ATOM 2909 N N . GLU A 1 359 ? 2.944 15.355 2.117 1.00 90.31 359 GLU A N 1
ATOM 2910 C CA . GLU A 1 359 ? 2.649 16.061 3.370 1.00 90.31 359 GLU A CA 1
ATOM 2911 C C . GLU A 1 359 ? 1.296 15.636 3.955 1.00 90.31 359 GLU A C 1
ATOM 2913 O O . GLU A 1 359 ? 1.180 15.419 5.160 1.00 90.31 359 GLU A O 1
ATOM 2918 N N . GLY A 1 360 ? 0.272 15.474 3.113 1.00 88.12 360 GLY A N 1
ATOM 2919 C CA . GLY A 1 360 ? -1.046 14.997 3.526 1.00 88.12 360 GLY A CA 1
ATOM 2920 C C . GLY A 1 360 ? -1.011 13.585 4.115 1.00 88.12 360 GLY A C 1
ATOM 2921 O O . GLY A 1 360 ? -1.585 13.350 5.180 1.00 88.12 360 GLY A O 1
ATOM 2922 N N . LEU A 1 361 ? -0.308 12.654 3.463 1.00 85.75 361 LEU A N 1
ATOM 2923 C CA . LEU A 1 361 ? -0.155 11.272 3.931 1.00 85.75 361 LEU A CA 1
ATOM 2924 C C . LEU A 1 361 ? 0.661 11.186 5.228 1.00 85.75 361 LEU A C 1
ATOM 2926 O O . LEU A 1 361 ? 0.284 10.449 6.144 1.00 85.75 361 LEU A O 1
ATOM 2930 N N . ASP A 1 362 ? 1.735 11.967 5.332 1.00 86.81 362 ASP A N 1
ATOM 2931 C CA . ASP A 1 362 ? 2.556 12.069 6.538 1.00 86.81 362 ASP A CA 1
ATOM 2932 C C . ASP A 1 362 ? 1.764 12.653 7.706 1.00 86.81 362 ASP A C 1
ATOM 2934 O O . ASP A 1 362 ? 1.792 12.120 8.817 1.00 86.81 362 ASP A O 1
ATOM 2938 N N . ASN A 1 363 ? 1.014 13.728 7.458 1.00 86.38 363 ASN A N 1
ATOM 2939 C CA . ASN A 1 363 ? 0.155 14.341 8.462 1.00 86.38 363 ASN A CA 1
ATOM 2940 C C . ASN A 1 363 ? -0.949 13.380 8.906 1.00 86.38 363 ASN A C 1
ATOM 2942 O O . ASN A 1 363 ? -1.213 13.293 10.101 1.00 86.38 363 ASN A O 1
ATOM 2946 N N . ALA A 1 364 ? -1.554 12.612 7.995 1.00 84.50 364 ALA A N 1
ATOM 2947 C CA . ALA A 1 364 ? -2.524 11.577 8.357 1.00 84.50 364 ALA A CA 1
ATOM 2948 C C . ALA A 1 364 ? -1.897 10.484 9.244 1.00 84.50 364 ALA A C 1
ATOM 2950 O O . ALA A 1 364 ? -2.518 10.048 10.212 1.00 84.50 364 ALA A O 1
ATOM 2951 N N . GLY A 1 365 ? -0.652 10.082 8.965 1.00 82.50 365 GLY A N 1
ATOM 2952 C CA . GLY A 1 365 ? 0.088 9.106 9.770 1.00 82.50 365 GLY A CA 1
ATOM 2953 C C . GLY A 1 365 ? 0.519 9.622 11.148 1.00 82.50 365 GLY A C 1
ATOM 2954 O O . GLY A 1 365 ? 0.492 8.861 12.111 1.00 82.50 365 GLY A O 1
ATOM 2955 N N . LYS A 1 366 ? 0.881 10.906 11.264 1.00 83.81 366 LYS A N 1
ATOM 2956 C CA . LYS A 1 366 ? 1.281 11.550 12.533 1.00 83.81 366 LYS A CA 1
ATOM 2957 C C . LYS A 1 366 ? 0.080 11.915 13.396 1.00 83.81 366 LYS A C 1
ATOM 2959 O O . LYS A 1 366 ? 0.066 11.651 14.594 1.00 83.81 366 LYS A O 1
ATOM 2964 N N . ASN A 1 367 ? -0.934 12.517 12.780 1.00 84.81 367 ASN A N 1
ATOM 2965 C CA . ASN A 1 367 ? -2.138 12.932 13.479 1.00 84.81 367 ASN A CA 1
ATOM 2966 C C . ASN A 1 367 ? -3.047 11.746 13.768 1.00 84.81 367 ASN A C 1
ATOM 2968 O O . ASN A 1 367 ? -3.829 11.845 14.696 1.00 84.81 367 ASN A O 1
ATOM 2972 N N . LEU A 1 368 ? -2.995 10.641 13.021 1.00 85.50 368 LEU A N 1
ATOM 2973 C CA . LEU A 1 368 ? -3.869 9.490 13.257 1.00 85.50 368 LEU A CA 1
ATOM 2974 C C . LEU A 1 368 ? -5.327 9.932 13.465 1.00 85.50 368 LEU A C 1
ATOM 2976 O O . LEU A 1 368 ? -5.896 9.766 14.544 1.00 85.50 368 LEU A O 1
ATOM 2980 N N . ASN A 1 369 ? -5.939 10.545 12.452 1.00 89.38 369 ASN A N 1
ATOM 2981 C CA . ASN A 1 369 ? -7.312 11.061 12.539 1.00 89.38 369 ASN A CA 1
ATOM 2982 C C . ASN A 1 369 ? -8.315 9.981 12.999 1.00 89.38 369 ASN A C 1
ATOM 2984 O O . ASN A 1 369 ? -9.293 10.294 13.678 1.00 89.38 369 ASN A O 1
ATOM 2988 N N . GLY A 1 370 ? -8.029 8.701 12.730 1.00 93.88 370 GLY A N 1
ATOM 2989 C CA . GLY A 1 370 ? -8.777 7.573 13.297 1.00 93.88 370 GLY A CA 1
ATOM 2990 C C . GLY A 1 370 ? -8.809 7.549 14.834 1.00 93.88 370 GLY A C 1
ATOM 2991 O O . GLY A 1 370 ? -9.844 7.236 15.419 1.00 93.88 370 GLY A O 1
ATOM 2992 N N . ALA A 1 371 ? -7.728 7.954 15.507 1.00 95.88 371 ALA A N 1
ATOM 2993 C CA . ALA A 1 371 ? -7.673 8.028 16.963 1.00 95.88 371 ALA A CA 1
ATOM 2994 C C . ALA A 1 371 ? -8.606 9.120 17.499 1.00 95.88 371 ALA A C 1
ATOM 2996 O O . ALA A 1 371 ? -9.235 8.921 18.532 1.00 95.88 371 ALA A O 1
ATOM 2997 N N . SER A 1 372 ? -8.764 10.241 16.783 1.00 95.00 372 SER A N 1
ATOM 2998 C CA . SER A 1 372 ? -9.745 11.276 17.145 1.00 95.00 372 SER A CA 1
ATOM 2999 C C . SER A 1 372 ? -11.175 10.728 17.109 1.00 95.00 372 SER A C 1
ATOM 3001 O O . SER A 1 372 ? -11.949 10.978 18.031 1.00 95.00 372 SER A O 1
ATOM 3003 N N . LEU A 1 373 ? -11.510 9.931 16.084 1.00 97.06 373 LEU A N 1
ATOM 3004 C CA . LEU A 1 373 ? -12.818 9.271 15.979 1.00 97.06 373 LEU A CA 1
ATOM 3005 C C . LEU A 1 373 ? -13.055 8.308 17.151 1.00 97.06 373 LEU A C 1
ATOM 3007 O O . LEU A 1 373 ? -14.140 8.299 17.728 1.00 97.06 373 LEU A O 1
ATOM 3011 N N . ILE A 1 374 ? -12.037 7.529 17.528 1.00 98.06 374 ILE A N 1
ATOM 3012 C CA . ILE A 1 374 ? -12.113 6.575 18.645 1.00 98.06 374 ILE A CA 1
ATOM 3013 C C . ILE A 1 374 ? -12.269 7.292 19.983 1.00 98.06 374 ILE A C 1
ATOM 3015 O O . ILE A 1 374 ? -13.141 6.920 20.762 1.00 98.06 374 ILE A O 1
ATOM 3019 N N . VAL A 1 375 ? -11.467 8.329 20.250 1.00 97.44 375 VAL A N 1
ATOM 3020 C CA . VAL A 1 375 ? -11.574 9.111 21.491 1.00 97.44 375 VAL A CA 1
ATOM 3021 C C . VAL A 1 375 ? -12.967 9.703 21.621 1.00 97.44 375 VAL A C 1
ATOM 3023 O O . VAL A 1 375 ? -13.588 9.551 22.670 1.00 97.44 375 VAL A O 1
ATOM 3026 N N . LYS A 1 376 ? -13.487 10.304 20.546 1.00 97.50 376 LYS A N 1
ATOM 3027 C CA . LYS A 1 376 ? -14.835 10.866 20.543 1.00 97.50 376 LYS A CA 1
ATOM 3028 C C . LYS A 1 376 ? -15.898 9.786 20.776 1.00 97.50 376 LYS A C 1
ATOM 3030 O O . LYS A 1 376 ? -16.807 9.998 21.567 1.00 97.50 376 LYS A O 1
ATOM 3035 N N . ALA A 1 377 ? -15.759 8.606 20.169 1.00 98.06 377 ALA A N 1
ATOM 3036 C CA . ALA A 1 377 ? -16.655 7.474 20.420 1.00 98.06 377 ALA A CA 1
ATOM 3037 C C . ALA A 1 377 ? -16.549 6.912 21.853 1.00 98.06 377 ALA A C 1
ATOM 3039 O O . ALA A 1 377 ? -17.517 6.380 22.383 1.00 98.06 377 ALA A O 1
ATOM 3040 N N . TRP A 1 378 ? -15.395 7.021 22.510 1.00 98.06 378 TRP A N 1
ATOM 3041 C CA . TRP A 1 378 ? -15.219 6.611 23.907 1.00 98.06 378 TRP A CA 1
ATOM 3042 C C . TRP A 1 378 ? -15.781 7.603 24.929 1.00 98.06 378 TRP A C 1
ATOM 3044 O O . TRP A 1 378 ? -15.951 7.226 26.093 1.00 98.06 378 TRP A O 1
ATOM 3054 N N . THR A 1 379 ? -15.996 8.863 24.543 1.00 96.94 379 THR A N 1
ATOM 3055 C CA . THR A 1 379 ? -16.474 9.938 25.430 1.00 96.94 379 THR A CA 1
ATOM 3056 C C . THR A 1 379 ? -17.903 10.388 25.128 1.00 96.94 379 THR A C 1
ATOM 3058 O O . THR A 1 379 ? -18.485 11.114 25.932 1.00 96.94 379 THR A O 1
ATOM 3061 N N . ASP A 1 380 ? -18.479 9.952 24.007 1.00 97.38 380 ASP A N 1
ATOM 3062 C CA . ASP A 1 380 ? -19.802 10.346 23.530 1.00 97.38 380 ASP A CA 1
ATOM 3063 C C . ASP A 1 380 ? -20.521 9.140 22.895 1.00 97.38 380 ASP A C 1
ATOM 3065 O O . ASP A 1 380 ? -20.270 8.774 21.744 1.00 97.38 380 ASP A O 1
ATOM 3069 N N . ASP A 1 381 ? -21.426 8.515 23.657 1.00 97.06 381 ASP A N 1
ATOM 3070 C CA . ASP A 1 381 ? -22.175 7.330 23.217 1.00 97.06 381 ASP A CA 1
ATOM 3071 C C . ASP A 1 381 ? -23.067 7.615 21.998 1.00 97.06 381 ASP A C 1
ATOM 3073 O O . ASP A 1 381 ? -23.216 6.759 21.125 1.00 97.06 381 ASP A O 1
ATOM 3077 N N . VAL A 1 382 ? -23.607 8.835 21.881 1.00 98.06 382 VAL A N 1
ATOM 3078 C CA . VAL A 1 382 ? -24.422 9.237 20.723 1.00 98.06 382 VAL A CA 1
ATOM 3079 C C . VAL A 1 382 ? -23.547 9.320 19.476 1.00 98.06 382 VAL A C 1
ATOM 3081 O O . VAL A 1 382 ? -23.933 8.850 18.403 1.00 98.06 382 VAL A O 1
ATOM 3084 N N . PHE A 1 383 ? -22.344 9.887 19.601 1.00 98.25 383 PHE A N 1
ATOM 3085 C CA . PHE A 1 383 ? -21.372 9.874 18.513 1.00 98.25 383 PHE A CA 1
ATOM 3086 C C . PHE A 1 383 ? -20.942 8.449 18.160 1.00 98.25 383 PHE A C 1
ATOM 3088 O O . PHE A 1 383 ? -20.884 8.124 16.978 1.00 98.25 383 PHE A O 1
ATOM 3095 N N . ARG A 1 384 ? -20.689 7.583 19.151 1.00 98.31 384 ARG A N 1
ATOM 3096 C CA . ARG A 1 384 ? -20.331 6.173 18.931 1.00 98.31 384 ARG A CA 1
ATOM 3097 C C . ARG A 1 384 ? -21.386 5.434 18.115 1.00 98.31 384 ARG A C 1
ATOM 3099 O O . ARG A 1 384 ? -21.039 4.791 17.128 1.00 98.31 384 ARG A O 1
ATOM 3106 N N . GLU A 1 385 ? -22.662 5.552 18.478 1.00 98.06 385 GLU A N 1
ATOM 3107 C CA . GLU A 1 385 ? -23.758 4.926 17.728 1.00 98.06 385 GLU A CA 1
ATOM 3108 C C . GLU A 1 385 ? -23.804 5.414 16.276 1.00 98.06 385 GLU A C 1
ATOM 3110 O O . GLU A 1 385 ? -23.898 4.610 15.345 1.00 98.06 385 GLU A O 1
ATOM 3115 N N . ARG A 1 386 ? -23.668 6.728 16.062 1.00 97.94 386 ARG A N 1
ATOM 3116 C CA . ARG A 1 386 ? -23.641 7.320 14.717 1.00 97.94 386 ARG A CA 1
ATOM 3117 C C . ARG A 1 386 ? -22.414 6.888 13.919 1.00 97.94 386 ARG A C 1
ATOM 3119 O O . ARG A 1 386 ? -22.551 6.584 12.736 1.00 97.94 386 ARG A O 1
ATOM 3126 N N . LEU A 1 387 ? -21.246 6.822 14.556 1.00 98.19 387 LEU A N 1
ATOM 3127 C CA . LEU A 1 387 ? -19.997 6.372 13.949 1.00 98.19 387 LEU A CA 1
ATOM 3128 C C . LEU A 1 387 ? -20.109 4.921 13.478 1.00 98.19 387 LEU A C 1
ATOM 3130 O O . LEU A 1 387 ? -19.667 4.618 12.378 1.00 98.19 387 LEU A O 1
ATOM 3134 N N . LEU A 1 388 ? -20.728 4.035 14.262 1.00 97.75 388 LEU A N 1
ATOM 3135 C CA . LEU A 1 388 ? -20.917 2.630 13.883 1.00 97.75 388 LEU A CA 1
ATOM 3136 C C . LEU A 1 388 ? -21.951 2.446 12.759 1.00 97.75 388 LEU A C 1
ATOM 3138 O O . LEU A 1 388 ? -21.842 1.502 11.979 1.00 97.75 388 LEU A O 1
ATOM 3142 N N . GLN A 1 389 ? -22.941 3.335 12.655 1.00 97.00 389 GLN A N 1
ATOM 3143 C CA . GLN A 1 389 ? -23.978 3.270 11.618 1.00 97.00 389 GLN A CA 1
ATOM 3144 C C . GLN A 1 389 ? -23.547 3.904 10.290 1.00 97.00 389 GLN A C 1
ATOM 3146 O O . GLN A 1 389 ? -23.778 3.330 9.227 1.00 97.00 389 GLN A O 1
ATOM 3151 N N . ASN A 1 390 ? -22.956 5.099 10.338 1.00 96.06 390 ASN A N 1
ATOM 3152 C CA . ASN A 1 390 ? -22.504 5.840 9.164 1.00 96.06 390 ASN A CA 1
ATOM 3153 C C . ASN A 1 390 ? -21.213 6.616 9.487 1.00 96.06 390 ASN A C 1
ATOM 3155 O O . ASN A 1 390 ? -21.263 7.811 9.811 1.00 96.06 390 ASN A O 1
ATOM 3159 N N . PRO A 1 391 ? -20.049 5.945 9.382 1.00 95.94 391 PRO A N 1
ATOM 3160 C CA . PRO A 1 391 ? -18.775 6.532 9.766 1.00 95.94 391 PRO A CA 1
ATOM 3161 C C . PRO A 1 391 ? -18.422 7.809 9.004 1.00 95.94 391 PRO A C 1
ATOM 3163 O O . PRO A 1 391 ? -17.886 8.737 9.599 1.00 95.94 391 PRO A O 1
ATOM 3166 N N . ALA A 1 392 ? -18.738 7.871 7.706 1.00 93.44 392 ALA A N 1
ATOM 3167 C CA . ALA A 1 392 ? -18.405 9.018 6.866 1.00 93.44 392 ALA A CA 1
ATOM 3168 C C . ALA A 1 392 ? -19.126 10.285 7.346 1.00 93.44 392 ALA A C 1
ATOM 3170 O O . ALA A 1 392 ? -18.495 11.315 7.563 1.00 93.44 392 ALA A O 1
ATOM 3171 N N . THR A 1 393 ? -20.438 10.203 7.587 1.00 96.50 393 THR A N 1
ATOM 3172 C CA . THR A 1 393 ? -21.201 11.348 8.101 1.00 96.50 393 THR A CA 1
ATOM 3173 C C . THR A 1 393 ? -20.782 11.721 9.522 1.00 96.50 393 THR A C 1
ATOM 3175 O O . THR A 1 393 ? -20.639 12.902 9.812 1.00 96.50 393 THR A O 1
ATOM 3178 N N . ALA A 1 394 ? -20.549 10.744 10.404 1.00 97.19 394 ALA A N 1
ATOM 3179 C CA . ALA A 1 394 ? -20.110 11.027 11.771 1.00 97.19 394 ALA A CA 1
ATOM 3180 C C . ALA A 1 394 ? -18.722 11.693 11.814 1.00 97.19 394 ALA A C 1
ATOM 3182 O O . ALA A 1 394 ? -18.515 12.631 12.576 1.00 97.19 394 ALA A O 1
ATOM 3183 N N . ALA A 1 395 ? -17.778 11.252 10.982 1.00 96.31 395 ALA A N 1
ATOM 3184 C CA . ALA A 1 395 ? -16.444 11.841 10.912 1.00 96.31 395 ALA A CA 1
ATOM 3185 C C . ALA A 1 395 ? -16.461 13.293 10.402 1.00 96.31 395 ALA A C 1
ATOM 3187 O O . ALA A 1 395 ? -15.725 14.136 10.923 1.00 96.31 395 ALA A O 1
ATOM 3188 N N . LEU A 1 396 ? -17.345 13.610 9.449 1.00 95.69 396 LEU A N 1
ATOM 3189 C CA . LEU A 1 396 ? -17.506 14.969 8.925 1.00 95.69 396 LEU A CA 1
ATOM 3190 C C . LEU A 1 396 ? -17.981 15.973 9.986 1.00 95.69 396 LEU A C 1
ATOM 3192 O O . LEU A 1 396 ? -17.574 17.132 9.926 1.00 95.69 396 LEU A O 1
ATOM 3196 N N . ASP A 1 397 ? -18.759 15.548 10.988 1.00 93.50 397 ASP A N 1
ATOM 3197 C CA . ASP A 1 397 ? -19.191 16.426 12.090 1.00 93.50 397 ASP A CA 1
ATOM 3198 C C . ASP A 1 397 ? -18.017 17.010 12.887 1.00 93.50 397 ASP A C 1
ATOM 3200 O O . ASP A 1 397 ? -18.148 18.069 13.501 1.00 93.50 397 ASP A O 1
ATOM 3204 N N . ILE A 1 398 ? -16.873 16.320 12.883 1.00 93.62 398 ILE A N 1
ATOM 3205 C CA . ILE A 1 398 ? -15.636 16.777 13.524 1.00 93.62 398 ILE A CA 1
ATOM 3206 C C . ILE A 1 398 ? -14.550 17.150 12.505 1.00 93.62 398 ILE A C 1
ATOM 3208 O O . ILE A 1 398 ? -13.377 17.252 12.856 1.00 93.62 398 ILE A O 1
ATOM 3212 N N . GLY A 1 399 ? -14.939 17.378 11.246 1.00 93.06 399 GLY A N 1
ATOM 3213 C CA . GLY A 1 399 ? -14.058 17.877 10.190 1.00 93.06 399 GLY A CA 1
ATOM 3214 C C . GLY A 1 399 ? -13.081 16.847 9.619 1.00 93.06 399 GLY A C 1
ATOM 3215 O O . GLY A 1 399 ? -12.039 17.238 9.096 1.00 93.06 399 GLY A O 1
ATOM 3216 N N . ILE A 1 400 ? -13.382 15.548 9.720 1.00 92.44 400 ILE A N 1
ATOM 3217 C CA . ILE A 1 400 ? -12.515 14.473 9.220 1.00 92.44 400 ILE A CA 1
ATOM 3218 C C . ILE A 1 400 ? -13.120 13.849 7.959 1.00 92.44 400 ILE A C 1
ATOM 3220 O O . ILE A 1 400 ? -14.201 13.264 7.999 1.00 92.44 400 ILE A O 1
ATOM 3224 N N . GLU A 1 401 ? -12.383 13.925 6.850 1.00 90.69 401 GLU A N 1
ATOM 3225 C CA . GLU A 1 401 ? -12.678 13.169 5.630 1.00 90.69 401 GLU A CA 1
ATOM 3226 C C . GLU A 1 401 ? -12.161 11.731 5.766 1.00 90.69 401 GLU A C 1
ATOM 3228 O O . GLU A 1 401 ? -11.066 11.488 6.278 1.00 90.69 401 GLU A O 1
ATOM 3233 N N . THR A 1 402 ? -12.959 10.767 5.313 1.00 91.25 402 THR A N 1
ATOM 3234 C CA . THR A 1 402 ? -12.684 9.337 5.519 1.00 91.25 402 THR A CA 1
ATOM 3235 C C . THR A 1 402 ? -12.366 8.605 4.228 1.00 91.25 402 THR A C 1
ATOM 3237 O O . THR A 1 402 ? -11.720 7.556 4.272 1.00 91.25 402 THR A O 1
ATOM 3240 N N . SER A 1 403 ? -12.749 9.155 3.074 1.00 90.00 403 SER A N 1
ATOM 3241 C CA . SER A 1 403 ? -12.367 8.579 1.790 1.00 90.00 403 SER A CA 1
ATOM 3242 C C . SER A 1 403 ? -10.866 8.739 1.540 1.00 90.00 403 SER A C 1
ATOM 3244 O O . SER A 1 403 ? -10.280 9.780 1.836 1.00 90.00 403 SER A O 1
ATOM 3246 N N . ASN A 1 404 ? -10.230 7.720 0.965 1.00 87.31 404 ASN A N 1
ATOM 3247 C CA . ASN A 1 404 ? -8.844 7.836 0.532 1.00 87.31 404 ASN A CA 1
ATOM 3248 C C . ASN A 1 404 ? -8.718 8.812 -0.651 1.00 87.31 404 ASN A C 1
ATOM 3250 O O . ASN A 1 404 ? -9.623 8.937 -1.475 1.00 87.31 404 ASN A O 1
ATOM 3254 N N . ALA A 1 405 ? -7.552 9.451 -0.773 1.00 77.00 405 ALA A N 1
ATOM 3255 C CA . ALA A 1 405 ? -7.265 10.367 -1.878 1.00 77.00 405 ALA A CA 1
ATOM 3256 C C . ALA A 1 405 ? -7.107 9.646 -3.230 1.00 77.00 405 ALA A C 1
ATOM 3258 O O . ALA A 1 405 ? -7.458 10.186 -4.271 1.00 77.00 405 ALA A O 1
ATOM 3259 N N . ASN A 1 406 ? -6.590 8.414 -3.224 1.00 71.31 406 ASN A N 1
ATOM 3260 C CA . ASN A 1 406 ? -6.294 7.661 -4.445 1.00 71.31 406 ASN A CA 1
ATOM 3261 C C . ASN A 1 406 ? -7.512 6.955 -5.069 1.00 71.31 406 ASN A C 1
ATOM 3263 O O . ASN A 1 406 ? -7.470 6.587 -6.241 1.00 71.31 406 ASN A O 1
ATOM 3267 N N . ALA A 1 407 ? -8.577 6.732 -4.300 1.00 73.88 407 ALA A N 1
ATOM 3268 C CA . ALA A 1 407 ? -9.837 6.180 -4.783 1.00 73.88 407 ALA A CA 1
ATOM 3269 C C . ALA A 1 407 ? -10.965 6.474 -3.783 1.00 73.88 407 ALA A C 1
ATOM 3271 O O . ALA A 1 407 ? -10.713 6.417 -2.577 1.00 73.88 407 ALA A O 1
ATOM 3272 N N . PRO A 1 408 ? -12.208 6.700 -4.252 1.00 82.12 408 PRO A N 1
ATOM 3273 C CA . PRO A 1 408 ? -13.376 6.743 -3.381 1.00 82.12 408 PRO A CA 1
ATOM 3274 C C . PRO A 1 408 ? -13.490 5.455 -2.557 1.00 82.12 408 PRO A C 1
ATOM 3276 O O . PRO A 1 408 ? -13.536 4.365 -3.124 1.00 82.12 408 PRO A O 1
ATOM 3279 N N . THR A 1 409 ? -13.532 5.567 -1.230 1.00 87.38 409 THR A N 1
ATOM 3280 C CA . THR A 1 409 ? -13.645 4.410 -0.328 1.00 87.38 409 THR A CA 1
ATOM 3281 C C . THR A 1 409 ? -14.736 4.604 0.709 1.00 87.38 409 THR A C 1
ATOM 3283 O O . THR A 1 409 ? -14.962 5.716 1.182 1.00 87.38 409 THR A O 1
ATOM 3286 N N . VAL A 1 410 ? -15.357 3.503 1.129 1.00 89.50 410 VAL A N 1
ATOM 3287 C CA . VAL A 1 410 ? -16.377 3.497 2.183 1.00 89.50 410 VAL A CA 1
ATOM 3288 C C . VAL A 1 410 ? -15.737 3.086 3.505 1.00 89.50 410 VAL A C 1
ATOM 3290 O O . VAL A 1 410 ? -15.304 1.944 3.665 1.00 89.50 410 VAL A O 1
ATOM 3293 N N . LEU A 1 411 ? -15.677 3.997 4.477 1.00 95.19 411 LEU A N 1
ATOM 3294 C CA . LEU A 1 411 ? -15.211 3.650 5.819 1.00 95.19 411 LEU A CA 1
ATOM 3295 C C . LEU A 1 411 ? -16.227 2.734 6.518 1.00 95.19 411 LEU A C 1
ATOM 3297 O O . LEU A 1 411 ? -17.435 2.951 6.455 1.00 95.19 411 LEU A O 1
ATOM 3301 N N . THR A 1 412 ? -15.739 1.711 7.213 1.00 96.12 412 THR A N 1
ATOM 3302 C CA . THR A 1 412 ? -16.527 0.841 8.094 1.00 96.12 412 THR A CA 1
ATOM 3303 C C . THR A 1 412 ? -15.817 0.708 9.431 1.00 96.12 412 THR A C 1
ATOM 3305 O O . THR A 1 412 ? -14.670 0.272 9.489 1.00 96.12 412 THR A O 1
ATOM 3308 N N . VAL A 1 413 ? -16.492 1.086 10.513 1.00 98.38 413 VAL A N 1
ATOM 3309 C CA . VAL A 1 413 ? -15.938 0.976 11.866 1.00 98.38 413 VAL A CA 1
ATOM 3310 C C . VAL A 1 413 ? -16.415 -0.330 12.486 1.00 98.38 413 VAL A C 1
ATOM 3312 O O . VAL A 1 413 ? -17.612 -0.611 12.502 1.00 98.38 413 VAL A O 1
ATOM 3315 N N . VAL A 1 414 ? -15.477 -1.147 12.964 1.00 98.12 414 VAL A N 1
ATOM 3316 C CA . VAL A 1 414 ? -15.759 -2.460 13.559 1.00 98.12 414 VAL A CA 1
ATOM 3317 C C . VAL A 1 414 ? -15.347 -2.458 15.021 1.00 98.12 414 VAL A C 1
ATOM 3319 O O . VAL A 1 414 ? -14.201 -2.180 15.361 1.00 98.12 414 VAL A O 1
ATOM 3322 N N . GLU A 1 415 ? -16.300 -2.730 15.902 1.00 98.56 415 GLU A N 1
ATOM 3323 C CA . GLU A 1 415 ? -16.100 -2.592 17.340 1.00 98.56 415 GLU A CA 1
ATOM 3324 C C . GLU A 1 415 ? -15.603 -3.878 17.998 1.00 98.56 415 GLU A C 1
ATOM 3326 O O . GLU A 1 415 ? -16.182 -4.954 17.811 1.00 98.56 415 GLU A O 1
ATOM 3331 N N . ASN A 1 416 ? -14.567 -3.743 18.829 1.00 98.56 416 ASN A N 1
ATOM 3332 C CA . ASN A 1 416 ? -14.167 -4.782 19.767 1.00 98.56 416 ASN A CA 1
ATOM 3333 C C . ASN A 1 416 ? -15.089 -4.773 20.993 1.00 98.56 416 ASN A C 1
ATOM 3335 O O . ASN A 1 416 ? -15.288 -3.743 21.633 1.00 98.56 416 ASN A O 1
ATOM 3339 N N . THR A 1 417 ? -15.596 -5.945 21.360 1.00 97.38 417 THR A N 1
ATOM 3340 C CA . THR A 1 417 ? -16.481 -6.169 22.513 1.00 97.38 417 THR A CA 1
ATOM 3341 C C . THR A 1 417 ? -15.849 -7.178 23.475 1.00 97.38 417 THR A C 1
ATOM 3343 O O . THR A 1 417 ? -14.719 -7.619 23.263 1.00 97.38 417 THR A O 1
ATOM 3346 N N . GLU A 1 418 ? -16.539 -7.548 24.556 1.00 95.69 418 GLU A N 1
ATOM 3347 C CA . GLU A 1 418 ? -16.096 -8.662 25.415 1.00 95.69 418 GLU A CA 1
ATOM 3348 C C . GLU A 1 418 ? -15.993 -9.979 24.625 1.00 95.69 418 GLU A C 1
ATOM 3350 O O . GLU A 1 418 ? -15.064 -10.751 24.841 1.00 95.69 418 GLU A O 1
ATOM 3355 N N . ASP A 1 419 ? -16.876 -10.186 23.643 1.00 97.31 419 ASP A N 1
ATOM 3356 C CA . ASP A 1 419 ? -16.994 -11.455 22.916 1.00 97.31 419 ASP A CA 1
ATOM 3357 C C . ASP A 1 419 ? -16.244 -11.474 21.577 1.00 97.31 419 ASP A C 1
ATOM 3359 O O . ASP A 1 419 ? -15.955 -12.549 21.047 1.00 97.31 419 ASP A O 1
ATOM 3363 N N . VAL A 1 420 ? -15.927 -10.306 21.003 1.00 98.06 420 VAL A N 1
ATOM 3364 C CA . VAL A 1 420 ? -15.333 -10.192 19.660 1.00 98.06 420 VAL A CA 1
ATOM 3365 C C . VAL A 1 420 ? -14.132 -9.248 19.645 1.00 98.06 420 VAL A C 1
ATOM 3367 O O . VAL A 1 420 ? -14.243 -8.090 20.037 1.00 98.06 420 VAL A O 1
ATOM 3370 N N . HIS A 1 421 ? -13.012 -9.721 19.098 1.00 98.62 421 HIS A N 1
ATOM 3371 C CA . HIS A 1 421 ? -11.846 -8.922 18.718 1.00 98.62 421 HIS A CA 1
ATOM 3372 C C . HIS A 1 421 ? -11.717 -8.891 17.191 1.00 98.62 421 HIS A C 1
ATOM 3374 O O . HIS A 1 421 ? -11.758 -9.932 16.535 1.00 98.62 421 HIS A O 1
ATOM 3380 N N . ASN A 1 422 ? -11.568 -7.711 16.603 1.00 98.75 422 ASN A N 1
ATOM 3381 C CA . ASN A 1 422 ? -11.459 -7.526 15.160 1.00 98.75 422 ASN A CA 1
ATOM 3382 C C . ASN A 1 422 ? -10.001 -7.284 14.759 1.00 98.75 422 ASN A C 1
ATOM 3384 O O . ASN A 1 422 ? -9.265 -6.601 15.464 1.00 98.75 422 ASN A O 1
ATOM 3388 N N . ILE A 1 423 ? -9.614 -7.814 13.600 1.00 98.31 423 ILE A N 1
ATOM 3389 C CA . ILE A 1 423 ? -8.328 -7.567 12.934 1.00 98.31 423 ILE A CA 1
ATOM 3390 C C . ILE A 1 423 ? -8.594 -7.271 11.454 1.00 98.31 423 ILE A C 1
ATOM 3392 O O . ILE A 1 423 ? -9.508 -7.850 10.869 1.00 98.31 423 ILE A O 1
ATOM 3396 N N . VAL A 1 424 ? -7.832 -6.367 10.842 1.00 98.06 424 VAL A N 1
ATOM 3397 C CA . VAL A 1 424 ? -8.031 -5.923 9.450 1.00 98.06 424 VAL A CA 1
ATOM 3398 C C . VAL A 1 424 ? -6.853 -6.330 8.570 1.00 98.06 424 VAL A C 1
ATOM 3400 O O . VAL A 1 424 ? -5.710 -6.166 8.966 1.00 98.06 424 VAL A O 1
ATOM 3403 N N . VAL A 1 425 ? -7.108 -6.784 7.341 1.00 96.12 425 VAL A N 1
ATOM 3404 C CA . VAL A 1 425 ? -6.084 -7.167 6.347 1.00 96.12 425 VAL A CA 1
ATOM 3405 C C . VAL A 1 425 ? -6.552 -6.821 4.919 1.00 96.12 425 VAL A C 1
ATOM 3407 O O . VAL A 1 425 ? -7.746 -6.642 4.709 1.00 96.12 425 VAL A O 1
ATOM 3410 N N . CYS A 1 426 ? -5.648 -6.697 3.936 1.00 93.06 426 CYS A N 1
ATOM 3411 C CA . CYS A 1 426 ? -5.968 -6.909 2.510 1.00 93.06 426 CYS A CA 1
ATOM 3412 C C . CYS A 1 426 ? -5.141 -8.094 2.025 1.00 93.06 426 CYS A C 1
ATOM 3414 O O . CYS A 1 426 ? -3.952 -7.940 1.740 1.00 93.06 426 CYS A O 1
ATOM 3416 N N . THR A 1 427 ? -5.743 -9.271 1.895 1.00 88.62 427 THR A N 1
ATOM 3417 C CA . THR A 1 427 ? -5.007 -10.466 1.458 1.00 88.62 427 THR A CA 1
ATOM 3418 C C . THR A 1 427 ? -4.474 -10.308 0.037 1.00 88.62 427 THR A C 1
ATOM 3420 O O . THR A 1 427 ? -3.395 -10.798 -0.270 1.00 88.62 427 THR A O 1
ATOM 3423 N N . LEU A 1 428 ? -5.147 -9.542 -0.821 1.00 84.69 428 LEU A N 1
ATOM 3424 C CA . LEU A 1 428 ? -4.791 -9.411 -2.236 1.00 84.69 428 LEU A CA 1
ATOM 3425 C C . LEU A 1 428 ? -3.771 -8.297 -2.532 1.00 84.69 428 LEU A C 1
ATOM 3427 O O . LEU A 1 428 ? -3.259 -8.205 -3.646 1.00 84.69 428 LEU A O 1
ATOM 3431 N N . CYS A 1 429 ? -3.508 -7.414 -1.565 1.00 82.69 429 CYS A N 1
ATOM 3432 C CA . CYS A 1 429 ? -2.888 -6.119 -1.825 1.00 82.69 429 CYS A CA 1
ATOM 3433 C C . CYS A 1 429 ? -2.389 -5.427 -0.540 1.00 82.69 429 CYS A C 1
ATOM 3435 O O . CYS A 1 429 ? -1.602 -5.989 0.213 1.00 82.69 429 CYS A O 1
ATOM 3437 N N . SER A 1 430 ? -2.837 -4.190 -0.300 1.00 89.31 430 SER A N 1
ATOM 3438 C CA . SER A 1 430 ? -2.645 -3.419 0.924 1.00 89.31 430 SER A CA 1
ATOM 3439 C C . SER A 1 430 ? -3.771 -2.388 1.165 1.00 89.31 430 SER A C 1
ATOM 3441 O O . SER A 1 430 ? -3.496 -1.283 1.635 1.00 89.31 430 SER A O 1
ATOM 3443 N N . CYS A 1 431 ? -5.019 -2.666 0.764 1.00 90.06 431 CYS A N 1
ATOM 3444 C CA . CYS A 1 431 ? -6.154 -1.752 0.956 1.00 90.06 431 CYS A CA 1
ATOM 3445 C C . CYS A 1 431 ? -6.266 -1.323 2.426 1.00 90.06 431 CYS A C 1
ATOM 3447 O O . CYS A 1 431 ? -6.397 -2.162 3.307 1.00 90.06 431 CYS A O 1
ATOM 3449 N N . TYR A 1 432 ? -6.199 -0.014 2.671 1.00 92.38 432 TYR A N 1
ATOM 3450 C CA . TYR A 1 432 ? -5.966 0.566 3.995 1.00 92.38 432 TYR A CA 1
ATOM 3451 C C . TYR A 1 432 ? -6.586 1.975 4.085 1.00 92.38 432 TYR A C 1
ATOM 3453 O O . TYR A 1 432 ? -6.582 2.667 3.059 1.00 92.38 432 TYR A O 1
ATOM 3461 N N . PRO A 1 433 ? -7.149 2.412 5.233 1.00 93.81 433 PRO A N 1
ATOM 3462 C CA . PRO A 1 433 ? -7.732 3.753 5.396 1.00 93.81 433 PRO A CA 1
ATOM 3463 C C . PRO A 1 433 ? -6.632 4.820 5.548 1.00 93.81 433 PRO A C 1
ATOM 3465 O O . PRO A 1 433 ? -6.375 5.335 6.639 1.00 93.81 433 PRO A O 1
ATOM 3468 N N . SER A 1 434 ? -5.933 5.133 4.457 1.00 91.69 434 SER A N 1
ATOM 3469 C CA . SER A 1 434 ? -4.748 5.995 4.488 1.00 91.69 434 SER A CA 1
ATOM 3470 C C . SER A 1 434 ? -5.053 7.457 4.801 1.00 91.69 434 SER A C 1
ATOM 3472 O O . SER A 1 434 ? -4.208 8.134 5.381 1.00 91.69 434 SER A O 1
ATOM 3474 N N . SER A 1 435 ? -6.269 7.923 4.510 1.00 89.88 435 SER A N 1
ATOM 3475 C CA . SER A 1 435 ? -6.775 9.234 4.951 1.00 89.88 435 SER A CA 1
ATOM 3476 C C . SER A 1 435 ? -6.784 9.387 6.478 1.00 89.88 435 SER A C 1
ATOM 3478 O O . SER A 1 435 ? -6.621 10.491 6.999 1.00 89.88 435 SER A O 1
ATOM 3480 N N . LEU A 1 436 ? -6.950 8.278 7.206 1.00 93.25 436 LEU A N 1
ATOM 3481 C CA . LEU A 1 436 ? -7.043 8.268 8.664 1.00 93.25 436 LEU A CA 1
ATOM 3482 C C . LEU A 1 436 ? -5.746 7.871 9.356 1.00 93.25 436 LEU A C 1
ATOM 3484 O O . LEU A 1 436 ? -5.505 8.323 10.474 1.00 93.25 436 LEU A O 1
ATOM 3488 N N . LEU A 1 437 ? -4.970 6.985 8.732 1.00 92.75 437 LEU A N 1
ATOM 3489 C CA . LEU A 1 437 ? -3.859 6.291 9.382 1.00 92.75 437 LEU A CA 1
ATOM 3490 C C . LEU A 1 437 ? -2.516 6.430 8.639 1.00 92.75 437 LEU A C 1
ATOM 3492 O O . LEU A 1 437 ? -1.551 5.760 9.010 1.00 92.75 437 LEU A O 1
ATOM 3496 N N . GLY A 1 438 ? -2.454 7.239 7.577 1.00 90.06 438 GLY A N 1
ATOM 3497 C CA . GLY A 1 438 ? -1.261 7.424 6.748 1.00 90.06 438 GLY A CA 1
ATOM 3498 C C . GLY A 1 438 ? -0.941 6.229 5.847 1.00 90.06 438 GLY A C 1
ATOM 3499 O O . GLY A 1 438 ? -1.813 5.450 5.459 1.00 90.06 438 GLY A O 1
ATOM 3500 N N . ILE A 1 439 ? 0.326 6.071 5.473 1.00 88.31 439 ILE A N 1
ATOM 3501 C CA . ILE A 1 439 ? 0.752 4.952 4.625 1.00 88.31 439 ILE A CA 1
ATOM 3502 C C . ILE A 1 439 ? 0.748 3.645 5.431 1.00 88.31 439 ILE A C 1
ATOM 3504 O O . ILE A 1 439 ? 1.249 3.583 6.554 1.00 88.31 439 ILE A O 1
ATOM 3508 N N . ALA A 1 440 ? 0.212 2.578 4.830 1.00 89.81 440 ALA A N 1
ATOM 3509 C CA . ALA A 1 440 ? 0.204 1.253 5.439 1.00 89.81 440 ALA A CA 1
ATOM 3510 C C . ALA A 1 440 ? 1.638 0.787 5.786 1.00 89.81 440 ALA A C 1
ATOM 3512 O O . ALA A 1 440 ? 2.532 0.873 4.925 1.00 89.81 440 ALA A O 1
ATOM 3513 N N . PRO A 1 441 ? 1.869 0.259 7.004 1.00 88.31 441 PRO A N 1
ATOM 3514 C CA . PRO A 1 441 ? 3.186 -0.219 7.415 1.00 88.31 441 PRO A CA 1
ATOM 3515 C C . PRO A 1 441 ? 3.673 -1.381 6.548 1.00 88.31 441 PRO A C 1
ATOM 3517 O O . PRO A 1 441 ? 2.881 -2.082 5.915 1.00 88.31 441 PRO A O 1
ATOM 3520 N N . SER A 1 442 ? 4.988 -1.608 6.514 1.00 86.62 442 SER A N 1
ATOM 3521 C CA . SER A 1 442 ? 5.574 -2.697 5.719 1.00 86.62 442 SER A CA 1
ATOM 3522 C C . SER A 1 442 ? 5.046 -4.072 6.135 1.00 86.62 442 SER A C 1
ATOM 3524 O O . SER A 1 442 ? 4.692 -4.852 5.254 1.00 86.62 442 SER A O 1
ATOM 3526 N N . TRP A 1 443 ? 4.888 -4.332 7.438 1.00 89.62 443 TRP A N 1
ATOM 3527 C CA . TRP A 1 443 ? 4.348 -5.596 7.943 1.00 89.62 443 TRP A CA 1
ATOM 3528 C C . TRP A 1 443 ? 2.925 -5.858 7.441 1.00 89.62 443 TRP A C 1
ATOM 3530 O O . TRP A 1 443 ? 2.589 -6.992 7.135 1.00 89.62 443 TRP A O 1
ATOM 3540 N N . TYR A 1 444 ? 2.102 -4.820 7.254 1.00 92.44 444 TYR A N 1
ATOM 3541 C CA . TYR A 1 444 ? 0.738 -4.978 6.734 1.00 92.44 444 TYR A CA 1
ATOM 3542 C C . TYR A 1 444 ? 0.737 -5.400 5.259 1.00 92.44 444 TYR A C 1
ATOM 3544 O O . TYR A 1 444 ? -0.147 -6.122 4.804 1.00 92.44 444 TYR A O 1
ATOM 3552 N N . LYS A 1 445 ? 1.751 -4.952 4.507 1.00 88.38 445 LYS A N 1
ATOM 3553 C CA . LYS A 1 445 ? 1.964 -5.267 3.085 1.00 88.38 445 LYS A CA 1
ATOM 3554 C C . LYS A 1 445 ? 2.647 -6.625 2.875 1.00 88.38 445 LYS A C 1
ATOM 3556 O O . LYS A 1 445 ? 2.666 -7.116 1.743 1.00 88.38 445 LYS A O 1
ATOM 3561 N N . SER A 1 446 ? 3.223 -7.202 3.930 1.00 88.31 446 SER A N 1
ATOM 3562 C CA . SER A 1 446 ? 4.041 -8.411 3.860 1.00 88.31 446 SER A CA 1
ATOM 3563 C C . SER A 1 446 ? 3.203 -9.639 3.495 1.00 88.31 446 SER A C 1
ATOM 3565 O O . SER A 1 446 ? 2.012 -9.727 3.811 1.00 88.31 446 SER A O 1
ATOM 3567 N N . ALA A 1 447 ? 3.821 -10.594 2.799 1.00 86.06 447 ALA A N 1
ATOM 3568 C CA . ALA A 1 447 ? 3.153 -11.832 2.414 1.00 86.06 447 ALA A CA 1
ATOM 3569 C C . ALA A 1 447 ? 2.769 -12.666 3.648 1.00 86.06 447 ALA A C 1
ATOM 3571 O O . ALA A 1 447 ? 1.701 -13.278 3.668 1.00 86.06 447 ALA A O 1
ATOM 3572 N N . GLU A 1 448 ? 3.596 -12.620 4.694 1.00 90.31 448 GLU A N 1
ATOM 3573 C CA . GLU A 1 448 ? 3.408 -13.319 5.963 1.00 90.31 448 GLU A CA 1
ATOM 3574 C C . GLU A 1 448 ? 2.135 -12.840 6.659 1.00 90.31 448 GLU A C 1
ATOM 3576 O O . GLU A 1 448 ? 1.264 -13.656 6.961 1.00 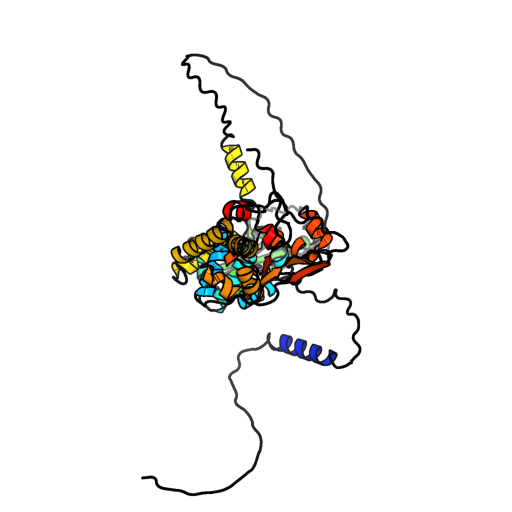90.31 448 GLU A O 1
ATOM 3581 N N . TYR A 1 449 ? 1.967 -11.525 6.854 1.00 94.19 449 TYR A N 1
ATOM 3582 C CA . TYR A 1 449 ? 0.762 -10.983 7.485 1.00 94.19 449 TYR A CA 1
ATOM 3583 C C . TYR A 1 449 ? -0.483 -11.251 6.639 1.00 94.19 449 TYR A C 1
ATOM 3585 O O . TYR A 1 449 ? -1.473 -11.798 7.133 1.00 94.19 449 TYR A O 1
ATOM 3593 N N . ARG A 1 450 ? -0.419 -10.923 5.341 1.00 92.75 450 ARG A N 1
ATOM 3594 C CA . ARG A 1 450 ? -1.540 -11.081 4.403 1.00 92.75 450 ARG A CA 1
ATOM 3595 C C . ARG A 1 450 ? -2.007 -12.528 4.294 1.00 92.75 450 ARG A C 1
ATOM 3597 O O . ARG A 1 450 ? -3.201 -12.775 4.162 1.00 92.75 450 ARG A O 1
ATOM 3604 N N . SER A 1 451 ? -1.090 -13.486 4.372 1.00 90.88 451 SER A N 1
ATOM 3605 C CA . SER A 1 451 ? -1.427 -14.905 4.349 1.00 90.88 451 SER A CA 1
ATOM 3606 C C . SER A 1 451 ? -1.963 -15.396 5.696 1.00 90.88 451 SER A C 1
ATOM 3608 O O . SER A 1 451 ? -3.011 -16.050 5.754 1.00 90.88 451 SER A O 1
ATOM 3610 N N . ARG A 1 452 ? -1.278 -15.071 6.799 1.00 96.06 452 ARG A N 1
ATOM 3611 C CA . ARG A 1 452 ? -1.558 -15.644 8.125 1.00 96.06 452 ARG A CA 1
ATOM 3612 C C . ARG A 1 452 ? -2.786 -15.030 8.799 1.00 96.06 452 ARG A C 1
ATOM 3614 O O . ARG A 1 452 ? -3.519 -15.762 9.462 1.00 96.06 452 ARG A O 1
ATOM 3621 N N . ALA A 1 453 ? -3.080 -13.742 8.601 1.00 95.00 453 ALA A N 1
ATOM 3622 C CA . ALA A 1 453 ? -4.148 -13.037 9.327 1.00 95.00 453 ALA A CA 1
ATOM 3623 C C . ALA A 1 453 ? -5.552 -13.644 9.131 1.00 95.00 453 ALA A C 1
ATOM 3625 O O . ALA A 1 453 ? -6.367 -13.624 10.049 1.00 95.00 453 ALA A O 1
ATOM 3626 N N . VAL A 1 454 ? -5.835 -14.236 7.966 1.00 93.94 454 VAL A N 1
ATOM 3627 C CA . VAL A 1 454 ? -7.127 -14.895 7.681 1.00 93.94 454 VAL A CA 1
ATOM 3628 C C . VAL A 1 454 ? -7.161 -16.378 8.059 1.00 93.94 454 VAL A C 1
ATOM 3630 O O . VAL A 1 454 ? -8.203 -17.020 7.940 1.00 93.94 454 VAL A O 1
ATOM 3633 N N . ARG A 1 455 ? -6.031 -16.947 8.494 1.00 93.12 455 ARG A N 1
ATOM 3634 C CA . ARG A 1 455 ? -5.887 -18.391 8.722 1.00 93.12 455 ARG A CA 1
ATOM 3635 C C . ARG A 1 455 ? -5.511 -18.751 10.152 1.00 93.12 455 ARG A C 1
ATOM 3637 O O . ARG A 1 455 ? -6.067 -19.698 10.699 1.00 93.12 455 ARG A O 1
ATOM 3644 N N . GLU A 1 456 ? -4.600 -18.003 10.756 1.00 96.44 456 GLU A N 1
ATOM 3645 C CA . GLU A 1 456 ? -4.150 -18.182 12.136 1.00 96.44 456 GLU A CA 1
ATOM 3646 C C . GLU A 1 456 ? -4.094 -16.850 12.907 1.00 96.44 456 GLU A C 1
ATOM 3648 O O . GLU A 1 456 ? -3.082 -16.529 13.531 1.00 96.44 456 GLU A O 1
ATOM 3653 N N . PRO A 1 457 ? -5.193 -16.066 12.928 1.00 96.88 457 PRO A N 1
ATOM 3654 C CA . PRO A 1 457 ? -5.194 -14.722 13.505 1.00 96.88 457 PRO A CA 1
ATOM 3655 C C . PRO A 1 457 ? -4.747 -14.679 14.972 1.00 96.88 457 PRO A C 1
ATOM 3657 O O . PRO A 1 457 ? -4.093 -13.726 15.368 1.00 96.88 457 PRO A O 1
ATOM 3660 N N . ARG A 1 458 ? -5.036 -15.712 15.782 1.00 97.50 458 ARG A N 1
ATOM 3661 C CA . ARG A 1 458 ? -4.547 -15.782 17.175 1.00 97.50 458 ARG A CA 1
ATOM 3662 C C . ARG A 1 458 ? -3.019 -15.813 17.250 1.00 97.50 458 ARG A C 1
ATOM 3664 O O . ARG A 1 458 ? -2.457 -15.107 18.073 1.00 97.50 458 ARG A O 1
ATOM 3671 N N . SER A 1 459 ? -2.369 -16.609 16.398 1.00 96.25 459 SER A N 1
ATOM 3672 C CA . SER A 1 459 ? -0.903 -16.673 16.336 1.00 96.25 459 SER A CA 1
ATOM 3673 C C . SER A 1 459 ? -0.325 -15.368 15.800 1.00 96.25 459 SER A C 1
ATOM 3675 O O . SER A 1 459 ? 0.647 -14.877 16.354 1.00 96.25 459 SER A O 1
ATOM 3677 N N . VAL A 1 460 ? -0.961 -14.761 14.793 1.00 96.94 460 VAL A N 1
ATOM 3678 C CA . VAL A 1 460 ? -0.557 -13.434 14.309 1.00 96.94 460 VAL A CA 1
ATOM 3679 C C . VAL A 1 460 ? -0.596 -12.408 15.438 1.00 96.94 460 VAL A C 1
ATOM 3681 O O . VAL A 1 460 ? 0.385 -11.714 15.641 1.00 96.94 460 VAL A O 1
ATOM 3684 N N . LEU A 1 461 ? -1.681 -12.329 16.214 1.00 97.44 461 LEU A N 1
ATOM 3685 C CA . LEU A 1 461 ? -1.767 -11.386 17.336 1.00 97.44 461 LEU A CA 1
ATOM 3686 C C . LEU A 1 461 ? -0.701 -11.645 18.410 1.00 97.44 461 LEU A C 1
ATOM 3688 O O . LEU A 1 461 ? -0.183 -10.687 18.978 1.00 97.44 461 LEU A O 1
ATOM 3692 N N . GLN A 1 462 ? -0.332 -12.907 18.649 1.00 95.69 462 GLN A N 1
ATOM 3693 C CA . GLN A 1 462 ? 0.761 -13.253 19.563 1.00 95.69 462 GLN A CA 1
ATOM 3694 C C . GLN A 1 462 ? 2.113 -12.707 19.090 1.00 95.69 462 GLN A C 1
ATOM 3696 O O . GLN A 1 462 ? 2.874 -12.237 19.933 1.00 95.69 462 GLN A O 1
ATOM 3701 N N . ASP A 1 463 ? 2.385 -12.683 17.780 1.00 94.38 463 ASP A N 1
ATOM 3702 C CA . ASP A 1 463 ? 3.608 -12.071 17.231 1.00 94.38 463 ASP A CA 1
ATOM 3703 C C . ASP A 1 463 ? 3.674 -10.560 17.532 1.00 94.38 463 ASP A C 1
ATOM 3705 O O . ASP A 1 463 ? 4.754 -10.019 17.737 1.00 94.38 463 ASP A O 1
ATOM 3709 N N . PHE A 1 464 ? 2.521 -9.887 17.640 1.00 94.88 464 PHE A N 1
ATOM 3710 C CA . PHE A 1 464 ? 2.405 -8.485 18.079 1.00 94.88 464 PHE A CA 1
ATOM 3711 C C . PHE A 1 464 ? 2.292 -8.331 19.611 1.00 94.88 464 PHE A C 1
ATOM 3713 O O . PHE A 1 464 ? 1.933 -7.262 20.108 1.00 94.88 464 PHE A O 1
ATOM 3720 N N . GLY A 1 465 ? 2.521 -9.397 20.385 1.00 94.75 465 GLY A N 1
ATOM 3721 C CA . GLY A 1 465 ? 2.410 -9.391 21.849 1.00 94.75 465 GLY A CA 1
ATOM 3722 C C . GLY A 1 465 ? 0.974 -9.329 22.388 1.00 94.75 465 GLY A C 1
ATOM 3723 O O . GLY A 1 465 ? 0.767 -9.111 23.582 1.00 94.75 465 GLY A O 1
ATOM 3724 N N . THR A 1 466 ? -0.033 -9.532 21.537 1.00 96.00 466 THR A N 1
ATOM 3725 C CA . THR A 1 466 ? -1.452 -9.411 21.889 1.00 96.00 466 THR A CA 1
ATOM 3726 C C . THR A 1 466 ? -2.095 -10.776 22.095 1.00 96.00 466 THR A C 1
ATOM 3728 O O . THR A 1 466 ? -2.312 -11.552 21.167 1.00 96.00 466 THR A O 1
ATOM 3731 N N . ASN A 1 467 ? -2.450 -11.064 23.346 1.00 96.31 467 ASN A N 1
ATOM 3732 C CA . ASN A 1 467 ? -3.056 -12.332 23.735 1.00 96.31 467 ASN A CA 1
ATOM 3733 C C . ASN A 1 467 ? -4.579 -12.206 23.829 1.00 96.31 467 ASN A C 1
ATOM 3735 O O . ASN A 1 467 ? -5.100 -11.566 24.740 1.00 96.31 467 ASN A O 1
ATOM 3739 N N . ILE A 1 468 ? -5.289 -12.858 22.907 1.00 96.12 468 ILE A N 1
ATOM 3740 C CA . ILE A 1 468 ? -6.756 -12.913 22.896 1.00 96.12 468 ILE A CA 1
ATOM 3741 C C . ILE A 1 468 ? -7.237 -14.248 23.491 1.00 96.12 468 ILE A C 1
ATOM 3743 O O . ILE A 1 468 ? -6.859 -15.299 22.955 1.00 96.12 468 ILE A O 1
ATOM 3747 N N . PRO A 1 469 ? -8.076 -14.243 24.551 1.00 94.44 469 PRO A N 1
ATOM 3748 C CA . PRO A 1 469 ? -8.596 -15.459 25.182 1.00 94.44 469 PRO A CA 1
ATOM 3749 C C . PRO A 1 469 ? -9.278 -16.412 24.192 1.00 94.44 469 PRO A C 1
ATOM 3751 O O . PRO A 1 469 ? -9.882 -15.971 23.212 1.00 94.44 469 PRO A O 1
ATOM 3754 N N . SER A 1 470 ? -9.227 -17.721 24.464 1.00 95.06 470 SER A N 1
ATOM 3755 C CA . SER A 1 470 ? -9.833 -18.759 23.607 1.00 95.06 470 SER A CA 1
ATOM 3756 C C . SER A 1 470 ? -11.326 -18.540 23.372 1.00 95.06 470 SER A C 1
ATOM 3758 O O . SER A 1 470 ? -11.793 -18.738 22.251 1.00 95.06 470 SER A O 1
ATOM 3760 N N . GLU A 1 471 ? -12.034 -18.087 24.409 1.00 95.50 471 GLU A N 1
ATOM 3761 C CA . GLU A 1 471 ? -13.480 -17.841 24.390 1.00 95.50 471 GLU A CA 1
ATOM 3762 C C . GLU A 1 471 ? -13.867 -16.615 23.555 1.00 95.50 471 GLU A C 1
ATOM 3764 O O . GLU A 1 471 ? -14.964 -16.560 23.005 1.00 95.50 471 GLU A O 1
ATOM 3769 N N . GLN A 1 472 ? -12.964 -15.637 23.415 1.00 96.94 472 GLN A N 1
ATOM 3770 C CA . GLN A 1 472 ? -13.227 -14.451 22.608 1.00 96.94 472 GLN A CA 1
ATOM 3771 C C . GLN A 1 472 ? -13.059 -14.795 21.125 1.00 96.94 472 GLN A C 1
ATOM 3773 O O . GLN A 1 472 ? -12.031 -15.334 20.702 1.00 96.94 472 GLN A O 1
ATOM 3778 N N . THR A 1 473 ? -14.061 -14.474 20.311 1.00 97.81 473 THR A N 1
ATOM 3779 C CA . THR A 1 473 ? -14.031 -14.675 18.858 1.00 97.81 473 THR A CA 1
ATOM 3780 C C . THR A 1 473 ? -13.088 -13.667 18.212 1.00 97.81 473 THR A C 1
ATOM 3782 O O . THR A 1 473 ? -13.185 -12.476 18.487 1.00 97.81 473 THR A O 1
ATOM 3785 N N . ILE A 1 474 ? -12.225 -14.113 17.293 1.00 98.19 474 ILE A N 1
ATOM 3786 C CA . ILE A 1 474 ? -11.499 -13.191 16.410 1.00 98.19 474 ILE A CA 1
ATOM 3787 C C . ILE A 1 474 ? -12.191 -13.119 15.055 1.00 98.19 474 ILE A C 1
ATOM 3789 O O . ILE A 1 474 ? -12.452 -14.149 14.432 1.00 98.19 474 ILE A O 1
ATOM 3793 N N . ARG A 1 475 ? -12.448 -11.899 14.582 1.00 97.81 475 ARG A N 1
ATOM 3794 C CA . ARG A 1 475 ? -12.989 -11.622 13.252 1.00 97.81 475 ARG A CA 1
ATOM 3795 C C . ARG A 1 475 ? -11.955 -10.891 12.401 1.00 97.81 475 ARG A C 1
ATOM 3797 O O . ARG A 1 475 ? -11.653 -9.729 12.655 1.00 97.81 475 ARG A O 1
ATOM 3804 N N . ALA A 1 476 ? -11.441 -11.576 11.383 1.00 95.50 476 ALA A N 1
ATOM 3805 C CA . ALA A 1 476 ? -10.597 -10.964 10.365 1.00 95.50 476 ALA A CA 1
ATOM 3806 C C . ALA A 1 476 ? -11.463 -10.312 9.277 1.00 95.50 476 ALA A C 1
ATOM 3808 O O . ALA A 1 476 ? -12.330 -10.968 8.699 1.00 95.50 476 ALA A O 1
ATOM 3809 N N . HIS A 1 477 ? -11.225 -9.031 9.006 1.00 96.38 477 HIS A N 1
ATOM 3810 C CA . HIS A 1 477 ? -11.876 -8.261 7.948 1.00 96.38 477 HIS A CA 1
ATOM 3811 C C . HIS A 1 477 ? -10.912 -8.105 6.779 1.00 96.38 477 HIS A C 1
ATOM 3813 O O . HIS A 1 477 ? -9.916 -7.389 6.882 1.00 96.38 477 HIS A O 1
ATOM 3819 N N . ASP A 1 478 ? -11.206 -8.793 5.679 1.00 93.75 478 ASP A N 1
ATOM 3820 C CA . ASP A 1 478 ? -10.399 -8.741 4.464 1.00 93.75 478 ASP A CA 1
ATOM 3821 C C . ASP A 1 478 ? -10.924 -7.664 3.500 1.00 93.75 478 ASP A C 1
ATOM 3823 O O . ASP A 1 478 ? -12.015 -7.770 2.933 1.00 93.75 478 ASP A O 1
ATOM 3827 N N . SER A 1 479 ? -10.138 -6.603 3.332 1.00 88.75 479 SER A N 1
ATOM 3828 C CA . SER A 1 479 ? -10.444 -5.386 2.575 1.00 88.75 479 SER A CA 1
ATOM 3829 C C . SER A 1 479 ? -10.301 -5.624 1.069 1.00 88.75 479 SER A C 1
ATOM 3831 O O . SER A 1 479 ? -9.388 -5.114 0.425 1.00 88.75 479 SER A O 1
ATOM 3833 N N . THR A 1 480 ? -11.195 -6.434 0.508 1.00 82.12 480 THR A N 1
ATOM 3834 C CA . THR A 1 480 ? -11.112 -6.930 -0.880 1.00 82.12 480 THR A CA 1
ATOM 3835 C C . THR A 1 480 ? -11.785 -6.035 -1.923 1.00 82.12 480 THR A C 1
ATOM 3837 O O . THR A 1 480 ? -11.532 -6.207 -3.114 1.00 82.12 480 THR A O 1
ATOM 3840 N N . ALA A 1 481 ? -12.616 -5.086 -1.484 1.00 81.38 481 ALA A N 1
ATOM 3841 C CA . ALA A 1 481 ? -13.400 -4.184 -2.329 1.00 81.38 481 ALA A CA 1
ATOM 3842 C C . ALA A 1 481 ? -13.245 -2.719 -1.863 1.00 81.38 481 ALA A C 1
ATOM 3844 O O . ALA A 1 481 ? -12.180 -2.314 -1.393 1.00 81.38 481 ALA A O 1
ATOM 3845 N N . ASP A 1 482 ? -14.303 -1.913 -1.962 1.00 82.44 482 ASP A N 1
ATOM 3846 C CA . ASP A 1 482 ? -14.259 -0.465 -1.700 1.00 82.44 482 ASP A CA 1
ATOM 3847 C C . ASP A 1 482 ? -14.311 -0.087 -0.212 1.00 82.44 482 ASP A C 1
ATOM 3849 O O . ASP A 1 482 ? -14.090 1.070 0.153 1.00 82.44 482 ASP A O 1
ATOM 3853 N N . HIS A 1 483 ? -14.568 -1.058 0.668 1.00 86.94 483 HIS A N 1
ATOM 3854 C CA . HIS A 1 483 ? -14.586 -0.832 2.109 1.00 86.94 483 HIS A CA 1
ATOM 3855 C C . HIS A 1 483 ? -13.172 -0.677 2.680 1.00 86.94 483 HIS A C 1
ATOM 3857 O O . HIS A 1 483 ? -12.236 -1.390 2.302 1.00 86.94 483 HIS A O 1
ATOM 3863 N N . ARG A 1 484 ? -13.012 0.247 3.627 1.00 93.69 484 ARG A N 1
ATOM 3864 C CA . ARG A 1 484 ? -11.816 0.388 4.466 1.00 93.69 484 ARG A CA 1
ATOM 3865 C C . ARG A 1 484 ? -12.237 0.284 5.918 1.00 93.69 484 ARG A C 1
ATOM 3867 O O . ARG A 1 484 ? -13.161 0.973 6.337 1.00 93.69 484 ARG A O 1
ATOM 3874 N N . TYR A 1 485 ? -11.580 -0.591 6.669 1.00 96.88 485 TYR A N 1
ATOM 3875 C CA . TYR A 1 485 ? -11.967 -0.871 8.045 1.00 96.88 485 TYR A CA 1
ATOM 3876 C C . TYR A 1 485 ? -11.116 -0.086 9.038 1.00 96.88 485 TYR A C 1
ATOM 3878 O O . TYR A 1 485 ? -9.902 0.018 8.872 1.00 96.88 485 TYR A O 1
ATOM 3886 N N . LEU A 1 486 ? -11.764 0.421 10.083 1.00 98.19 486 LEU A N 1
ATOM 3887 C CA . LEU A 1 486 ? -11.129 0.982 11.271 1.00 98.19 486 LEU A CA 1
ATOM 3888 C C . LEU A 1 486 ? -11.632 0.200 12.485 1.00 98.19 486 LEU A C 1
ATOM 3890 O O . LEU A 1 486 ? -12.841 0.106 12.703 1.00 98.19 486 LEU A O 1
ATOM 3894 N N . VAL A 1 487 ? -10.726 -0.369 13.273 1.00 98.75 487 VAL A N 1
ATOM 3895 C CA . VAL A 1 487 ? -11.101 -1.027 14.527 1.00 98.75 487 VAL A CA 1
ATOM 3896 C C . VAL A 1 487 ? -11.378 0.044 15.578 1.00 98.75 487 VAL A C 1
ATOM 3898 O O . VAL A 1 487 ? -10.540 0.912 15.810 1.00 98.75 487 VAL A O 1
ATOM 3901 N N . LEU A 1 488 ? -12.547 -0.026 16.218 1.00 98.69 488 LEU A N 1
ATOM 3902 C CA . LEU A 1 488 ? -12.852 0.691 17.454 1.00 98.69 488 LEU A CA 1
ATOM 3903 C C . LEU A 1 488 ? -12.456 -0.223 18.626 1.00 98.69 488 LEU A C 1
ATOM 3905 O O . LEU A 1 488 ? -13.212 -1.142 18.963 1.00 98.69 488 LEU A O 1
ATOM 3909 N N . PRO A 1 489 ? -11.260 -0.043 19.221 1.00 98.25 489 PRO A N 1
ATOM 3910 C CA . PRO A 1 489 ? -10.835 -0.851 20.347 1.00 98.25 489 PRO A CA 1
ATOM 3911 C C . PRO A 1 489 ? -11.684 -0.539 21.579 1.00 98.25 489 PRO A C 1
ATOM 3913 O O . PRO A 1 489 ? -12.292 0.526 21.712 1.00 98.25 489 PRO A O 1
ATOM 3916 N N . ARG A 1 490 ? -11.674 -1.465 22.533 1.00 97.31 490 ARG A N 1
ATOM 3917 C CA . ARG A 1 490 ? -12.278 -1.232 23.842 1.00 97.31 490 ARG A CA 1
ATOM 3918 C C . ARG A 1 490 ? -11.490 -0.178 24.606 1.00 97.31 490 ARG A C 1
ATOM 3920 O O . ARG A 1 490 ? -10.261 -0.230 24.633 1.00 97.31 490 ARG A O 1
ATOM 3927 N N . ARG A 1 491 ? -12.203 0.721 25.285 1.00 97.38 491 ARG A N 1
ATOM 3928 C CA . ARG A 1 491 ? -11.596 1.654 26.236 1.00 97.38 491 ARG A CA 1
ATOM 3929 C C . ARG A 1 491 ? -11.008 0.869 27.417 1.00 97.38 491 ARG A C 1
ATOM 3931 O O . ARG A 1 491 ? -11.753 0.112 28.048 1.00 97.38 491 ARG A O 1
ATOM 3938 N N . PRO A 1 492 ? -9.712 1.019 27.739 1.00 96.00 492 PRO A N 1
ATOM 3939 C CA . PRO A 1 492 ? -9.127 0.346 28.893 1.00 96.00 492 PRO A CA 1
ATOM 3940 C C . PRO A 1 492 ? -9.744 0.838 30.204 1.00 96.00 492 PRO A C 1
ATOM 3942 O O . PRO A 1 492 ? -9.973 2.038 30.384 1.00 96.00 492 PRO A O 1
ATOM 3945 N N . LYS A 1 493 ? -9.977 -0.092 31.136 1.00 94.56 493 LYS A N 1
ATOM 3946 C CA . LYS A 1 493 ? -10.363 0.232 32.520 1.00 94.56 493 LYS A CA 1
ATOM 3947 C C . LYS A 1 493 ? -9.272 1.081 33.176 1.00 94.56 493 LYS A C 1
ATOM 3949 O O . LYS A 1 493 ? -8.097 0.835 32.921 1.00 94.56 493 LYS A O 1
ATOM 3954 N N . GLY A 1 494 ? -9.640 2.028 34.037 1.00 94.56 494 GLY A N 1
ATOM 3955 C CA . GLY A 1 494 ? -8.686 2.941 34.686 1.00 94.56 494 GLY A CA 1
ATOM 3956 C C . GLY A 1 494 ? -8.423 4.228 33.898 1.00 94.56 494 GLY A C 1
ATOM 3957 O O . GLY A 1 494 ? -7.608 5.051 34.314 1.00 94.56 494 GLY A O 1
ATOM 3958 N N . THR A 1 495 ? -9.110 4.416 32.767 1.00 96.31 495 THR A N 1
ATOM 3959 C CA . THR A 1 495 ? -9.068 5.659 31.982 1.00 96.31 495 THR A CA 1
ATOM 3960 C C . THR A 1 495 ? -10.282 6.555 32.230 1.00 96.31 495 THR A C 1
ATOM 3962 O O . THR A 1 495 ? -10.518 7.505 31.483 1.00 96.31 495 THR A O 1
ATOM 3965 N N . GLU A 1 496 ? -11.101 6.262 33.242 1.00 94.56 496 GLU A N 1
ATOM 3966 C CA . GLU A 1 496 ? -12.291 7.044 33.574 1.00 94.56 496 GLU A CA 1
ATOM 3967 C C . GLU A 1 496 ? -11.904 8.498 33.902 1.00 94.56 496 GLU A C 1
ATOM 3969 O O . GLU A 1 496 ? -10.928 8.763 34.601 1.00 94.56 496 GLU A O 1
ATOM 3974 N N . GLY A 1 497 ? -12.644 9.465 33.352 1.00 93.75 497 GLY A N 1
ATOM 3975 C CA . GLY A 1 497 ? -12.373 10.895 33.551 1.00 93.75 497 GLY A CA 1
ATOM 3976 C C . GLY A 1 497 ? -11.100 11.437 32.882 1.00 93.75 497 GLY A C 1
ATOM 3977 O O . GLY A 1 497 ? -10.804 12.620 33.040 1.00 93.75 497 GLY A O 1
ATOM 3978 N N . TRP A 1 498 ? -10.347 10.622 32.134 1.00 96.88 498 TRP A N 1
ATOM 3979 C CA . TRP A 1 498 ? -9.197 11.106 31.364 1.00 96.88 498 TRP A CA 1
ATOM 3980 C C . TRP A 1 498 ? -9.613 12.149 30.323 1.00 96.88 498 TRP A C 1
ATOM 3982 O O . TRP A 1 498 ? -10.686 12.052 29.725 1.00 96.88 498 TRP A O 1
ATOM 3992 N N . SER A 1 499 ? -8.728 13.122 30.083 1.00 95.94 499 SER A N 1
ATOM 3993 C CA . SER A 1 499 ? -8.879 14.066 28.977 1.00 95.94 499 SER A CA 1
ATOM 3994 C C . SER A 1 499 ? -8.771 13.351 27.629 1.00 95.94 499 SER A C 1
ATOM 3996 O O . SER A 1 499 ? -8.137 12.299 27.515 1.00 95.94 499 SER A O 1
ATOM 3998 N N . GLU A 1 500 ? -9.346 13.953 26.586 1.00 94.56 500 GLU A N 1
ATOM 3999 C CA . GLU A 1 500 ? -9.236 13.443 25.214 1.00 94.56 500 GLU A CA 1
ATOM 4000 C C . GLU A 1 500 ? -7.775 13.276 24.776 1.00 94.56 500 GLU A C 1
ATOM 4002 O O . GLU A 1 500 ? -7.432 12.278 24.151 1.00 94.56 500 GLU A O 1
ATOM 4007 N N . GLU A 1 501 ? -6.894 14.195 25.179 1.00 93.44 501 GLU A N 1
ATOM 4008 C CA . GLU A 1 501 ? -5.454 14.123 24.917 1.00 93.44 501 GLU A CA 1
ATOM 4009 C C . GLU A 1 501 ? -4.808 12.879 25.548 1.00 93.44 501 GLU A C 1
ATOM 4011 O O . GLU A 1 501 ? -4.091 12.141 24.869 1.00 93.44 501 GLU A O 1
ATOM 4016 N N . LYS A 1 502 ? -5.118 12.583 26.819 1.00 95.19 502 LYS A N 1
ATOM 4017 C CA . LYS A 1 502 ? -4.605 11.381 27.495 1.00 95.19 502 LYS A CA 1
ATOM 4018 C C . LYS A 1 502 ? -5.152 10.094 26.874 1.00 95.19 502 LYS A C 1
ATOM 4020 O O . LYS A 1 502 ? -4.414 9.124 26.737 1.00 95.19 502 LYS A O 1
ATOM 4025 N N . LEU A 1 503 ? -6.430 10.074 26.482 1.00 96.12 503 LEU A N 1
ATOM 4026 C CA . LEU A 1 503 ? -7.034 8.924 25.792 1.00 96.12 503 LEU A CA 1
ATOM 4027 C C . LEU A 1 503 ? -6.427 8.706 24.405 1.00 96.12 503 LEU A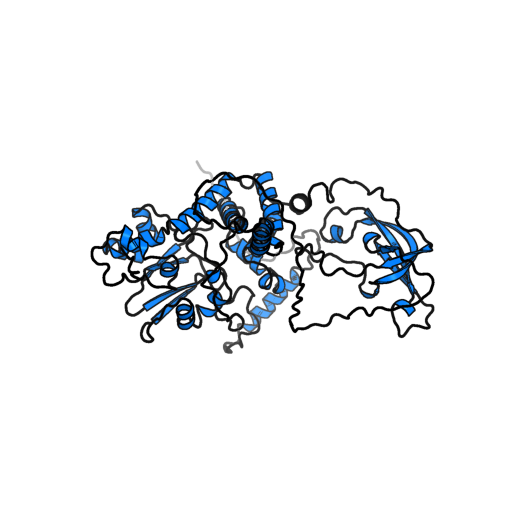 C 1
ATOM 4029 O O . LEU A 1 503 ? -6.207 7.571 23.994 1.00 96.12 503 LEU A O 1
ATOM 4033 N N . ARG A 1 504 ? -6.134 9.787 23.685 1.00 94.31 504 ARG A N 1
ATOM 4034 C CA . ARG A 1 504 ? -5.504 9.731 22.368 1.00 94.31 504 ARG A CA 1
ATOM 4035 C C . ARG A 1 504 ? -4.103 9.134 22.430 1.00 94.31 504 ARG A C 1
ATOM 4037 O O . ARG A 1 504 ? -3.761 8.333 21.569 1.00 94.31 504 ARG A O 1
ATOM 4044 N N . ALA A 1 505 ? -3.324 9.481 23.455 1.00 93.50 505 ALA A N 1
ATOM 4045 C CA . ALA A 1 505 ? -1.937 9.037 23.610 1.00 93.50 505 ALA A CA 1
ATOM 4046 C C . ALA A 1 505 ? -1.772 7.508 23.725 1.00 93.50 505 ALA A C 1
ATOM 4048 O O . ALA A 1 505 ? -0.706 6.988 23.408 1.00 93.50 505 ALA A O 1
ATOM 4049 N N . ILE A 1 506 ? -2.814 6.783 24.148 1.00 95.44 506 ILE A N 1
ATOM 4050 C CA . ILE A 1 506 ? -2.786 5.315 24.272 1.00 95.44 506 ILE A CA 1
ATOM 4051 C C . ILE A 1 506 ? -3.321 4.583 23.030 1.00 95.44 506 ILE A C 1
ATOM 4053 O O . ILE A 1 506 ? -3.276 3.355 22.979 1.00 95.44 506 ILE A O 1
ATOM 4057 N N . ILE A 1 507 ? -3.847 5.305 22.033 1.00 95.56 507 ILE A N 1
ATOM 4058 C CA . ILE A 1 507 ? -4.371 4.721 20.794 1.00 95.56 507 ILE A CA 1
ATOM 4059 C C . ILE A 1 507 ? -3.291 4.802 19.721 1.00 95.56 507 ILE A C 1
ATOM 4061 O O . ILE A 1 507 ? -2.986 5.870 19.194 1.00 95.56 507 ILE A O 1
ATOM 4065 N N . THR A 1 508 ? -2.741 3.652 19.350 1.00 94.75 508 THR A N 1
ATOM 4066 C CA . THR A 1 508 ? -1.754 3.560 18.270 1.00 94.75 508 THR A CA 1
ATOM 4067 C C . THR A 1 508 ? -2.417 3.203 16.940 1.00 94.75 508 THR A C 1
ATOM 4069 O O . THR A 1 508 ? -3.550 2.716 16.891 1.00 94.75 508 THR A O 1
ATOM 4072 N N . ARG A 1 509 ? -1.685 3.382 15.832 1.00 94.88 509 ARG A N 1
ATOM 4073 C CA . ARG A 1 509 ? -2.066 2.846 14.512 1.00 94.88 509 ARG A CA 1
ATOM 4074 C C . ARG A 1 509 ? -2.431 1.362 14.588 1.00 94.88 509 ARG A C 1
ATOM 4076 O O . ARG A 1 509 ? -3.424 0.927 14.015 1.00 94.88 509 ARG A O 1
ATOM 4083 N N . ASP A 1 510 ? -1.650 0.602 15.338 1.00 95.62 510 ASP A N 1
ATOM 4084 C CA . ASP A 1 510 ? -1.767 -0.848 15.428 1.00 95.62 510 ASP A CA 1
ATOM 4085 C C . ASP A 1 510 ? -3.025 -1.273 16.215 1.00 95.62 510 ASP A C 1
ATOM 4087 O O . ASP A 1 510 ? -3.663 -2.268 15.855 1.00 95.62 510 ASP A O 1
ATOM 4091 N N . CYS A 1 511 ? -3.478 -0.451 17.176 1.00 97.25 511 CYS A N 1
ATOM 4092 C CA . CYS A 1 511 ? -4.786 -0.609 17.828 1.00 97.25 511 CYS A CA 1
ATOM 4093 C C . CYS A 1 511 ? -5.939 -0.475 16.824 1.00 97.25 511 CYS A C 1
ATOM 4095 O O . CYS A 1 511 ? -6.934 -1.189 16.910 1.00 97.25 511 CYS A O 1
ATOM 4097 N N . MET A 1 512 ? -5.794 0.434 15.857 1.00 97.94 512 MET A N 1
ATOM 4098 C CA . MET A 1 512 ? -6.809 0.738 14.844 1.00 97.94 512 MET A CA 1
ATOM 4099 C C . MET A 1 512 ? -6.839 -0.260 13.681 1.00 97.94 512 MET A C 1
ATOM 4101 O O . MET A 1 512 ? -7.843 -0.348 12.974 1.00 97.94 512 MET A O 1
ATOM 4105 N N . ILE A 1 513 ? -5.768 -1.037 13.504 1.00 97.94 513 ILE A N 1
ATOM 4106 C CA . ILE A 1 513 ? -5.734 -2.219 12.627 1.00 97.94 513 ILE A CA 1
ATOM 4107 C C . ILE A 1 513 ? -6.235 -3.465 13.382 1.00 97.94 513 ILE A C 1
ATOM 4109 O O . ILE A 1 513 ? -6.708 -4.425 12.770 1.00 97.94 513 ILE A O 1
ATOM 4113 N N . GLY A 1 514 ? -6.165 -3.439 14.717 1.00 98.06 514 GLY A N 1
ATOM 4114 C CA . GLY A 1 514 ? -6.594 -4.519 15.601 1.00 98.06 514 GLY A CA 1
ATOM 4115 C C . GLY A 1 514 ? -5.515 -5.562 15.880 1.00 98.06 514 GLY A C 1
ATOM 4116 O O . GLY A 1 514 ? -5.840 -6.650 16.351 1.00 98.06 514 GLY A O 1
ATOM 4117 N N . VAL A 1 515 ? -4.245 -5.260 15.588 1.00 97.94 515 VAL A N 1
ATOM 4118 C CA . VAL A 1 515 ? -3.122 -6.157 15.922 1.00 97.94 515 VAL A CA 1
ATOM 4119 C C . VAL A 1 515 ? -2.615 -5.961 17.350 1.00 97.94 515 VAL A C 1
ATOM 4121 O O . VAL A 1 515 ? -2.014 -6.872 17.909 1.00 97.94 515 VAL A O 1
ATOM 4124 N N . THR A 1 516 ? -2.919 -4.809 17.953 1.00 96.69 516 THR A N 1
ATOM 4125 C CA . THR A 1 516 ? -2.679 -4.516 19.370 1.00 96.69 516 THR A CA 1
ATOM 4126 C C . THR A 1 516 ? -3.930 -3.987 20.069 1.00 96.69 516 THR A C 1
ATOM 4128 O O . THR A 1 516 ? -4.959 -3.731 19.438 1.00 96.69 516 THR A O 1
ATOM 4131 N N . VAL A 1 517 ? -3.862 -3.857 21.395 1.00 96.31 517 VAL A N 1
ATOM 4132 C CA . VAL A 1 517 ? -4.890 -3.214 22.224 1.00 96.31 517 VAL A CA 1
ATOM 4133 C C . VAL A 1 517 ? -4.298 -1.996 22.941 1.00 96.31 517 VAL A C 1
ATOM 4135 O O . VAL A 1 517 ? -3.115 -2.030 23.277 1.00 96.31 517 VAL A O 1
ATOM 4138 N N . PRO A 1 518 ? -5.084 -0.935 23.209 1.00 95.94 518 PRO A N 1
ATOM 4139 C CA . PRO A 1 518 ? -4.592 0.228 23.942 1.00 95.94 518 PRO A CA 1
ATOM 4140 C C . PRO A 1 518 ? -4.113 -0.164 25.346 1.00 95.94 518 PRO A C 1
ATOM 4142 O O . PRO A 1 518 ? -4.861 -0.775 26.113 1.00 95.94 518 PRO A O 1
ATOM 4145 N N . THR A 1 519 ? -2.881 0.201 25.698 1.00 90.56 519 THR A N 1
ATOM 4146 C CA . THR A 1 519 ? -2.279 -0.098 27.005 1.00 90.56 519 THR A CA 1
ATOM 4147 C C . THR A 1 519 ? -2.044 1.175 27.804 1.00 90.56 519 THR A C 1
ATOM 4149 O O . THR A 1 519 ? -1.539 2.165 27.280 1.00 90.56 519 THR A O 1
ATOM 4152 N N . ILE A 1 520 ? -2.367 1.140 29.099 1.00 90.19 520 ILE A N 1
ATOM 4153 C CA . ILE A 1 520 ? -1.996 2.200 30.039 1.00 90.19 520 ILE A CA 1
ATOM 4154 C C . ILE A 1 520 ? -0.527 1.981 30.395 1.00 90.19 520 ILE A C 1
ATOM 4156 O O . ILE A 1 520 ? -0.207 1.194 31.283 1.00 90.19 520 ILE A O 1
ATOM 4160 N N . THR A 1 521 ? 0.377 2.632 29.672 1.00 70.88 521 THR A N 1
ATOM 4161 C CA . THR A 1 521 ? 1.778 2.685 30.086 1.00 70.88 521 THR A CA 1
ATOM 4162 C C . THR A 1 521 ? 1.863 3.639 31.271 1.00 70.88 521 THR A C 1
ATOM 4164 O O . THR A 1 521 ? 1.431 4.787 31.166 1.00 70.88 521 THR A O 1
ATOM 4167 N N . THR A 1 522 ? 2.383 3.180 32.409 1.00 50.56 522 THR A N 1
ATOM 4168 C CA . THR A 1 522 ? 2.728 4.051 33.535 1.00 50.56 522 THR A CA 1
ATOM 4169 C C . THR A 1 522 ? 3.829 4.988 33.050 1.00 50.56 522 THR A C 1
ATOM 4171 O O . THR A 1 522 ? 5.002 4.622 33.037 1.00 50.56 522 THR A O 1
ATOM 4174 N N . ILE A 1 523 ? 3.461 6.167 32.554 1.00 45.62 523 ILE A N 1
ATOM 4175 C CA . ILE A 1 523 ? 4.428 7.237 32.334 1.00 45.62 523 ILE A CA 1
ATOM 4176 C C . ILE A 1 523 ? 4.941 7.564 33.736 1.00 45.62 523 ILE A C 1
ATOM 4178 O O . ILE A 1 523 ? 4.158 7.991 34.584 1.00 45.62 523 ILE A O 1
ATOM 4182 N N . LEU A 1 524 ? 6.206 7.230 34.010 1.00 34.88 524 LEU A N 1
ATOM 4183 C CA . LEU A 1 524 ? 6.899 7.718 35.197 1.00 34.88 524 LEU A CA 1
ATOM 4184 C C . LEU A 1 524 ? 6.787 9.246 35.163 1.00 34.88 524 LEU A C 1
ATOM 4186 O O . LEU A 1 524 ? 7.159 9.851 34.158 1.00 34.88 524 LEU A O 1
ATOM 4190 N N . GLU A 1 525 ? 6.164 9.793 36.208 1.00 33.22 525 GLU A N 1
ATOM 4191 C CA . GLU A 1 525 ? 5.905 11.226 36.404 1.00 33.22 525 GLU A CA 1
ATOM 4192 C C . GLU A 1 525 ? 7.156 12.096 36.260 1.00 33.22 525 GLU A C 1
ATOM 4194 O O . GLU A 1 525 ? 8.247 11.654 36.696 1.00 33.22 525 GLU A O 1
#